Protein AF-0000000068859991 (afdb_homodimer)

Organism: Emiliania huxleyi (strain CCMP1516) (NCBI:txid280463)

pLDDT: mean 82.75, std 20.15, range [22.31, 98.75]

Secondary structure (DSSP, 8-state):
----------B-----EEEEEETTEEEEEETTEEEPPTT--EEPTTTTTTTT-TT--EEEPPTT--EE-TTTTTT-TT--EEE--TT--EE-TTTTTT---S--PPPTT--EE-TTTTTT-TT--EEE--TT--EE-TTTTTT-TT--EEE--TT--EE-TTTTTT----B--B-TT-EE-TT-S-TT-B--BS------------/----------B-----EEEEEETTEEEEEETTEEEPPTT--EEPTT-TTTTT-TT--EEEPPTT--EE-TTTTTT-TT--EEE--TT--EE-TTTTTT---S--PPPTT--EE-TTTTTT-TT--EEE--TT--EE-TTTTTT-TT--EEE--TT--EE-TTTTTT----B--B-TT-EE-TT-S-TT-B--BS------------

Solvent-accessible surface area (backbone atoms only — not comparable to full-atom values): 19111 Å² total; per-residue (Å²): 134,83,69,83,79,73,84,66,84,44,56,69,46,87,57,66,66,46,72,43,60,39,82,64,26,48,30,42,31,43,82,30,33,31,44,47,44,63,73,42,39,62,44,41,54,55,17,46,70,46,36,52,30,53,66,32,34,34,41,42,52,26,69,49,25,32,34,39,22,34,24,22,35,20,44,11,49,42,24,33,28,57,41,59,25,68,56,24,32,39,39,22,37,22,19,35,16,36,15,34,28,34,31,57,40,60,25,58,56,24,37,42,41,23,38,20,22,32,21,40,18,42,48,22,36,48,42,60,52,29,63,44,24,33,41,39,21,37,24,19,35,19,40,12,50,47,21,47,42,58,43,65,27,80,57,31,43,35,38,20,42,25,18,32,20,59,34,49,44,56,53,38,63,39,47,76,77,37,46,74,37,65,54,26,49,38,90,79,37,46,66,52,58,72,65,78,67,78,72,75,75,76,73,76,82,124,133,84,69,83,76,74,83,64,84,44,57,67,48,87,58,65,68,46,71,41,59,38,80,64,27,47,29,42,31,43,82,30,33,32,43,48,42,61,72,42,38,63,44,43,54,54,18,46,70,46,35,52,30,54,66,33,33,32,42,42,53,26,70,50,25,32,34,39,21,33,24,23,34,19,44,11,48,41,24,34,29,57,40,60,26,68,56,24,31,38,37,22,38,23,18,35,15,39,15,34,28,34,31,56,39,60,26,57,56,25,36,41,42,22,38,20,21,34,21,39,18,40,50,22,37,51,43,60,50,27,64,43,24,34,41,39,22,37,23,18,34,19,40,13,52,46,22,47,40,58,43,65,28,80,56,32,42,36,36,21,44,24,18,32,21,59,33,50,42,56,53,38,63,40,47,76,78,36,44,74,36,65,56,26,50,37,90,79,37,44,66,51,60,69,65,78,68,78,73,77,73,78,73,76,80,123

Sequence (412 aa):
MLSRLATSHSRRADSAETSGEVGGWTVVIADGHAVLPNGMKHLPDKGQGVQQCTALVSVACPRSLISIGDNAFGGCTSLTSIALPTGLTRIGDFAFGKCSLTCIGFPAHLAFIGNGAFFRCRALTSVTLPAGLTSIGARAFYGCSSLTAVKLPAGIASIGVAAFYRSSLPRVIVPTTAEIADDAFPSSVTTPSSVARPQRCAGTRRMLSRLATSHSRRADSAETSGEVGGWTVVIADGHAVLPNGMKHLPDKGQGVQQCTALVSVACPRSLISIGDNAFGGCTSLTSIALPTGLTRIGDFAFGKCSLTCIGFPAHLAFIGNGAFFRCRALTSVTLPAGLTSIGARAFYGCSSLTAVKLPAGIASIGVAAFYRSSLPRVIVPTTAEIADDAFPSSVTTPSSVARPQRCAGTRR

Nearest PDB structures (foldseek):
  6mlx-assembly3_C  TM=7.504E-01  e=5.368E-08  Treponema pallidum
  4gt6-assembly1_A  TM=8.074E-01  e=6.266E-07  Faecalibacterium duncaniae
  4fs7-assembly1_A  TM=6.311E-01  e=7.627E-07  Bacteroides ovatus ATCC 8483
  4fdw-assembly1_A  TM=5.102E-01  e=2.481E-06  Bacteroides ovatus ATCC 8483
  4cp6-assembly1_A  TM=4.858E-01  e=5.804E-04  Streptococcus pneumoniae

Structure (mmCIF, N/CA/C/O backbone):
data_AF-0000000068859991-model_v1
#
loop_
_entity.id
_entity.type
_entity.pdbx_description
1 polymer 'Surface antigen-like protein'
#
loop_
_atom_site.group_PDB
_atom_site.id
_atom_site.type_symbol
_atom_site.label_atom_id
_atom_site.label_alt_id
_atom_site.label_comp_id
_atom_site.label_asym_id
_atom_site.label_entity_id
_atom_site.label_seq_id
_atom_site.pdbx_PDB_ins_code
_atom_site.Cartn_x
_atom_site.Cartn_y
_atom_site.Cartn_z
_atom_site.occupancy
_atom_site.B_iso_or_equiv
_atom_site.auth_seq_id
_atom_site.auth_comp_id
_atom_site.auth_asym_id
_atom_site.auth_atom_id
_atom_site.pdbx_PDB_model_num
ATOM 1 N N . MET A 1 1 ? 35.469 -18.062 14.617 1 23.16 1 MET A N 1
ATOM 2 C CA . MET A 1 1 ? 36.156 -18.312 13.367 1 23.16 1 MET A CA 1
ATOM 3 C C . MET A 1 1 ? 35.312 -17.938 12.164 1 23.16 1 MET A C 1
ATOM 5 O O . MET A 1 1 ? 34.25 -18.531 11.945 1 23.16 1 MET A O 1
ATOM 9 N N . LEU A 1 2 ? 35.219 -16.594 11.867 1 22.95 2 LEU A N 1
ATOM 10 C CA . LEU A 1 2 ? 34.562 -15.734 10.906 1 22.95 2 LEU A CA 1
ATOM 11 C C . LEU A 1 2 ? 34.938 -16.109 9.477 1 22.95 2 LEU A C 1
ATOM 13 O O . LEU A 1 2 ? 36.062 -15.93 9.062 1 22.95 2 LEU A O 1
ATOM 17 N N . SER A 1 3 ? 34.5 -17.359 9.141 1 27.64 3 SER A N 1
ATOM 18 C CA . SER A 1 3 ? 34.969 -17.969 7.902 1 27.64 3 SER A CA 1
ATOM 19 C C . SER A 1 3 ? 35.031 -16.953 6.77 1 27.64 3 SER A C 1
ATOM 21 O O . SER A 1 3 ? 34.344 -15.93 6.805 1 27.64 3 SER A O 1
ATOM 23 N N . ARG A 1 4 ? 36.125 -16.953 5.945 1 29.2 4 ARG A N 1
ATOM 24 C CA . ARG A 1 4 ? 36.5 -16.297 4.699 1 29.2 4 ARG A CA 1
ATOM 25 C C . ARG A 1 4 ? 35.344 -16.281 3.715 1 29.2 4 ARG A C 1
ATOM 27 O O . ARG A 1 4 ? 34.969 -17.312 3.166 1 29.2 4 ARG A O 1
ATOM 34 N N . LEU A 1 5 ? 34.344 -15.406 3.93 1 26.94 5 LEU A N 1
ATOM 35 C CA . LEU A 1 5 ? 33.281 -15.016 3.006 1 26.94 5 LEU A CA 1
ATOM 36 C C . LEU A 1 5 ? 33.844 -14.828 1.598 1 26.94 5 LEU A C 1
ATOM 38 O O . LEU A 1 5 ? 34.594 -13.883 1.347 1 26.94 5 LEU A O 1
ATOM 42 N N . ALA A 1 6 ? 34.125 -15.93 0.85 1 31.06 6 ALA A N 1
ATOM 43 C CA . ALA A 1 6 ? 34.594 -16.016 -0.534 1 31.06 6 ALA A CA 1
ATOM 44 C C . ALA A 1 6 ? 33.875 -14.984 -1.412 1 31.06 6 ALA A C 1
ATOM 46 O O . ALA A 1 6 ? 32.688 -14.781 -1.293 1 31.06 6 ALA A O 1
ATOM 47 N N . THR A 1 7 ? 34.531 -14.07 -2.084 1 34.72 7 THR A N 1
ATOM 48 C CA . THR A 1 7 ? 34.375 -12.961 -3.02 1 34.72 7 THR A CA 1
ATOM 49 C C . THR A 1 7 ? 33.375 -13.328 -4.129 1 34.72 7 THR A C 1
ATOM 51 O O . THR A 1 7 ? 33.781 -13.898 -5.145 1 34.72 7 THR A O 1
ATOM 54 N N . SER A 1 8 ? 32.531 -14.289 -4.008 1 37.25 8 SER A N 1
ATOM 55 C CA . SER A 1 8 ? 31.734 -14.664 -5.176 1 37.25 8 SER A CA 1
ATOM 56 C C . SER A 1 8 ? 31.109 -13.445 -5.828 1 37.25 8 SER A C 1
ATOM 58 O O . SER A 1 8 ? 30.828 -12.453 -5.156 1 37.25 8 SER A O 1
ATOM 60 N N . HIS A 1 9 ? 31.359 -13.18 -7.215 1 38.22 9 HIS A N 1
ATOM 61 C CA . HIS A 1 9 ? 30.969 -12.109 -8.133 1 38.22 9 HIS A CA 1
ATOM 62 C C . HIS A 1 9 ? 29.516 -11.711 -7.926 1 38.22 9 HIS A C 1
ATOM 64 O O . HIS A 1 9 ? 28.594 -12.438 -8.32 1 38.22 9 HIS A O 1
ATOM 70 N N . SER A 1 10 ? 29.141 -11.367 -6.816 1 44.16 10 SER A N 1
ATOM 71 C CA . SER A 1 10 ? 27.844 -10.773 -6.516 1 44.16 10 SER A CA 1
ATOM 72 C C . SER A 1 10 ? 27.438 -9.75 -7.566 1 44.16 10 SER A C 1
ATOM 74 O O . SER A 1 10 ? 28.234 -8.875 -7.922 1 44.16 10 SER A O 1
ATOM 76 N N . ARG A 1 11 ? 26.797 -10.18 -8.633 1 46.38 11 ARG A N 1
ATOM 77 C CA . ARG A 1 11 ? 26.359 -9.328 -9.727 1 46.38 11 ARG A CA 1
ATOM 78 C C . ARG A 1 11 ? 25.766 -8.023 -9.203 1 46.38 11 ARG A C 1
ATOM 80 O O . ARG A 1 11 ? 24.797 -8.039 -8.43 1 46.38 11 ARG A O 1
ATOM 87 N N . ARG A 1 12 ? 26.672 -7.078 -8.781 1 48.84 12 ARG A N 1
ATOM 88 C CA . ARG A 1 12 ? 26.141 -5.727 -8.594 1 48.84 12 ARG A CA 1
ATOM 89 C C . ARG A 1 12 ? 25.531 -5.199 -9.891 1 48.84 12 ARG A C 1
ATOM 91 O O . ARG A 1 12 ? 26.203 -5.164 -10.93 1 48.84 12 ARG A O 1
ATOM 98 N N . ALA A 1 13 ? 24.344 -5.402 -10.18 1 49.22 13 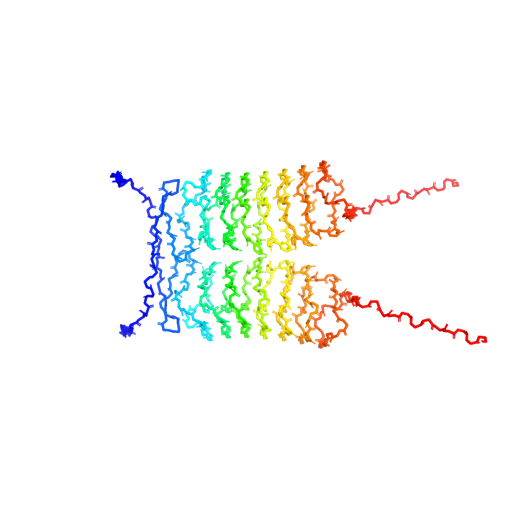ALA A N 1
ATOM 99 C CA . ALA A 1 13 ? 23.828 -4.734 -11.375 1 49.22 13 ALA A CA 1
ATOM 100 C C . ALA A 1 13 ? 24.172 -3.246 -11.359 1 49.22 13 ALA A C 1
ATOM 102 O O . ALA A 1 13 ? 24.25 -2.631 -10.297 1 49.22 13 ALA A O 1
ATOM 103 N N . ASP A 1 14 ? 24.922 -2.686 -12.336 1 47.09 14 ASP A N 1
ATOM 104 C CA . ASP A 1 14 ? 25.188 -1.27 -12.578 1 47.09 14 ASP A CA 1
ATOM 105 C C . ASP A 1 14 ? 23.984 -0.419 -12.164 1 47.09 14 ASP A C 1
ATOM 107 O O . ASP A 1 14 ? 22.984 -0.362 -12.883 1 47.09 14 ASP A O 1
ATOM 111 N N . SER A 1 15 ? 23.5 -0.625 -11.008 1 50.78 15 SER A N 1
ATOM 112 C CA . SER A 1 15 ? 22.406 0.263 -10.633 1 50.78 15 SER A CA 1
ATOM 113 C C . SER A 1 15 ? 22.844 1.726 -10.695 1 50.78 15 SER A C 1
ATOM 115 O O . SER A 1 15 ? 23.859 2.102 -10.125 1 50.78 15 SER A O 1
ATOM 117 N N . ALA A 1 16 ? 22.672 2.412 -11.812 1 49.88 16 ALA A N 1
ATOM 118 C CA . ALA A 1 16 ? 22.922 3.846 -11.93 1 49.88 16 ALA A CA 1
ATOM 119 C C . ALA A 1 16 ? 22.328 4.609 -10.75 1 49.88 16 ALA A C 1
ATOM 121 O O . ALA A 1 16 ? 21.109 4.605 -10.562 1 49.88 16 ALA A O 1
ATOM 122 N N . GLU A 1 17 ? 23.062 4.57 -9.625 1 62.12 17 GLU A N 1
ATOM 123 C CA . GLU A 1 17 ? 22.688 5.41 -8.492 1 62.12 17 GLU A CA 1
ATOM 124 C C . GLU A 1 17 ? 22.797 6.891 -8.836 1 62.12 17 GLU A C 1
ATOM 126 O O . GLU A 1 17 ? 23.812 7.332 -9.391 1 62.12 17 GLU A O 1
ATOM 131 N N . THR A 1 18 ? 21.594 7.539 -9.039 1 66.94 18 THR A N 1
ATOM 132 C CA . THR A 1 18 ? 21.609 8.992 -9.125 1 66.94 18 THR A CA 1
ATOM 133 C C . THR A 1 18 ? 21.266 9.617 -7.777 1 66.94 18 THR A C 1
ATOM 135 O O . THR A 1 18 ? 20.688 8.953 -6.91 1 66.94 18 THR A O 1
ATOM 138 N N . SER A 1 19 ? 22.047 10.562 -7.363 1 66.31 19 SER A N 1
ATOM 139 C CA . SER A 1 19 ? 21.734 11.273 -6.125 1 66.31 19 SER A CA 1
ATOM 140 C C . SER A 1 19 ? 21.234 12.688 -6.41 1 66.31 19 SER A C 1
ATOM 142 O O . SER A 1 19 ? 21.5 13.25 -7.473 1 66.31 19 SER A O 1
ATOM 144 N N . GLY A 1 20 ? 20.203 13.062 -5.668 1 67.44 20 GLY A N 1
ATOM 145 C CA . GLY A 1 20 ? 19.688 14.422 -5.715 1 67.44 20 GLY A CA 1
ATOM 146 C C . GLY A 1 20 ? 19.641 15.102 -4.355 1 67.44 20 GLY A C 1
ATOM 147 O O . GLY A 1 20 ? 19.906 14.461 -3.334 1 67.44 20 GLY A O 1
ATOM 148 N N . GLU A 1 21 ? 19.609 16.484 -4.43 1 71.25 21 GLU A N 1
ATOM 149 C CA . GLU A 1 21 ? 19.531 17.25 -3.191 1 71.25 21 GLU A CA 1
ATOM 150 C C . GLU A 1 21 ? 18.094 17.672 -2.9 1 71.25 21 GLU A C 1
ATOM 152 O O . GLU A 1 21 ? 17.422 18.219 -3.773 1 71.25 21 GLU A O 1
ATOM 157 N N . VAL A 1 22 ? 17.672 17.266 -1.759 1 72.31 22 VAL A N 1
ATOM 158 C CA . VAL A 1 22 ? 16.328 17.641 -1.306 1 72.31 22 VAL A CA 1
ATOM 159 C C . VAL A 1 22 ? 16.406 18.281 0.076 1 72.31 22 VAL A C 1
ATOM 161 O O . VAL A 1 22 ? 16.75 17.609 1.06 1 72.31 22 VAL A O 1
ATOM 164 N N . GLY A 1 23 ? 16.047 19.547 0.162 1 73.25 23 GLY A N 1
ATOM 165 C CA . GLY A 1 23 ? 16.016 20.219 1.45 1 73.25 23 GLY A CA 1
ATOM 166 C C . GLY A 1 23 ? 17.344 20.156 2.184 1 73.25 23 GLY A C 1
ATOM 167 O O . GLY A 1 23 ? 17.375 19.953 3.4 1 73.25 23 GLY A O 1
ATOM 168 N N . GLY A 1 24 ? 18.453 20.078 1.496 1 76.19 24 GLY A N 1
ATOM 169 C CA . GLY A 1 24 ? 19.766 20.016 2.109 1 76.19 24 GLY A CA 1
ATOM 170 C C . GLY A 1 24 ? 20.266 18.594 2.322 1 76.19 24 GLY A C 1
ATOM 171 O O . GLY A 1 24 ? 21.359 18.391 2.828 1 76.19 24 GLY A O 1
ATOM 172 N N . TRP A 1 25 ? 19.375 17.672 1.886 1 80.12 25 TRP A N 1
ATOM 173 C CA . TRP A 1 25 ? 19.75 16.266 2.039 1 80.12 25 TRP A CA 1
ATOM 174 C C . TRP A 1 25 ? 20.062 15.633 0.688 1 80.12 25 TRP A C 1
ATOM 176 O O . TRP A 1 25 ? 19.484 16.016 -0.334 1 80.12 25 TRP A O 1
ATOM 186 N N . THR A 1 26 ? 20.984 14.773 0.757 1 77 26 THR A N 1
ATOM 187 C CA . THR A 1 26 ? 21.25 13.969 -0.43 1 77 26 THR A CA 1
ATOM 188 C C . THR A 1 26 ? 20.312 12.766 -0.491 1 77 26 THR A C 1
ATOM 190 O O . THR A 1 26 ? 20.25 11.969 0.45 1 77 26 THR A O 1
ATOM 193 N N . VAL A 1 27 ? 19.516 12.766 -1.576 1 77.44 27 VAL A N 1
ATOM 194 C CA . VAL A 1 27 ? 18.609 11.641 -1.781 1 77.44 27 VAL A CA 1
ATOM 195 C C . VAL A 1 27 ? 19.188 10.695 -2.834 1 77.44 27 VAL A C 1
ATOM 197 O O . VAL A 1 27 ? 19.578 11.133 -3.916 1 77.44 27 VAL A O 1
ATOM 200 N N . VAL A 1 28 ? 19.219 9.461 -2.418 1 72.69 28 VAL A N 1
ATOM 201 C CA . VAL A 1 28 ? 19.734 8.445 -3.334 1 72.69 28 VAL A CA 1
ATOM 202 C C . VAL A 1 28 ? 18.578 7.801 -4.09 1 72.69 28 VAL A C 1
ATOM 204 O O . VAL A 1 28 ? 17.594 7.391 -3.486 1 72.69 28 VAL A O 1
ATOM 207 N N . ILE A 1 29 ? 18.688 7.871 -5.422 1 76.75 29 ILE A N 1
ATOM 208 C CA . ILE A 1 29 ? 17.719 7.184 -6.277 1 76.75 29 ILE A CA 1
ATOM 209 C C . ILE A 1 29 ? 18.422 6.09 -7.074 1 76.75 29 ILE A C 1
ATOM 211 O O . ILE A 1 29 ? 19.391 6.363 -7.793 1 76.75 29 ILE A O 1
ATOM 215 N N . ALA A 1 30 ? 18.047 4.875 -6.746 1 74.75 30 ALA A N 1
ATOM 216 C CA . ALA A 1 30 ? 18.609 3.734 -7.473 1 74.75 30 ALA A CA 1
ATOM 217 C C . ALA A 1 30 ? 17.5 2.957 -8.188 1 74.75 30 ALA A C 1
ATOM 219 O O . ALA A 1 30 ? 16.578 2.447 -7.551 1 74.75 30 ALA A O 1
ATOM 220 N N . ASP A 1 31 ? 17.547 2.93 -9.484 1 78.12 31 ASP A N 1
ATOM 221 C CA . ASP A 1 31 ? 16.625 2.164 -10.305 1 78.12 31 ASP A CA 1
ATOM 222 C C . ASP A 1 31 ? 15.172 2.531 -9.984 1 78.12 31 ASP A C 1
ATOM 224 O O . ASP A 1 31 ? 14.328 1.651 -9.805 1 78.12 31 ASP A O 1
ATOM 228 N N . GLY A 1 32 ? 14.906 3.816 -9.789 1 85.25 32 GLY A N 1
ATOM 229 C CA . GLY A 1 32 ? 13.562 4.324 -9.57 1 85.25 32 GLY A CA 1
ATOM 230 C C . GLY A 1 32 ? 13.125 4.242 -8.117 1 85.25 32 GLY A C 1
ATOM 231 O O . GLY A 1 32 ? 11.969 4.512 -7.801 1 85.25 32 GLY A O 1
ATOM 232 N N . HIS A 1 33 ? 14.062 3.918 -7.27 1 86.19 33 HIS A N 1
ATOM 233 C CA . HIS A 1 33 ? 13.734 3.812 -5.855 1 86.19 33 HIS A CA 1
ATOM 234 C C . HIS A 1 33 ? 14.547 4.805 -5.027 1 86.19 33 HIS A C 1
ATOM 236 O O . HIS A 1 33 ? 15.781 4.801 -5.078 1 86.19 33 HIS A O 1
ATOM 242 N N . ALA A 1 34 ? 13.82 5.613 -4.363 1 85.5 34 ALA A N 1
ATOM 243 C CA . ALA A 1 34 ? 14.484 6.648 -3.57 1 85.5 34 ALA A CA 1
ATOM 244 C C . ALA A 1 34 ? 14.492 6.285 -2.088 1 85.5 34 ALA A C 1
ATOM 246 O O . ALA A 1 34 ? 13.5 5.77 -1.565 1 85.5 34 ALA A O 1
ATOM 247 N N . VAL A 1 35 ? 15.594 6.516 -1.494 1 83.5 35 VAL A N 1
ATOM 248 C CA . VAL A 1 35 ? 15.719 6.3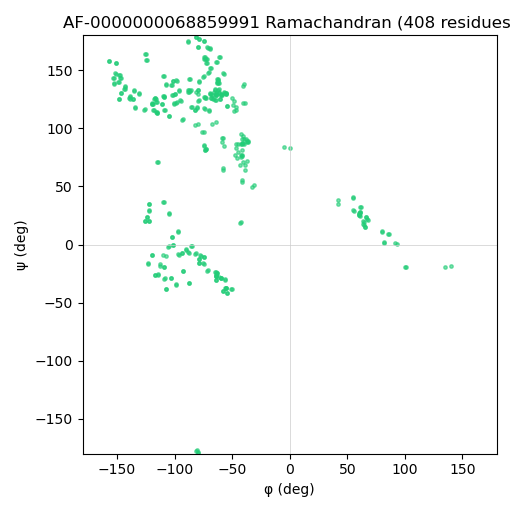98 -0.045 1 83.5 35 VAL A CA 1
ATOM 249 C C . VAL A 1 35 ? 16.031 7.766 0.559 1 83.5 35 VAL A C 1
ATOM 251 O O . VAL A 1 35 ? 17.062 8.375 0.242 1 83.5 35 VAL A O 1
ATOM 254 N N . LEU A 1 36 ? 15.102 8.258 1.329 1 87.12 36 LEU A N 1
ATOM 255 C CA . LEU A 1 36 ? 15.328 9.531 2.014 1 87.12 36 LEU A CA 1
ATOM 256 C C . LEU A 1 36 ? 16.266 9.344 3.197 1 87.12 36 LEU A C 1
ATOM 258 O O . LEU A 1 36 ? 16.219 8.328 3.891 1 87.12 36 LEU A O 1
ATOM 262 N N . PRO A 1 37 ? 17.078 10.281 3.436 1 83.25 37 PRO A N 1
ATOM 263 C CA . PRO A 1 37 ? 18.125 10.141 4.445 1 83.25 37 PRO A CA 1
ATOM 264 C C . PRO A 1 37 ? 17.578 10.109 5.871 1 83.25 37 PRO A C 1
ATOM 266 O O . PRO A 1 37 ? 16.578 10.773 6.164 1 83.25 37 PRO A O 1
ATOM 269 N N . ASN A 1 38 ? 18.328 9.344 6.695 1 84.69 38 ASN A N 1
ATOM 270 C CA . ASN A 1 38 ? 18 9.312 8.117 1 84.69 38 ASN A CA 1
ATOM 271 C C . ASN A 1 38 ? 18.172 10.688 8.758 1 84.69 38 ASN A C 1
ATOM 273 O O . ASN A 1 38 ? 19.094 11.422 8.43 1 84.69 38 ASN A O 1
ATOM 277 N N . GLY A 1 39 ? 17.281 10.992 9.57 1 86.81 39 GLY A N 1
ATOM 278 C CA . GLY A 1 39 ? 17.359 12.273 10.258 1 86.81 39 GLY A CA 1
ATOM 279 C C . GLY A 1 39 ? 16.438 13.328 9.656 1 86.81 39 GLY A C 1
ATOM 280 O O . GLY A 1 39 ? 16.141 14.336 10.297 1 86.81 39 GLY A O 1
ATOM 281 N N . MET A 1 40 ? 16.016 13.109 8.406 1 88.5 40 MET A N 1
ATOM 282 C CA . MET A 1 40 ? 15.109 14.062 7.773 1 88.5 40 MET A CA 1
ATOM 283 C C . MET A 1 40 ? 13.766 14.094 8.492 1 88.5 40 MET A C 1
ATOM 285 O O . MET A 1 40 ? 13.117 13.062 8.648 1 88.5 40 MET A O 1
ATOM 289 N N . LYS A 1 41 ? 13.375 15.273 8.922 1 92.44 41 LYS A N 1
ATOM 290 C CA . LYS A 1 41 ? 12.125 15.414 9.648 1 92.44 41 LYS A CA 1
ATOM 291 C C . LYS A 1 41 ? 11.023 15.992 8.758 1 92.44 41 LYS A C 1
ATOM 293 O O . LYS A 1 41 ? 9.844 15.703 8.953 1 92.44 41 LYS A O 1
ATOM 298 N N . HIS A 1 42 ? 11.5 16.781 7.789 1 91.75 42 HIS A N 1
ATOM 299 C CA . HIS A 1 42 ? 10.547 17.469 6.918 1 91.75 42 HIS A CA 1
ATOM 300 C C . HIS A 1 42 ? 10.961 17.359 5.457 1 91.75 42 HIS A C 1
ATOM 302 O O . HIS A 1 42 ? 12.078 17.719 5.094 1 91.75 42 HIS A O 1
ATOM 308 N N . LEU A 1 43 ? 10.117 16.734 4.711 1 90.56 43 LEU A N 1
ATOM 309 C CA . LEU A 1 43 ? 10.312 16.828 3.27 1 90.56 43 LEU A CA 1
ATOM 310 C C . LEU A 1 43 ? 9.766 18.141 2.73 1 90.56 43 LEU A C 1
ATOM 312 O O . LEU A 1 43 ? 8.57 18.422 2.846 1 90.56 43 LEU A O 1
ATOM 316 N N . PRO A 1 44 ? 10.586 18.922 2.178 1 87.44 44 PRO A N 1
ATOM 317 C CA . PRO A 1 44 ? 10.18 20.281 1.821 1 87.44 44 PRO A CA 1
ATOM 318 C C . PRO A 1 44 ? 9.164 20.312 0.681 1 87.44 44 PRO A C 1
ATOM 320 O O . PRO A 1 44 ? 8.898 19.281 0.057 1 87.44 44 PRO A O 1
ATOM 323 N N . ASP A 1 45 ? 8.57 21.562 0.493 1 84.25 45 ASP A N 1
ATOM 324 C CA . ASP A 1 45 ? 7.668 21.812 -0.623 1 84.25 45 ASP A CA 1
ATOM 325 C C . ASP A 1 45 ? 8.367 21.609 -1.961 1 84.25 45 ASP A C 1
ATOM 327 O O . ASP A 1 45 ? 9.586 21.781 -2.066 1 84.25 45 ASP A O 1
ATOM 331 N N . LYS A 1 46 ? 7.379 21.422 -3.016 1 73.81 46 LYS A N 1
ATOM 332 C CA . LYS A 1 46 ? 7.934 21.219 -4.352 1 73.81 46 LYS A CA 1
ATOM 333 C C . LYS A 1 46 ? 9.141 20.297 -4.312 1 73.81 46 LYS A C 1
ATOM 335 O O . LYS A 1 46 ? 10.094 20.469 -5.07 1 73.81 46 LYS A O 1
ATOM 340 N N . GLY A 1 47 ? 9.188 19.25 -3.42 1 58.75 47 GLY A N 1
ATOM 341 C CA . GLY A 1 47 ? 10.336 18.359 -3.252 1 58.75 47 GLY A CA 1
ATOM 342 C C . GLY A 1 47 ? 11.492 18.719 -4.164 1 58.75 47 GLY A C 1
ATOM 343 O O . GLY A 1 47 ? 11.398 18.578 -5.383 1 58.75 47 GLY A O 1
ATOM 344 N N . GLN A 1 48 ? 12.219 19.703 -3.629 1 60.41 48 GLN A N 1
ATOM 345 C CA . GLN A 1 48 ? 13.422 20.141 -4.324 1 60.41 48 GLN A CA 1
ATOM 346 C C . GLN A 1 48 ? 14.164 18.953 -4.938 1 60.41 48 GLN A C 1
ATOM 348 O O . GLN A 1 48 ? 15.016 18.344 -4.289 1 60.41 48 GLN A O 1
ATOM 353 N N . GLY A 1 49 ? 13.445 18.375 -6.004 1 64.06 49 GLY A N 1
ATOM 354 C CA . GLY A 1 49 ? 14.164 17.406 -6.812 1 64.06 49 GLY A CA 1
ATOM 355 C C . GLY A 1 49 ? 13.359 16.156 -7.113 1 64.06 49 GLY A C 1
ATOM 356 O O . GLY A 1 49 ? 13.602 15.477 -8.117 1 64.06 49 GLY A O 1
ATOM 357 N N . VAL A 1 50 ? 12.344 15.977 -6.273 1 78.25 50 VAL A N 1
ATOM 358 C CA . VAL A 1 50 ? 11.68 14.703 -6.566 1 78.25 50 VAL A CA 1
ATOM 359 C C . VAL A 1 50 ? 10.328 14.969 -7.215 1 78.25 50 VAL A C 1
ATOM 361 O O . VAL A 1 50 ? 9.719 14.062 -7.785 1 78.25 50 VAL A O 1
ATOM 364 N N . GLN A 1 51 ? 9.93 16.25 -7.188 1 82 51 GLN A N 1
ATOM 365 C CA . GLN A 1 51 ? 8.672 16.578 -7.855 1 82 51 GLN A CA 1
ATOM 366 C C . GLN A 1 51 ? 8.75 16.281 -9.352 1 82 51 GLN A C 1
ATOM 368 O O . GLN A 1 51 ? 9.789 16.5 -9.984 1 82 51 GLN A O 1
ATOM 373 N N . GLN A 1 52 ? 7.727 15.75 -9.867 1 85.12 52 GLN A N 1
ATOM 374 C CA . GLN A 1 52 ? 7.605 15.461 -11.297 1 85.12 52 GLN A CA 1
ATOM 375 C C . GLN A 1 52 ? 8.625 14.422 -11.742 1 85.12 52 GLN A C 1
ATOM 377 O O . GLN A 1 52 ? 8.992 14.367 -12.914 1 85.12 52 GLN A O 1
ATOM 382 N N . CYS A 1 53 ? 9.172 13.727 -10.805 1 84.31 53 CYS A N 1
ATOM 383 C CA . CYS A 1 53 ? 10.07 12.641 -11.164 1 84.31 53 CYS A CA 1
ATOM 384 C C . CYS A 1 53 ? 9.289 11.438 -11.688 1 84.31 53 CYS A C 1
ATOM 386 O O . CYS A 1 53 ? 8.938 10.539 -10.922 1 84.31 53 CYS A O 1
ATOM 388 N N . THR A 1 54 ? 9.195 11.344 -12.984 1 89.81 54 THR A N 1
ATOM 389 C CA . THR A 1 54 ? 8.328 10.367 -13.633 1 89.81 54 THR A CA 1
ATOM 390 C C . THR A 1 54 ? 8.961 8.977 -13.602 1 89.81 54 THR A C 1
ATOM 392 O O . THR A 1 54 ? 8.297 7.977 -13.875 1 89.81 54 THR A O 1
ATOM 395 N N . ALA A 1 55 ? 10.242 8.875 -13.203 1 87.38 55 ALA A N 1
ATOM 396 C CA . ALA A 1 55 ? 10.922 7.582 -13.164 1 87.38 55 ALA A CA 1
ATOM 397 C C . ALA A 1 55 ? 10.883 6.984 -11.766 1 87.38 55 ALA A C 1
ATOM 399 O O . ALA A 1 55 ? 11.273 5.832 -11.562 1 87.38 55 ALA A O 1
ATOM 400 N N . LEU A 1 56 ? 10.43 7.777 -10.797 1 89.25 56 LEU A N 1
ATOM 401 C CA . LEU A 1 56 ? 10.406 7.328 -9.414 1 89.25 56 LEU A CA 1
ATOM 402 C C . LEU A 1 56 ? 9.305 6.293 -9.195 1 89.25 56 LEU A C 1
ATOM 404 O O . LEU A 1 56 ? 8.133 6.559 -9.453 1 89.25 56 LEU A O 1
ATOM 408 N N . VAL A 1 57 ? 9.672 5.129 -8.641 1 91.25 57 VAL A N 1
ATOM 409 C CA . VAL A 1 57 ? 8.734 4.02 -8.508 1 91.25 57 VAL A CA 1
ATOM 410 C C . VAL A 1 57 ? 8.328 3.85 -7.043 1 91.25 57 VAL A C 1
ATOM 412 O O . VAL A 1 57 ? 7.18 3.525 -6.742 1 91.25 57 VAL A O 1
ATOM 415 N N . SER A 1 58 ? 9.297 4.051 -6.215 1 91.25 58 SER A N 1
ATOM 416 C CA . SER A 1 58 ? 9.008 3.916 -4.789 1 91.25 58 SER A CA 1
ATOM 417 C C . SER A 1 58 ? 9.914 4.816 -3.957 1 91.25 58 SER A C 1
ATOM 419 O O . SER A 1 58 ? 10.977 5.246 -4.422 1 91.25 58 SER A O 1
ATOM 421 N N . VAL A 1 59 ? 9.406 5.121 -2.789 1 90.19 59 VAL A N 1
ATOM 422 C CA . VAL A 1 59 ? 10.148 5.961 -1.859 1 90.19 59 VAL A CA 1
ATOM 423 C C . VAL A 1 59 ? 10.172 5.312 -0.478 1 90.19 59 VAL A C 1
ATOM 425 O O . VAL A 1 59 ? 9.141 4.859 0.02 1 90.19 59 VAL A O 1
ATOM 428 N N . ALA A 1 60 ? 11.328 5.207 0.082 1 88.62 60 ALA A N 1
ATOM 429 C CA . ALA A 1 60 ? 11.5 4.789 1.47 1 88.62 60 ALA A CA 1
ATOM 430 C C . ALA A 1 60 ? 11.742 5.988 2.379 1 88.62 60 ALA A C 1
ATOM 432 O O . ALA A 1 60 ? 12.703 6.738 2.186 1 88.62 60 ALA A O 1
ATOM 433 N N . CYS A 1 61 ? 10.852 6.098 3.33 1 91.31 61 CYS A N 1
ATOM 434 C CA . CYS A 1 61 ? 10.945 7.23 4.242 1 91.31 61 CYS A CA 1
ATOM 435 C C . CYS A 1 61 ? 11.641 6.828 5.535 1 91.31 61 CYS A C 1
ATOM 437 O O . CYS A 1 61 ? 11.43 5.73 6.047 1 91.31 61 CYS A O 1
ATOM 439 N N . PRO A 1 62 ? 12.477 7.766 6.023 1 89 62 PRO A N 1
ATOM 440 C CA . PRO A 1 62 ? 13.102 7.488 7.316 1 89 62 PRO A CA 1
ATOM 441 C C . PRO A 1 62 ? 12.117 7.59 8.484 1 89 62 PRO A C 1
ATOM 443 O O . PRO A 1 62 ? 11.07 8.242 8.359 1 89 62 PRO A O 1
ATOM 446 N N . ARG A 1 63 ? 12.469 6.969 9.586 1 89.12 63 ARG A N 1
ATOM 447 C CA . ARG A 1 63 ? 11.617 6.977 10.781 1 89.12 63 ARG A CA 1
ATOM 448 C C . ARG A 1 63 ? 11.453 8.391 11.328 1 89.12 63 ARG A C 1
ATOM 450 O O . ARG A 1 63 ? 10.453 8.688 11.984 1 89.12 63 ARG A O 1
ATOM 457 N N . SER A 1 64 ? 12.398 9.242 11.031 1 92.38 64 SER A N 1
ATOM 458 C CA . SER A 1 64 ? 12.414 10.586 11.594 1 92.38 64 SER A CA 1
ATOM 459 C C . SER A 1 64 ? 11.43 11.5 10.875 1 92.38 64 SER A C 1
ATOM 461 O O . SER A 1 64 ? 11.133 12.594 11.352 1 92.38 64 SER A O 1
ATOM 463 N N . LEU A 1 65 ? 10.914 11.086 9.742 1 93.94 65 LEU A N 1
ATOM 464 C CA . LEU A 1 65 ? 10.078 11.953 8.922 1 93.94 65 LEU A CA 1
ATOM 465 C C . LEU A 1 65 ? 8.758 12.25 9.617 1 93.94 65 LEU A C 1
ATOM 467 O O . LEU A 1 65 ? 8.031 11.328 10 1 93.94 65 LEU A O 1
ATOM 471 N N . ILE A 1 66 ? 8.391 13.57 9.719 1 96.31 66 ILE A N 1
ATOM 472 C CA . ILE A 1 66 ? 7.203 13.969 10.461 1 96.31 66 ILE A CA 1
ATOM 473 C C . ILE A 1 66 ? 6.203 14.633 9.516 1 96.31 66 ILE A C 1
ATOM 475 O O . ILE A 1 66 ? 5 14.664 9.789 1 96.31 66 ILE A O 1
ATOM 479 N N . SER A 1 67 ? 6.766 15.188 8.461 1 95.5 67 SER A N 1
ATOM 480 C CA . SER A 1 67 ? 5.859 15.867 7.543 1 95.5 67 SER A CA 1
ATOM 481 C C . SER A 1 67 ? 6.352 15.773 6.102 1 95.5 67 SER A C 1
ATOM 483 O O . SER A 1 67 ? 7.559 15.75 5.855 1 95.5 67 SER A O 1
ATOM 485 N N . ILE A 1 68 ? 5.391 15.688 5.242 1 94.88 68 ILE A N 1
ATOM 486 C CA . ILE A 1 68 ? 5.629 15.789 3.807 1 94.88 68 ILE A CA 1
ATOM 487 C C . ILE A 1 68 ? 5.066 17.109 3.279 1 94.88 68 ILE A C 1
ATOM 489 O O . ILE A 1 68 ? 3.879 17.391 3.445 1 94.88 68 ILE A O 1
ATOM 493 N N . GLY A 1 69 ? 5.852 17.828 2.6 1 94.12 69 GLY A N 1
ATOM 494 C CA . GLY A 1 69 ? 5.488 19.172 2.156 1 94.12 69 GLY A CA 1
ATOM 495 C C . GLY A 1 69 ? 4.582 19.172 0.941 1 94.12 69 GLY A C 1
ATOM 496 O O . GLY A 1 69 ? 4.289 18.109 0.378 1 94.12 69 GLY A O 1
ATOM 497 N N . ASP A 1 70 ? 4.164 20.438 0.538 1 95.31 70 ASP A N 1
ATOM 498 C CA . ASP A 1 70 ? 3.301 20.625 -0.622 1 95.31 70 ASP A CA 1
ATOM 499 C C . ASP A 1 70 ? 4 20.188 -1.907 1 95.31 70 ASP A C 1
ATOM 501 O O . ASP A 1 70 ? 5.184 20.484 -2.105 1 95.31 70 ASP A O 1
ATOM 505 N N . ASN A 1 71 ? 3.273 19.344 -2.643 1 94.94 71 ASN A N 1
ATOM 506 C CA . ASN A 1 71 ? 3.729 18.938 -3.967 1 94.94 71 ASN A CA 1
ATOM 507 C C . ASN A 1 71 ? 5.023 18.141 -3.893 1 94.94 71 ASN A C 1
ATOM 509 O O . ASN A 1 71 ? 5.746 18.016 -4.887 1 94.94 71 ASN A O 1
ATOM 513 N N . ALA A 1 72 ? 5.359 17.578 -2.75 1 92 72 ALA A N 1
ATOM 514 C CA . ALA A 1 72 ? 6.645 16.906 -2.566 1 92 72 ALA A CA 1
ATOM 515 C C . ALA A 1 72 ? 6.855 15.836 -3.625 1 92 72 ALA A C 1
ATOM 517 O O . ALA A 1 72 ? 7.949 15.703 -4.18 1 92 72 ALA A O 1
ATOM 518 N N . PHE A 1 73 ? 5.797 15.07 -3.938 1 93.62 73 PHE A N 1
ATOM 519 C CA . PHE A 1 73 ? 5.875 14.031 -4.961 1 93.62 73 PHE A CA 1
ATOM 520 C C . PHE A 1 73 ? 4.852 14.273 -6.062 1 93.62 73 PHE A C 1
ATOM 522 O O . PHE A 1 73 ? 4.445 13.344 -6.758 1 93.62 73 PHE A O 1
ATOM 529 N N . GLY A 1 74 ? 4.457 15.484 -6.094 1 95.12 74 GLY A N 1
ATOM 530 C CA . GLY A 1 74 ? 3.498 15.82 -7.133 1 95.12 74 GLY A CA 1
ATOM 531 C C . GLY A 1 74 ? 3.996 15.5 -8.531 1 95.12 74 GLY A C 1
ATOM 532 O O . GLY A 1 74 ? 5.129 15.836 -8.883 1 95.12 74 GLY A O 1
ATOM 533 N N . GLY A 1 75 ? 3.125 14.797 -9.297 1 95.12 75 GLY A N 1
ATOM 534 C CA . GLY A 1 75 ? 3.471 14.531 -10.688 1 95.12 75 GLY A CA 1
ATOM 535 C C . GLY A 1 75 ? 4.395 13.344 -10.852 1 95.12 75 GLY A C 1
ATOM 536 O O . GLY A 1 75 ? 4.867 13.07 -11.953 1 95.12 75 GLY A O 1
ATOM 537 N N . CYS A 1 76 ? 4.75 12.68 -9.836 1 94.06 76 CYS A N 1
ATOM 538 C CA . CYS A 1 76 ? 5.512 11.438 -9.953 1 94.06 76 CYS A CA 1
ATOM 539 C C . CYS A 1 76 ? 4.625 10.305 -10.445 1 94.06 76 CYS A C 1
ATOM 541 O O . CYS A 1 76 ? 4.242 9.422 -9.672 1 94.06 76 CYS A O 1
ATOM 543 N N . THR A 1 77 ? 4.422 10.25 -11.711 1 96.38 77 THR A N 1
ATOM 544 C CA . THR A 1 77 ? 3.367 9.453 -12.328 1 96.38 77 THR A CA 1
ATOM 545 C C . THR A 1 77 ? 3.723 7.973 -12.305 1 96.38 77 THR A C 1
ATOM 547 O O . THR A 1 77 ? 2.867 7.121 -12.555 1 96.38 77 THR A O 1
ATOM 550 N N . SER A 1 78 ? 4.973 7.566 -11.953 1 93.81 78 SER A N 1
ATOM 551 C CA . SER A 1 78 ? 5.352 6.156 -11.891 1 93.81 78 SER A CA 1
ATOM 552 C C . SER A 1 78 ? 5.457 5.68 -10.445 1 93.81 78 SER A C 1
ATOM 554 O O . SER A 1 78 ? 5.73 4.504 -10.195 1 93.81 78 SER A O 1
ATOM 556 N N . LEU A 1 79 ? 5.238 6.594 -9.477 1 94.44 79 LEU A N 1
ATOM 557 C CA . LEU A 1 79 ? 5.332 6.227 -8.062 1 94.44 79 LEU A CA 1
ATOM 558 C C . LEU A 1 79 ? 4.172 5.324 -7.66 1 94.44 79 LEU A C 1
ATOM 560 O O . LEU A 1 79 ? 3.02 5.762 -7.617 1 94.44 79 LEU A O 1
ATOM 564 N N . THR A 1 80 ? 4.477 4.117 -7.301 1 93.69 80 THR A N 1
ATOM 565 C CA . THR A 1 80 ? 3.426 3.137 -7.047 1 93.69 80 THR A CA 1
ATOM 566 C C . THR A 1 80 ? 3.324 2.828 -5.555 1 93.69 80 THR A C 1
ATOM 568 O O . THR A 1 80 ? 2.324 2.273 -5.098 1 93.69 80 THR A O 1
ATOM 571 N N . SER A 1 81 ? 4.391 3.141 -4.844 1 91.88 81 SER A N 1
ATOM 572 C CA . SER A 1 81 ? 4.383 2.76 -3.436 1 91.88 81 SER A CA 1
ATOM 573 C C . SER A 1 81 ? 5.266 3.691 -2.607 1 91.88 81 SER A C 1
ATOM 575 O O . SER A 1 81 ? 6.309 4.148 -3.078 1 91.88 81 SER A O 1
ATOM 577 N N . ILE A 1 82 ? 4.762 3.936 -1.422 1 91.81 82 ILE A N 1
ATOM 578 C CA . ILE A 1 82 ? 5.535 4.711 -0.457 1 91.81 82 ILE A CA 1
ATOM 579 C C . ILE A 1 82 ? 5.301 4.164 0.949 1 91.81 82 ILE A C 1
ATOM 581 O O . ILE A 1 82 ? 4.172 3.834 1.315 1 91.81 82 ILE A O 1
ATOM 585 N N . ALA A 1 83 ? 6.352 3.982 1.701 1 89.12 83 ALA A N 1
ATOM 586 C CA . ALA A 1 83 ? 6.281 3.58 3.104 1 89.12 83 ALA A CA 1
ATOM 587 C C . ALA A 1 83 ? 6.289 4.797 4.023 1 89.12 83 ALA A C 1
ATOM 589 O O . ALA A 1 83 ? 7.324 5.441 4.203 1 89.12 83 ALA A O 1
ATOM 590 N N . LEU A 1 84 ? 5.129 5.066 4.605 1 94.12 84 LEU A N 1
ATOM 591 C CA . LEU A 1 84 ? 5.047 6.195 5.523 1 94.12 84 LEU A CA 1
ATOM 592 C C . LEU A 1 84 ? 5.43 5.777 6.938 1 94.12 84 LEU A C 1
ATOM 594 O O . LEU A 1 84 ? 4.945 4.762 7.441 1 94.12 84 LEU A O 1
ATOM 598 N N . PRO A 1 85 ? 6.293 6.559 7.516 1 93.38 85 PRO A N 1
ATOM 599 C CA . PRO A 1 85 ? 6.723 6.184 8.859 1 93.38 85 PRO A CA 1
ATOM 600 C C . PRO A 1 85 ? 5.652 6.449 9.922 1 93.38 85 PRO A C 1
ATOM 602 O O . PRO A 1 85 ? 4.746 7.258 9.695 1 93.38 85 PRO A O 1
ATOM 605 N N . THR A 1 86 ? 5.789 5.773 11.055 1 91.88 86 THR A N 1
ATOM 606 C CA . THR A 1 86 ? 4.789 5.809 12.109 1 91.88 86 THR A CA 1
ATOM 607 C C . THR A 1 86 ? 4.672 7.211 12.695 1 91.88 86 THR A C 1
ATOM 609 O O . THR A 1 86 ? 3.615 7.59 13.211 1 91.88 86 THR A O 1
ATOM 612 N N . GLY A 1 87 ? 5.691 8.008 12.57 1 94.31 87 GLY A N 1
ATOM 613 C CA . GLY A 1 87 ? 5.707 9.32 13.188 1 94.31 87 GLY A CA 1
ATOM 614 C C . GLY A 1 87 ? 5.148 10.406 12.281 1 94.31 87 GLY A C 1
ATOM 615 O O . GLY A 1 87 ? 4.992 11.555 12.703 1 94.31 87 GLY A O 1
ATOM 616 N N . LEU A 1 88 ? 4.82 10.047 11.078 1 96.31 88 LEU A N 1
ATOM 617 C CA . LEU A 1 88 ? 4.324 11.047 10.141 1 96.31 88 LEU A CA 1
ATOM 618 C C . LEU A 1 88 ? 2.994 11.625 10.609 1 96.31 88 LEU A C 1
ATOM 620 O O . LEU A 1 88 ? 2.064 10.875 10.922 1 96.31 88 LEU A O 1
ATOM 624 N N . THR A 1 89 ? 2.84 13 10.586 1 96.12 89 THR A N 1
ATOM 625 C CA . THR A 1 89 ? 1.638 13.609 11.141 1 96.12 89 THR A CA 1
ATOM 626 C C . THR A 1 89 ? 0.937 14.469 10.094 1 96.12 89 THR A C 1
ATOM 628 O O . THR A 1 89 ? -0.243 14.797 10.242 1 96.12 89 THR A O 1
ATOM 631 N N . ARG A 1 90 ? 1.69 14.781 9.047 1 96.31 90 ARG A N 1
ATOM 632 C CA . ARG A 1 90 ? 1.099 15.711 8.094 1 96.31 90 ARG A CA 1
ATOM 633 C C . ARG A 1 90 ? 1.486 15.352 6.664 1 96.31 90 ARG A C 1
ATOM 635 O O . ARG A 1 90 ? 2.648 15.047 6.391 1 96.31 90 ARG A O 1
ATOM 642 N N . ILE A 1 91 ? 0.533 15.391 5.781 1 97 91 ILE A N 1
ATOM 643 C CA . ILE A 1 91 ? 0.732 15.336 4.336 1 97 91 ILE A CA 1
ATOM 644 C C . ILE A 1 91 ? 0.231 16.625 3.697 1 97 91 ILE A C 1
ATOM 646 O O . ILE A 1 91 ? -0.946 16.969 3.822 1 97 91 ILE A O 1
ATOM 650 N N . GLY A 1 92 ? 1.064 17.281 2.963 1 96.69 92 GLY A N 1
ATOM 651 C CA . GLY A 1 92 ? 0.773 18.594 2.434 1 96.69 92 GLY A CA 1
ATOM 652 C C . GLY A 1 92 ? -0.094 18.562 1.189 1 96.69 92 GLY A C 1
ATOM 653 O O . GLY A 1 92 ? -0.49 17.5 0.731 1 96.69 92 GLY A O 1
ATOM 654 N N . ASP A 1 93 ? -0.326 19.828 0.638 1 97.69 93 ASP A N 1
ATOM 655 C CA . ASP A 1 93 ? -1.171 20.016 -0.539 1 97.69 93 ASP A CA 1
ATOM 656 C C . ASP A 1 93 ? -0.527 19.391 -1.776 1 97.69 93 ASP A C 1
ATOM 658 O O . ASP A 1 93 ? 0.655 19.609 -2.045 1 97.69 93 ASP A O 1
ATOM 662 N N . PHE A 1 94 ? -1.297 18.531 -2.41 1 97.56 94 PHE A N 1
ATOM 663 C CA . PHE A 1 94 ? -0.911 17.938 -3.684 1 97.56 94 PHE A CA 1
ATOM 664 C C . PHE A 1 94 ? 0.378 17.141 -3.535 1 97.56 94 PHE A C 1
ATOM 666 O O . PHE A 1 94 ? 1.114 16.953 -4.504 1 97.56 94 PHE A O 1
ATOM 673 N N . ALA A 1 95 ? 0.674 16.672 -2.346 1 96.69 95 ALA A N 1
ATOM 674 C CA . ALA A 1 95 ? 1.923 15.969 -2.059 1 96.69 95 ALA A CA 1
ATOM 675 C C . ALA A 1 95 ? 2.107 14.773 -2.99 1 96.69 95 ALA A C 1
ATOM 677 O O . ALA A 1 95 ? 3.225 14.484 -3.422 1 96.69 95 ALA A O 1
ATOM 678 N N . PHE A 1 96 ? 1.001 14.07 -3.311 1 97.56 96 PHE A N 1
ATOM 679 C CA . PHE A 1 96 ? 1.063 12.883 -4.16 1 97.56 96 PHE A CA 1
ATOM 680 C C . PHE A 1 96 ? 0.138 13.031 -5.363 1 97.56 96 PHE A C 1
ATOM 682 O O . PHE A 1 96 ? -0.365 12.039 -5.891 1 97.56 96 PHE A O 1
ATOM 689 N N . GLY A 1 97 ? -0.16 14.266 -5.719 1 97.94 97 GLY A N 1
ATOM 690 C CA . GLY A 1 97 ? -1.019 14.477 -6.875 1 97.94 97 GLY A CA 1
ATOM 691 C C . GLY A 1 97 ? -0.499 13.805 -8.133 1 97.94 97 GLY A C 1
ATOM 692 O O . GLY A 1 97 ? 0.679 13.938 -8.477 1 97.94 97 GLY A O 1
ATOM 693 N N . LYS A 1 98 ? -1.423 13.031 -8.812 1 97.62 98 LYS A N 1
ATOM 694 C CA . LYS A 1 98 ? -1.176 12.414 -10.117 1 97.62 98 LYS A CA 1
ATOM 695 C C . LYS A 1 98 ? -0.13 11.312 -10.008 1 97.62 98 LYS A C 1
ATOM 697 O O . LYS A 1 98 ? 0.566 11.008 -10.984 1 97.62 98 LYS A O 1
ATOM 702 N N . CYS A 1 99 ? 0.081 10.766 -8.82 1 97.38 99 CYS A N 1
ATOM 703 C CA . CYS A 1 99 ? 0.91 9.57 -8.672 1 97.38 99 CYS A CA 1
ATOM 704 C C . CYS A 1 99 ? 0.131 8.312 -9.039 1 97.38 99 CYS A C 1
ATOM 706 O O . CYS A 1 99 ? -1.081 8.367 -9.25 1 97.38 99 CYS A O 1
ATOM 708 N N . SER A 1 100 ? 0.85 7.176 -9.148 1 96.75 100 SER A N 1
ATOM 709 C CA . SER A 1 100 ? 0.24 5.906 -9.531 1 96.75 100 SER A CA 1
ATOM 710 C C . SER A 1 100 ? 0.194 4.938 -8.352 1 96.75 100 SER A C 1
ATOM 712 O O . SER A 1 100 ? 0.405 3.734 -8.523 1 96.75 100 SER A O 1
ATOM 714 N N . LEU A 1 101 ? -0.05 5.477 -7.133 1 96.12 101 LEU A N 1
ATOM 715 C CA . LEU A 1 101 ? -0.108 4.641 -5.938 1 96.12 101 LEU A CA 1
ATOM 716 C C . LEU A 1 101 ? -1.194 3.58 -6.066 1 96.12 101 LEU A C 1
ATOM 718 O O . LEU A 1 101 ? -2.342 3.896 -6.387 1 96.12 101 LEU A O 1
ATOM 722 N N . THR A 1 102 ? -0.836 2.344 -5.82 1 93.12 102 THR A N 1
ATOM 723 C CA . THR A 1 102 ? -1.807 1.256 -5.871 1 93.12 102 THR A CA 1
ATOM 724 C C . THR A 1 102 ? -2.408 1 -4.492 1 93.12 102 THR A C 1
ATOM 726 O O . THR A 1 102 ? -3.475 0.393 -4.375 1 93.12 102 THR A O 1
ATOM 729 N N . CYS A 1 103 ? -1.725 1.385 -3.531 1 93.12 103 CYS A N 1
ATOM 730 C CA . CYS A 1 103 ? -2.164 1.319 -2.143 1 93.12 103 CYS A CA 1
ATOM 731 C C . CYS A 1 103 ? -1.412 2.33 -1.284 1 93.12 103 CYS A C 1
ATOM 733 O O . CYS A 1 103 ? -0.39 2.873 -1.709 1 93.12 103 CYS A O 1
ATOM 735 N N . ILE A 1 104 ? -2.021 2.67 -0.174 1 94.44 104 ILE A N 1
ATOM 736 C CA . ILE A 1 104 ? -1.341 3.543 0.776 1 94.44 104 ILE A CA 1
ATOM 737 C C . ILE A 1 104 ? -1.784 3.203 2.197 1 94.44 104 ILE A C 1
ATOM 739 O O . ILE A 1 104 ? -2.98 3.076 2.467 1 94.44 104 ILE A O 1
ATOM 743 N N . GLY A 1 105 ? -0.807 2.928 3.014 1 93.25 105 GLY A N 1
ATOM 744 C CA . GLY A 1 105 ? -1.041 2.766 4.441 1 93.25 105 GLY A CA 1
ATOM 745 C C . GLY A 1 105 ? -0.688 4 5.246 1 93.25 105 GLY A C 1
ATOM 746 O O . GLY A 1 105 ? 0.396 4.566 5.086 1 93.25 105 GLY A O 1
ATOM 747 N N . PHE A 1 106 ? -1.608 4.445 6.086 1 95.94 106 PHE A N 1
ATOM 748 C CA . PHE A 1 106 ? -1.391 5.641 6.891 1 95.94 106 PHE A CA 1
ATOM 749 C C . PHE A 1 106 ? -1.015 5.27 8.32 1 95.94 106 PHE A C 1
ATOM 751 O O . PHE A 1 106 ? -1.562 4.324 8.891 1 95.94 106 PHE A O 1
ATOM 758 N N . PRO A 1 107 ? -0.058 6.062 8.836 1 94.12 107 PRO A N 1
ATOM 759 C CA . PRO A 1 107 ? 0.205 5.871 10.266 1 94.12 107 PRO A CA 1
ATOM 760 C C . PRO A 1 107 ? -0.955 6.332 11.148 1 94.12 107 PRO A C 1
ATOM 762 O O . PRO A 1 107 ? -1.695 7.242 10.773 1 94.12 107 PRO A O 1
ATOM 765 N N . ALA A 1 108 ? -1.097 5.734 12.289 1 92 108 ALA A N 1
ATOM 766 C CA . ALA A 1 108 ? -2.24 5.918 13.172 1 92 108 ALA A CA 1
ATOM 767 C C . ALA A 1 108 ? -2.377 7.375 13.602 1 92 108 ALA A C 1
ATOM 769 O O . ALA A 1 108 ? -3.488 7.871 13.797 1 92 108 ALA A O 1
ATOM 770 N N . HIS A 1 109 ? -1.203 8.086 13.648 1 92.69 109 HIS A N 1
ATOM 771 C CA . HIS A 1 109 ? -1.237 9.422 14.227 1 92.69 109 HIS A CA 1
ATOM 772 C C . HIS A 1 109 ? -1.232 10.492 13.141 1 92.69 109 HIS A C 1
ATOM 774 O O . HIS A 1 109 ? -1.084 11.68 13.438 1 92.69 109 HIS A O 1
ATOM 780 N N . LEU A 1 110 ? -1.331 10.031 11.906 1 96.25 110 LEU A N 1
ATOM 781 C CA . LEU A 1 110 ? -1.489 11.039 10.867 1 96.25 110 LEU A CA 1
ATOM 782 C C . LEU A 1 110 ? -2.689 11.938 11.164 1 96.25 110 LEU A C 1
ATOM 784 O O . LEU A 1 110 ? -3.811 11.445 11.312 1 96.25 110 LEU A O 1
ATOM 788 N N . ALA A 1 111 ? -2.52 13.242 11.125 1 93.75 111 ALA A N 1
ATOM 789 C CA . ALA A 1 111 ? -3.557 14.156 11.609 1 93.75 111 ALA A CA 1
ATOM 790 C C . ALA A 1 111 ? -4.129 14.984 10.469 1 93.75 111 ALA A C 1
ATOM 792 O O . ALA A 1 111 ? -5.262 15.469 10.547 1 93.75 111 ALA A O 1
ATOM 793 N N . PHE A 1 112 ? -3.279 15.133 9.5 1 94.88 112 PHE A N 1
ATOM 794 C CA . PHE A 1 112 ? -3.676 16.109 8.5 1 94.88 112 PHE A CA 1
ATOM 795 C C . PHE A 1 112 ? -3.367 15.609 7.094 1 94.88 112 PHE A C 1
ATOM 797 O O . PHE A 1 112 ? -2.258 15.141 6.824 1 94.88 112 PHE A O 1
ATOM 804 N N . ILE A 1 113 ? -4.383 15.625 6.191 1 97.88 113 ILE A N 1
ATOM 805 C CA . ILE A 1 113 ? -4.234 15.43 4.754 1 97.88 113 ILE A CA 1
ATOM 806 C C . ILE A 1 113 ? -4.641 16.703 4.012 1 97.88 113 ILE A C 1
ATOM 808 O O . ILE A 1 113 ? -5.785 17.141 4.109 1 97.88 113 ILE A O 1
ATOM 812 N N . GLY A 1 114 ? -3.752 17.219 3.238 1 98 114 GLY A N 1
ATOM 813 C CA . GLY A 1 114 ? -3.949 18.5 2.596 1 98 114 GLY A CA 1
ATOM 814 C C . GLY A 1 114 ? -4.832 18.438 1.364 1 98 114 GLY A C 1
ATOM 815 O O . GLY A 1 114 ? -5.301 17.359 0.994 1 98 114 GLY A O 1
ATOM 816 N N . ASN A 1 115 ? -4.984 19.672 0.743 1 98.56 115 ASN A N 1
ATOM 817 C CA . ASN A 1 115 ? -5.77 19.75 -0.485 1 98.56 115 ASN A CA 1
ATOM 818 C C . ASN A 1 115 ? -5.113 18.984 -1.627 1 98.56 115 ASN A C 1
ATOM 820 O O . ASN A 1 115 ? -3.902 19.094 -1.835 1 98.56 115 ASN A O 1
ATOM 824 N N . GLY A 1 116 ? -5.934 18.188 -2.238 1 98.75 116 GLY A N 1
ATOM 825 C CA . GLY A 1 116 ? -5.445 17.516 -3.432 1 98.75 116 GLY A CA 1
ATOM 826 C C . GLY A 1 116 ? -4.316 16.531 -3.146 1 98.75 116 GLY A C 1
ATOM 827 O O . GLY A 1 116 ? -3.574 16.156 -4.055 1 98.75 116 GLY A O 1
ATOM 828 N N . ALA A 1 117 ? -4.105 16.156 -1.933 1 98.38 117 ALA A N 1
ATOM 829 C CA . ALA A 1 117 ? -2.947 15.344 -1.554 1 98.38 117 ALA A CA 1
ATOM 830 C C . ALA A 1 117 ? -2.812 14.117 -2.455 1 98.38 117 ALA A C 1
ATOM 832 O O . ALA A 1 117 ? -1.701 13.734 -2.82 1 98.38 117 ALA A O 1
ATOM 833 N N . PHE A 1 118 ? -3.932 13.516 -2.826 1 98.62 118 PHE A N 1
ATOM 834 C CA . PHE A 1 118 ? -3.947 12.344 -3.701 1 98.62 118 PHE A CA 1
ATOM 835 C C . PHE A 1 118 ? -4.777 12.617 -4.949 1 98.62 118 PHE A C 1
ATOM 837 O O . PHE A 1 118 ? -5.461 11.727 -5.453 1 98.62 118 PHE A O 1
ATOM 844 N N . PHE A 1 119 ? -4.715 13.867 -5.41 1 98.69 119 PHE A N 1
ATOM 845 C CA . PHE A 1 119 ? -5.41 14.328 -6.609 1 98.69 119 PHE A CA 1
ATOM 846 C C . PHE A 1 119 ? -5.059 13.453 -7.805 1 98.69 119 PHE A C 1
ATOM 848 O O . PHE A 1 119 ? -3.881 13.289 -8.133 1 98.69 119 PHE A O 1
ATOM 855 N N . ARG A 1 120 ? -6.062 12.797 -8.406 1 98.62 120 ARG A N 1
ATOM 856 C CA . ARG A 1 120 ? -5.965 11.992 -9.617 1 98.62 120 ARG A CA 1
ATOM 857 C C . ARG A 1 120 ? -5.004 10.828 -9.43 1 98.62 120 ARG A C 1
ATOM 859 O O . ARG A 1 120 ? -4.266 10.469 -10.352 1 98.62 120 ARG A O 1
ATOM 866 N N . CYS A 1 121 ? -4.895 10.281 -8.227 1 98.31 121 CYS A N 1
ATOM 867 C CA . CYS A 1 121 ? -4.266 8.977 -8.023 1 98.31 121 CYS A CA 1
ATOM 868 C C . CYS A 1 121 ? -5.18 7.855 -8.5 1 98.31 121 CYS A C 1
ATOM 870 O O . CYS A 1 121 ? -5.801 7.164 -7.691 1 98.31 121 CYS A O 1
ATOM 872 N N . ARG A 1 122 ? -5.16 7.535 -9.695 1 97.88 122 ARG A N 1
ATOM 873 C CA . ARG A 1 122 ? -6.176 6.742 -10.383 1 97.88 122 ARG A CA 1
ATOM 874 C C . ARG A 1 122 ? -6.008 5.258 -10.078 1 97.88 122 ARG A C 1
ATOM 876 O O . ARG A 1 122 ? -6.926 4.465 -10.305 1 97.88 122 ARG A O 1
ATOM 883 N N . ALA A 1 123 ? -4.875 4.824 -9.555 1 95.69 123 ALA A N 1
ATOM 884 C CA . ALA A 1 123 ? -4.609 3.402 -9.352 1 95.69 123 ALA A CA 1
ATOM 885 C C . ALA A 1 123 ? -5 2.971 -7.938 1 95.69 123 ALA A C 1
ATOM 887 O O . ALA A 1 123 ? -5.031 1.775 -7.633 1 95.69 123 ALA A O 1
ATOM 888 N N . LEU A 1 124 ? -5.367 3.904 -7.043 1 95.88 124 LEU A N 1
ATOM 889 C CA . LEU A 1 124 ? -5.785 3.557 -5.691 1 95.88 124 LEU A CA 1
ATOM 890 C C . LEU A 1 124 ? -7.133 2.846 -5.703 1 95.88 124 LEU A C 1
ATOM 892 O O . LEU A 1 124 ? -8.102 3.344 -6.289 1 95.88 124 LEU A O 1
ATOM 896 N N . THR A 1 125 ? -7.238 1.711 -5.035 1 92.56 125 THR A N 1
ATOM 897 C CA . THR A 1 125 ? -8.484 0.947 -5.094 1 92.56 125 THR A CA 1
ATOM 898 C C . THR A 1 125 ? -9.227 1.022 -3.768 1 92.56 125 THR A C 1
ATOM 900 O O . THR A 1 125 ? -10.453 0.893 -3.73 1 92.56 125 THR A O 1
ATOM 903 N N . SER A 1 126 ? -8.5 1.174 -2.746 1 92.19 126 SER A N 1
ATOM 904 C CA . SER A 1 126 ? -9.086 1.271 -1.413 1 92.19 126 SER A CA 1
ATOM 905 C C . SER A 1 126 ? -8.203 2.102 -0.484 1 92.19 126 SER A C 1
ATOM 907 O O . SER A 1 126 ? -6.988 2.166 -0.664 1 92.19 126 SER A O 1
ATOM 909 N N . VAL A 1 127 ? -8.906 2.803 0.447 1 94.44 127 VAL A N 1
ATOM 910 C CA . VAL A 1 127 ? -8.18 3.611 1.418 1 94.44 127 VAL A CA 1
ATOM 911 C C . VAL A 1 127 ? -8.836 3.486 2.791 1 94.44 127 VAL A C 1
ATOM 913 O O . VAL A 1 127 ? -10.055 3.613 2.918 1 94.44 127 VAL A O 1
ATOM 916 N N . THR A 1 128 ? -8.062 3.131 3.744 1 93.44 128 THR A N 1
ATOM 917 C CA . THR A 1 128 ? -8.477 3.191 5.141 1 93.44 128 THR A CA 1
ATOM 918 C C . THR A 1 128 ? -7.816 4.371 5.848 1 93.44 128 THR A C 1
ATOM 920 O O . THR A 1 128 ? -6.602 4.391 6.039 1 93.44 128 THR A O 1
ATOM 923 N N . LEU A 1 129 ? -8.641 5.359 6.18 1 96 129 LEU A N 1
ATOM 924 C CA . LEU A 1 129 ? -8.094 6.539 6.84 1 96 129 LEU A CA 1
ATOM 925 C C . LEU A 1 129 ? -7.855 6.27 8.32 1 96 129 LEU A C 1
ATOM 927 O O . LEU A 1 129 ? -8.633 5.555 8.961 1 96 129 LEU A O 1
ATOM 931 N N . PRO A 1 130 ? -6.758 6.793 8.82 1 95.06 130 PRO A N 1
ATOM 932 C CA . PRO A 1 130 ? -6.34 6.43 10.172 1 95.06 130 PRO A CA 1
ATOM 933 C C . PRO A 1 130 ? -7.191 7.098 11.25 1 95.06 130 PRO A C 1
ATOM 935 O O . PRO A 1 130 ? -7.816 8.133 11 1 95.06 130 PRO A O 1
ATOM 938 N N . ALA A 1 131 ? -7.16 6.562 12.445 1 92.25 131 ALA A N 1
ATOM 939 C CA . ALA A 1 131 ? -8.016 6.969 13.555 1 92.25 131 ALA A CA 1
ATOM 940 C C . ALA A 1 131 ? -7.73 8.406 13.969 1 92.25 131 ALA A C 1
ATOM 942 O O . ALA A 1 131 ? -8.633 9.125 14.414 1 92.25 131 ALA A O 1
ATOM 943 N N . GLY A 1 132 ? -6.5 8.805 13.781 1 92.69 132 GLY A N 1
ATOM 944 C CA . GLY A 1 132 ? -6.102 10.125 14.242 1 92.69 132 GLY A CA 1
ATOM 945 C C . GLY A 1 132 ? -6.469 11.234 13.273 1 92.69 132 GLY A C 1
ATOM 946 O O . GLY A 1 132 ? -6.395 12.414 13.609 1 92.69 132 GLY A O 1
ATOM 947 N N . LEU A 1 133 ? -6.93 10.875 12.125 1 96 133 LEU A N 1
ATOM 948 C CA . LEU A 1 133 ? -7.215 11.875 11.094 1 96 133 LEU A CA 1
ATOM 949 C C . LEU A 1 133 ? -8.484 12.656 11.43 1 96 133 LEU A C 1
ATOM 951 O O . LEU A 1 133 ? -9.547 12.062 11.633 1 96 133 LEU A O 1
ATOM 955 N N . THR A 1 134 ? -8.383 13.961 11.43 1 94.25 134 THR A N 1
ATOM 956 C CA . THR A 1 134 ? -9.523 14.781 11.812 1 94.25 134 THR A CA 1
ATOM 957 C C . THR A 1 134 ? -10.047 15.578 10.625 1 94.25 134 THR A C 1
ATOM 959 O O . THR A 1 134 ? -11.18 16.062 10.641 1 94.25 134 THR A O 1
ATOM 962 N N . SER A 1 135 ? -9.25 15.695 9.656 1 94.75 135 SER A N 1
ATOM 963 C CA . SER A 1 135 ? -9.688 16.5 8.516 1 94.75 135 SER A CA 1
ATOM 964 C C . SER A 1 135 ? -9.133 15.945 7.207 1 94.75 135 SER A C 1
ATOM 966 O O . SER A 1 135 ? -8.008 15.453 7.16 1 94.75 135 SER A O 1
ATOM 968 N N . ILE A 1 136 ? -9.922 16.016 6.172 1 96.69 136 ILE A N 1
ATOM 969 C CA . ILE A 1 136 ? -9.547 15.727 4.793 1 96.69 136 ILE A CA 1
ATOM 970 C C . ILE A 1 136 ? -9.68 16.984 3.941 1 96.69 136 ILE A C 1
ATOM 972 O O . ILE A 1 136 ? -10.75 17.594 3.883 1 96.69 136 ILE A O 1
ATOM 976 N N . GLY A 1 137 ? -8.641 17.328 3.289 1 98.06 137 GLY A N 1
ATOM 977 C CA . GLY A 1 137 ? -8.625 18.547 2.502 1 98.06 137 GLY A CA 1
ATOM 978 C C . GLY A 1 137 ? -9.484 18.469 1.256 1 98.06 137 GLY A C 1
ATOM 979 O O . GLY A 1 137 ? -9.945 17.375 0.883 1 98.06 137 GLY A O 1
ATOM 980 N N . ALA A 1 138 ? -9.656 19.688 0.631 1 98.56 138 ALA A N 1
ATOM 981 C CA . ALA A 1 138 ? -10.398 19.766 -0.625 1 98.56 138 ALA A CA 1
ATOM 982 C C . ALA A 1 138 ? -9.711 18.969 -1.72 1 98.56 138 ALA A C 1
ATOM 984 O O . ALA A 1 138 ? -8.484 18.984 -1.836 1 98.56 138 ALA A O 1
ATOM 985 N N . ARG A 1 139 ? -10.516 18.203 -2.398 1 98.69 139 ARG A N 1
ATOM 986 C CA . ARG A 1 139 ? -10.047 17.453 -3.561 1 98.69 139 ARG A CA 1
ATOM 987 C C . ARG A 1 139 ? -8.93 16.484 -3.178 1 98.69 139 ARG A C 1
ATOM 989 O O . ARG A 1 139 ? -8.086 16.141 -4.008 1 98.69 139 ARG A O 1
ATOM 996 N N . ALA A 1 140 ? -8.898 16.062 -1.919 1 98.56 140 ALA A N 1
ATOM 997 C CA . ALA A 1 140 ? -7.801 15.227 -1.447 1 98.56 140 ALA A CA 1
ATOM 998 C C . ALA A 1 140 ? -7.699 13.945 -2.271 1 98.56 140 ALA A C 1
ATOM 1000 O O . ALA A 1 140 ? -6.598 13.5 -2.602 1 98.56 140 ALA A O 1
ATOM 1001 N N . PHE A 1 141 ? -8.82 13.336 -2.629 1 98.5 141 PHE A N 1
ATOM 1002 C CA . PHE A 1 141 ? -8.875 12.117 -3.428 1 98.5 141 PHE A CA 1
ATOM 1003 C C . PHE A 1 141 ? -9.695 12.336 -4.695 1 98.5 141 PHE A C 1
ATOM 1005 O O . PHE A 1 141 ? -10.367 11.414 -5.168 1 98.5 141 PHE A O 1
ATOM 1012 N N . TYR A 1 142 ? -9.68 13.586 -5.156 1 98.44 142 TYR A N 1
ATOM 1013 C CA . TYR A 1 142 ? -10.375 13.906 -6.398 1 98.44 142 TYR A CA 1
ATOM 1014 C C . TYR A 1 142 ? -9.812 13.102 -7.559 1 98.44 142 TYR A C 1
ATOM 1016 O O . TYR A 1 142 ? -8.594 13.039 -7.754 1 98.44 142 TYR A O 1
ATOM 1024 N N . GLY A 1 143 ? -10.703 12.469 -8.289 1 98.25 143 GLY A N 1
ATOM 1025 C CA . GLY A 1 143 ? -10.289 11.82 -9.516 1 98.25 143 GLY A CA 1
ATOM 1026 C C . GLY A 1 143 ? -9.648 10.461 -9.289 1 98.25 143 GLY A C 1
ATOM 1027 O O . GLY A 1 143 ? -8.969 9.938 -10.172 1 98.25 143 GLY A O 1
ATOM 1028 N N . CYS A 1 144 ? -9.711 9.906 -8.102 1 97.94 144 CYS A N 1
ATOM 1029 C CA . CYS A 1 144 ? -9.289 8.531 -7.863 1 97.94 144 CYS A CA 1
ATOM 1030 C C . CYS A 1 144 ? -10.281 7.543 -8.453 1 97.94 144 CYS A C 1
ATOM 1032 O O . CYS A 1 144 ? -11.047 6.91 -7.723 1 97.94 144 CYS A O 1
ATOM 1034 N N . SER A 1 145 ? -10.203 7.273 -9.703 1 97.44 145 SER A N 1
ATOM 1035 C CA . SER A 1 145 ? -11.25 6.645 -10.5 1 97.44 145 SER A CA 1
ATOM 1036 C C . SER A 1 145 ? -11.344 5.148 -10.211 1 97.44 145 SER A C 1
ATOM 1038 O O . SER A 1 145 ? -12.344 4.508 -10.547 1 97.44 145 SER A O 1
ATOM 1040 N N . SER A 1 146 ? -10.375 4.484 -9.594 1 95.12 146 SER A N 1
ATOM 1041 C CA . SER A 1 146 ? -10.43 3.061 -9.273 1 95.12 146 SER A CA 1
ATOM 1042 C C . SER A 1 146 ? -10.773 2.834 -7.805 1 95.12 146 SER A C 1
ATOM 1044 O O . SER A 1 146 ? -10.875 1.69 -7.355 1 95.12 146 SER A O 1
ATOM 1046 N N . LEU A 1 147 ? -10.961 3.9 -7.059 1 95.12 147 LEU A N 1
ATOM 1047 C CA . LEU A 1 147 ? -11.234 3.801 -5.629 1 95.12 147 LEU A CA 1
ATOM 1048 C C . LEU A 1 147 ? -12.664 3.318 -5.379 1 95.12 147 LEU A C 1
ATOM 1050 O O . LEU A 1 147 ? -13.625 4.031 -5.68 1 95.12 147 LEU A O 1
ATOM 1054 N N . THR A 1 148 ? -12.797 2.156 -4.75 1 90.5 148 THR A N 1
ATOM 1055 C CA . THR A 1 148 ? -14.125 1.566 -4.582 1 90.5 148 THR A CA 1
ATOM 1056 C C . THR A 1 148 ? -14.461 1.398 -3.105 1 90.5 148 THR A C 1
ATOM 1058 O O . THR A 1 148 ? -15.594 1.083 -2.754 1 90.5 148 THR A O 1
ATOM 1061 N N . ALA A 1 149 ? -13.461 1.634 -2.275 1 89.81 149 ALA A N 1
ATOM 1062 C CA . ALA A 1 149 ? -13.711 1.479 -0.845 1 89.81 149 ALA A CA 1
ATOM 1063 C C . ALA A 1 149 ? -12.898 2.48 -0.031 1 89.81 149 ALA A C 1
ATOM 1065 O O . ALA A 1 149 ? -11.719 2.695 -0.302 1 89.81 149 ALA A O 1
ATOM 1066 N N . VAL A 1 150 ? -13.656 3.15 0.886 1 92.81 150 VAL A N 1
ATOM 1067 C CA . VAL A 1 150 ? -13.008 4.055 1.831 1 92.81 150 VAL A CA 1
ATOM 1068 C C . VAL A 1 150 ? -13.578 3.828 3.232 1 92.81 150 VAL A C 1
ATOM 1070 O O . VAL A 1 150 ? -14.789 3.674 3.402 1 92.81 150 VAL A O 1
ATOM 1073 N N . LYS A 1 151 ? -12.75 3.721 4.137 1 91.56 151 LYS A N 1
ATOM 1074 C CA . LYS A 1 151 ? -13.148 3.691 5.539 1 91.56 151 LYS A CA 1
ATOM 1075 C C . LYS A 1 151 ? -12.742 4.977 6.258 1 91.56 151 LYS A C 1
ATOM 1077 O O . LYS A 1 151 ? -11.547 5.25 6.414 1 91.56 151 LYS A O 1
ATOM 1082 N N . LEU A 1 152 ? -13.789 5.703 6.695 1 94 152 LEU A N 1
ATOM 1083 C CA . LEU A 1 152 ? -13.555 6.941 7.434 1 94 152 LEU A CA 1
ATOM 1084 C C . LEU A 1 152 ? -13.391 6.668 8.922 1 94 152 LEU A C 1
ATOM 1086 O O . LEU A 1 152 ? -14.039 5.766 9.469 1 94 152 LEU A O 1
ATOM 1090 N N . PRO A 1 153 ? -12.492 7.43 9.5 1 93.38 153 PRO A N 1
ATOM 1091 C CA . PRO A 1 153 ? -12.383 7.254 10.953 1 93.38 153 PRO A CA 1
ATOM 1092 C C . PRO A 1 153 ? -13.57 7.852 11.711 1 93.38 153 PRO A C 1
ATOM 1094 O O . PRO A 1 153 ? -14.195 8.805 11.234 1 93.38 153 PRO A O 1
ATOM 1097 N N . ALA A 1 154 ? -13.797 7.344 12.883 1 90.62 154 ALA A N 1
ATOM 1098 C CA . ALA A 1 154 ? -14.922 7.781 13.695 1 90.62 154 ALA A CA 1
ATOM 1099 C C . ALA A 1 154 ? -14.773 9.242 14.094 1 90.62 154 ALA A C 1
ATOM 1101 O O . ALA A 1 154 ? -15.773 9.961 14.242 1 90.62 154 ALA A O 1
ATOM 1102 N N . GLY A 1 155 ? -13.57 9.703 14.172 1 91.44 155 GLY A N 1
ATOM 1103 C CA . GLY A 1 155 ? -13.312 11.031 14.695 1 91.44 155 GLY A CA 1
ATOM 1104 C C . GLY A 1 155 ? -13.164 12.086 13.617 1 91.44 155 GLY A C 1
ATOM 1105 O O . GLY A 1 155 ? -12.773 13.219 13.898 1 91.44 155 GLY A O 1
ATOM 1106 N N . ILE A 1 156 ? -13.508 11.703 12.414 1 93.44 156 ILE A N 1
ATOM 1107 C CA . ILE A 1 156 ? -13.344 12.672 11.344 1 93.44 156 ILE A CA 1
ATOM 1108 C C . ILE A 1 156 ? -14.266 13.867 11.57 1 93.44 156 ILE A C 1
ATOM 1110 O O . ILE A 1 156 ? -15.461 13.695 11.828 1 93.44 156 ILE A O 1
ATOM 1114 N N . ALA A 1 157 ? -13.68 15.086 11.5 1 94.31 157 ALA A N 1
ATOM 1115 C CA . ALA A 1 157 ? -14.445 16.297 11.789 1 94.31 157 ALA A CA 1
ATOM 1116 C C . ALA A 1 157 ? -14.914 16.969 10.492 1 94.31 157 ALA A C 1
ATOM 1118 O O . ALA A 1 157 ? -16 17.531 10.445 1 94.31 157 ALA A O 1
ATOM 1119 N N . SER A 1 158 ? -14.133 16.906 9.477 1 95.31 158 SER A N 1
ATOM 1120 C CA . SER A 1 158 ? -14.469 17.625 8.258 1 95.31 158 SER A CA 1
ATOM 1121 C C . SER A 1 158 ? -13.961 16.906 7.02 1 95.31 158 SER A C 1
ATOM 1123 O O . SER A 1 158 ? -12.859 16.344 7.031 1 95.31 158 SER A O 1
ATOM 1125 N N . ILE A 1 159 ? -14.766 16.906 6.008 1 94.94 159 ILE A N 1
ATOM 1126 C CA . ILE A 1 159 ? -14.438 16.406 4.676 1 94.94 159 ILE A CA 1
ATOM 1127 C C . ILE A 1 159 ? -14.578 17.547 3.66 1 94.94 159 ILE A C 1
ATOM 1129 O O . ILE A 1 159 ? -15.68 18.062 3.451 1 94.94 159 ILE A O 1
ATOM 1133 N N . GLY A 1 160 ? -13.508 17.812 3.012 1 96.88 160 GLY A N 1
ATOM 1134 C CA . GLY A 1 160 ? -13.43 19 2.182 1 96.88 160 GLY A CA 1
ATOM 1135 C C . GLY A 1 160 ? -14.203 18.875 0.884 1 96.88 160 GLY A C 1
ATOM 1136 O O . GLY A 1 160 ? -14.695 17.781 0.55 1 96.88 160 GLY A O 1
ATOM 1137 N N . VAL A 1 161 ? -14.211 20.047 0.162 1 97.38 161 VAL A N 1
ATOM 1138 C CA . VAL A 1 161 ? -14.922 20.156 -1.108 1 97.38 161 VAL A CA 1
ATOM 1139 C C . VAL A 1 161 ? -14.352 19.156 -2.105 1 97.38 161 VAL A C 1
ATOM 1141 O O . VAL A 1 161 ? -13.133 19.062 -2.273 1 97.38 161 VAL A O 1
ATOM 1144 N N . ALA A 1 162 ? -15.234 18.344 -2.631 1 97.69 162 ALA A N 1
ATOM 1145 C CA . ALA A 1 162 ? -14.883 17.438 -3.715 1 97.69 162 ALA A CA 1
ATOM 1146 C C . ALA A 1 162 ? -13.797 16.453 -3.277 1 97.69 162 ALA A C 1
ATOM 1148 O O . ALA A 1 162 ? -12.984 16.016 -4.094 1 97.69 162 ALA A O 1
ATOM 1149 N N . ALA A 1 163 ? -13.734 16.141 -1.979 1 97.38 163 ALA A N 1
ATOM 1150 C CA . ALA A 1 163 ? -12.664 15.32 -1.424 1 97.38 163 ALA A CA 1
ATOM 1151 C C . ALA A 1 163 ? -12.562 13.977 -2.148 1 97.38 163 ALA A C 1
ATOM 1153 O O . ALA A 1 163 ? -11.461 13.484 -2.408 1 97.38 163 ALA A O 1
ATOM 1154 N N . PHE A 1 164 ? -13.68 13.375 -2.541 1 97.31 164 PHE A N 1
ATOM 1155 C CA . PHE A 1 164 ? -13.703 12.078 -3.199 1 97.31 164 PHE A CA 1
ATOM 1156 C C . PHE A 1 164 ? -14.469 12.148 -4.516 1 97.31 164 PHE A C 1
ATOM 1158 O O . PHE A 1 164 ? -15.008 11.141 -4.984 1 97.31 164 PHE A O 1
ATOM 1165 N N . TYR A 1 165 ? -14.594 13.352 -5.027 1 96.38 165 TYR A N 1
ATOM 1166 C CA . TYR A 1 165 ? -15.312 13.523 -6.285 1 96.38 165 TYR A CA 1
ATOM 1167 C C . TYR A 1 165 ? -14.617 12.773 -7.414 1 96.38 165 TYR A C 1
ATOM 1169 O O . TYR A 1 165 ? -13.391 12.648 -7.43 1 96.38 165 TYR A O 1
ATOM 1177 N N . ARG A 1 166 ? -15.461 12.133 -8.367 1 96.44 166 ARG A N 1
ATOM 1178 C CA . ARG A 1 166 ? -15.008 11.375 -9.531 1 96.44 166 ARG A CA 1
ATOM 1179 C C . ARG A 1 166 ? -14.281 10.102 -9.102 1 96.44 166 ARG A C 1
ATOM 1181 O O . ARG A 1 166 ? -13.336 9.672 -9.758 1 96.44 166 ARG A O 1
ATOM 1188 N N . SER A 1 167 ? -14.555 9.594 -7.906 1 95.31 167 SER A N 1
ATOM 1189 C CA . SER A 1 167 ? -14.164 8.242 -7.52 1 95.31 167 SER A CA 1
ATOM 1190 C C . SER A 1 167 ? -15.242 7.227 -7.902 1 95.31 167 SER A C 1
ATOM 1192 O O . SER A 1 167 ? -16.297 7.598 -8.43 1 95.31 167 SER A O 1
ATOM 1194 N N . SER A 1 168 ? -14.977 5.914 -7.695 1 93.62 168 SER A N 1
ATOM 1195 C CA . SER A 1 168 ? -15.922 4.852 -8.008 1 93.62 168 SER A CA 1
ATOM 1196 C C . SER A 1 168 ? -16.562 4.289 -6.738 1 93.62 168 SER A C 1
ATOM 1198 O O . SER A 1 168 ? -16.953 3.121 -6.699 1 93.62 168 SER A O 1
ATOM 1200 N N . LEU A 1 169 ? -16.625 5.121 -5.691 1 91.25 169 LEU A N 1
ATOM 1201 C CA . LEU A 1 169 ? -17.172 4.691 -4.414 1 91.25 169 LEU A CA 1
ATOM 1202 C C . LEU A 1 169 ? -18.672 4.457 -4.527 1 91.25 169 LEU A C 1
ATOM 1204 O O . LEU A 1 169 ? -19.422 5.367 -4.891 1 91.25 169 LEU A O 1
ATOM 1208 N N . PRO A 1 170 ? -19.109 3.281 -4.145 1 84.44 170 PRO A N 1
ATOM 1209 C CA . PRO A 1 170 ? -20.562 3.049 -4.168 1 84.44 170 PRO A CA 1
ATOM 1210 C C . PRO A 1 170 ? -21.25 3.488 -2.877 1 84.44 170 PRO A C 1
ATOM 1212 O O . PRO A 1 170 ? -22.422 3.869 -2.9 1 84.44 170 PRO A O 1
ATOM 1215 N N . ARG A 1 171 ? -20.594 3.371 -1.779 1 83.5 171 ARG A N 1
ATOM 1216 C CA . ARG A 1 171 ? -21.125 3.641 -0.452 1 83.5 171 ARG A CA 1
ATOM 1217 C C . ARG A 1 171 ? -20.031 4.055 0.518 1 83.5 171 ARG A C 1
ATOM 1219 O O . ARG A 1 171 ? -18.938 3.488 0.5 1 83.5 171 ARG A O 1
ATOM 1226 N N . VAL A 1 172 ? -20.406 5.043 1.305 1 87.25 172 VAL A N 1
ATOM 1227 C CA . VAL A 1 172 ? -19.469 5.477 2.344 1 87.25 172 VAL A CA 1
ATOM 1228 C C . VAL A 1 172 ? -20.23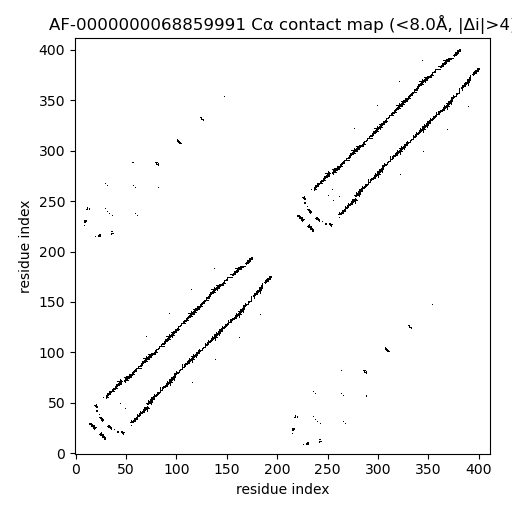4 5.691 3.654 1 87.25 172 VAL A C 1
ATOM 1230 O O . VAL A 1 172 ? -21.234 6.395 3.686 1 87.25 172 VAL A O 1
ATOM 1233 N N . ILE A 1 173 ? -19.797 5.047 4.664 1 85.06 173 ILE A N 1
ATOM 1234 C CA . ILE A 1 173 ? -20.344 5.309 5.988 1 85.06 173 ILE A CA 1
ATOM 1235 C C . ILE A 1 173 ? -19.672 6.539 6.594 1 85.06 173 ILE A C 1
ATOM 1237 O O . ILE A 1 173 ? -18.469 6.543 6.828 1 85.06 173 ILE A O 1
ATOM 1241 N N . VAL A 1 174 ? -20.484 7.559 6.793 1 90.5 174 VAL A N 1
ATOM 1242 C CA . VAL A 1 174 ? -19.953 8.82 7.297 1 90.5 174 VAL A CA 1
ATOM 1243 C C . VAL A 1 174 ? -20.422 9.039 8.734 1 90.5 174 VAL A C 1
ATOM 1245 O O . VAL A 1 174 ? -21.609 8.898 9.047 1 90.5 174 VAL A O 1
ATOM 1248 N N . PRO A 1 175 ? -19.469 9.273 9.539 1 89.44 175 PRO A N 1
ATOM 1249 C CA . PRO A 1 175 ? -19.891 9.609 10.906 1 89.44 175 PRO A CA 1
ATOM 1250 C C . PRO A 1 175 ? -20.828 10.82 10.945 1 89.44 175 PRO A C 1
ATOM 1252 O O . PRO A 1 175 ? -20.656 11.766 10.18 1 89.44 175 PRO A O 1
ATOM 1255 N N . THR A 1 176 ? -21.781 10.883 11.859 1 87.94 176 THR A N 1
ATOM 1256 C CA . THR A 1 176 ? -22.828 11.898 11.93 1 87.94 176 THR A CA 1
ATOM 1257 C C . THR A 1 176 ? -22.25 13.242 12.359 1 87.94 176 THR A C 1
ATOM 1259 O O . THR A 1 176 ? -22.844 14.289 12.078 1 87.94 176 THR A O 1
ATOM 1262 N N . THR A 1 177 ? -21.125 13.188 12.984 1 89.81 177 THR A N 1
ATOM 1263 C CA . THR A 1 177 ? -20.562 14.422 13.523 1 89.81 177 THR A CA 1
ATOM 1264 C C . THR A 1 177 ? -19.688 15.117 12.484 1 89.81 177 THR A C 1
ATOM 1266 O O . THR A 1 177 ? -19.25 16.25 12.695 1 89.81 177 THR A O 1
ATOM 1269 N N . ALA A 1 178 ? -19.5 14.461 11.414 1 91.19 178 ALA A N 1
ATOM 1270 C CA . ALA A 1 178 ? -18.594 15.008 10.414 1 91.19 178 ALA A CA 1
ATOM 1271 C C . ALA A 1 178 ? -19.266 16.094 9.586 1 91.19 178 ALA A C 1
ATOM 1273 O O . ALA A 1 178 ? -20.422 15.945 9.188 1 9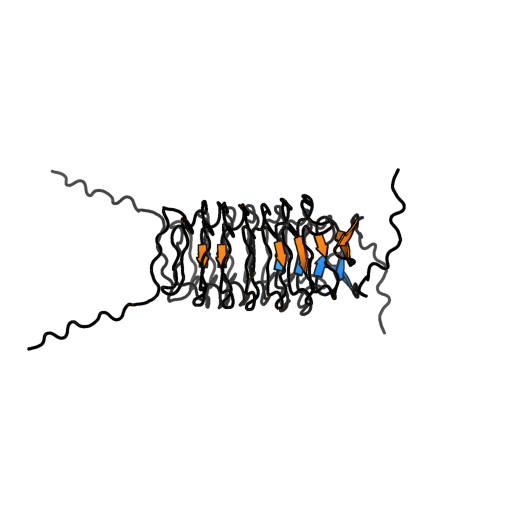1.19 178 ALA A O 1
ATOM 1274 N N . GLU A 1 179 ? -18.562 17.25 9.391 1 93.81 179 GLU A N 1
ATOM 1275 C CA . GLU A 1 179 ? -18.984 18.266 8.422 1 93.81 179 GLU A CA 1
ATOM 1276 C C . GLU A 1 179 ? -18.594 17.875 7.004 1 93.81 179 GLU A C 1
ATOM 1278 O O . GLU A 1 179 ? -17.406 17.688 6.711 1 93.81 179 GLU A O 1
ATOM 1283 N N . ILE A 1 180 ? -19.562 17.828 6.164 1 92.06 180 ILE A N 1
ATOM 1284 C CA . ILE A 1 180 ? -19.328 17.422 4.785 1 92.06 180 ILE A CA 1
ATOM 1285 C C . ILE A 1 180 ? -19.516 18.609 3.85 1 92.06 180 ILE A C 1
ATOM 1287 O O . ILE A 1 180 ? -20.609 19.188 3.785 1 92.06 180 ILE A O 1
ATOM 1291 N N . ALA A 1 181 ? -18.453 18.906 3.135 1 94.56 181 ALA A N 1
ATOM 1292 C CA . ALA A 1 181 ? -18.516 20.031 2.211 1 94.56 181 ALA A CA 1
ATOM 1293 C C . ALA A 1 181 ? -19.188 19.625 0.902 1 94.56 181 ALA A C 1
ATOM 1295 O O . ALA A 1 181 ? -19.562 18.469 0.717 1 94.56 181 ALA A O 1
ATOM 1296 N N . ASP A 1 182 ? -19.312 20.625 -0.004 1 93 182 ASP A N 1
ATOM 1297 C CA . ASP A 1 182 ? -20 20.438 -1.281 1 93 182 ASP A CA 1
ATOM 1298 C C . ASP A 1 182 ? -19.297 19.375 -2.123 1 93 182 ASP A C 1
ATOM 1300 O O . ASP A 1 182 ? -18.062 19.359 -2.217 1 93 182 ASP A O 1
ATOM 1304 N N . ASP A 1 183 ? -20.062 18.422 -2.646 1 93.69 183 ASP A N 1
ATOM 1305 C CA . ASP A 1 183 ? -19.594 17.438 -3.611 1 93.69 183 ASP A CA 1
ATOM 1306 C C . ASP A 1 183 ? -18.453 16.594 -3.031 1 93.69 183 ASP A C 1
ATOM 1308 O O . ASP A 1 183 ? -17.547 16.188 -3.754 1 93.69 183 ASP A O 1
ATOM 1312 N N . ALA A 1 184 ? -18.422 16.453 -1.721 1 93.06 184 ALA A N 1
ATOM 1313 C CA . ALA A 1 184 ? -17.344 15.672 -1.098 1 93.06 184 ALA A CA 1
ATOM 1314 C C . ALA A 1 184 ? -17.297 14.258 -1.676 1 93.06 184 ALA A C 1
ATOM 1316 O O . ALA A 1 184 ? -16.219 13.664 -1.769 1 93.06 184 ALA A O 1
ATOM 1317 N N . PHE A 1 185 ? -18.453 13.727 -2.107 1 92.88 185 PHE A N 1
ATOM 1318 C CA . PHE A 1 185 ? -18.578 12.391 -2.682 1 92.88 185 PHE A CA 1
ATOM 1319 C C . PHE A 1 185 ? -19.25 12.453 -4.047 1 92.88 185 PHE A C 1
ATOM 1321 O O . PHE A 1 185 ? -19.859 13.461 -4.398 1 92.88 185 PHE A O 1
ATOM 1328 N N . PRO A 1 186 ? -19.016 11.242 -4.703 1 89.62 186 PRO A N 1
ATOM 1329 C CA . PRO A 1 186 ? -19.766 11.188 -5.965 1 89.62 186 PRO A CA 1
ATOM 1330 C C . PRO A 1 186 ? -21.281 11.219 -5.758 1 89.62 186 PRO A C 1
ATOM 1332 O O . PRO A 1 186 ? -21.766 10.836 -4.691 1 89.62 186 PRO A O 1
ATOM 1335 N N . SER A 1 187 ? -22.016 11.641 -6.777 1 83.31 187 SER A N 1
ATOM 1336 C CA . SER A 1 187 ? -23.469 11.758 -6.699 1 83.31 187 SER A CA 1
ATOM 1337 C C . SER A 1 187 ? -24.125 10.391 -6.5 1 83.31 187 SER A C 1
ATOM 1339 O O . SER A 1 187 ? -25.203 10.289 -5.914 1 83.31 187 SER A O 1
ATOM 1341 N N . SER A 1 188 ? -23.547 9.32 -6.883 1 79.44 188 SER A N 1
ATOM 1342 C CA . SER A 1 188 ? -24.109 7.977 -6.84 1 79.44 188 SER A CA 1
ATOM 1343 C C . SER A 1 188 ? -23.875 7.32 -5.484 1 79.44 188 SER A C 1
ATOM 1345 O O . SER A 1 188 ? -24.438 6.262 -5.195 1 79.44 188 SER A O 1
ATOM 1347 N N . VAL A 1 189 ? -23.172 8.047 -4.559 1 81.38 189 VAL A N 1
ATOM 1348 C CA . VAL A 1 189 ? -22.734 7.395 -3.328 1 81.38 189 VAL A CA 1
ATOM 1349 C C . VAL A 1 189 ? -23.812 7.504 -2.264 1 81.38 189 VAL A C 1
ATOM 1351 O O . VAL A 1 189 ? -24.438 8.555 -2.107 1 81.38 189 VAL A O 1
ATOM 1354 N N . THR A 1 190 ? -24.125 6.434 -1.609 1 76.75 190 THR A N 1
ATOM 1355 C CA . THR A 1 190 ? -24.953 6.477 -0.409 1 76.75 190 THR A CA 1
ATOM 1356 C C . THR A 1 190 ? -24.094 6.699 0.833 1 76.75 190 THR A C 1
ATOM 1358 O O . THR A 1 190 ? -22.984 6.172 0.93 1 76.75 190 THR A O 1
ATOM 1361 N N . THR A 1 191 ? -24.547 7.629 1.653 1 77.19 191 THR A N 1
ATOM 1362 C CA . THR A 1 191 ? -23.797 7.965 2.854 1 77.19 191 THR A CA 1
ATOM 1363 C C . THR A 1 191 ? -24.578 7.605 4.109 1 77.19 191 THR A C 1
ATOM 1365 O O . THR A 1 191 ? -25.109 8.484 4.793 1 77.19 191 THR A O 1
ATOM 1368 N N . PRO A 1 192 ? -24.734 6.348 4.406 1 68.44 192 PRO A N 1
ATOM 1369 C CA . PRO A 1 192 ? -25.438 6.027 5.66 1 68.44 192 PRO A CA 1
ATOM 1370 C C . PRO A 1 192 ? -24.688 6.531 6.891 1 68.44 192 PRO A C 1
ATOM 1372 O O . PRO A 1 192 ? -23.469 6.781 6.82 1 68.44 192 PRO A O 1
ATOM 1375 N N . SER A 1 193 ? -25.516 7.027 7.898 1 66.19 193 SER A N 1
ATOM 1376 C CA . SER A 1 193 ? -24.906 7.477 9.148 1 66.19 193 SER A CA 1
ATOM 1377 C C . SER A 1 193 ? -24.625 6.301 10.07 1 66.19 193 SER A C 1
ATOM 1379 O O . SER A 1 193 ? -25.312 5.285 10.031 1 66.19 193 SER A O 1
ATOM 1381 N N . SER A 1 194 ? -23.516 6.121 10.641 1 58.88 194 SER A N 1
ATOM 1382 C CA . SER A 1 194 ? -23.281 5.125 11.68 1 58.88 194 SER A CA 1
ATOM 1383 C C . SER A 1 194 ? -24.156 5.387 12.898 1 58.88 194 SER A C 1
ATOM 1385 O O . SER A 1 194 ? -24.188 4.57 13.828 1 58.88 194 SER A O 1
ATOM 1387 N N . VAL A 1 195 ? -24.641 6.422 13.352 1 45.62 195 VAL A N 1
ATOM 1388 C CA . VAL A 1 195 ? -25.312 6.652 14.633 1 45.62 195 VAL A CA 1
ATOM 1389 C C . VAL A 1 195 ? -26.766 6.172 14.555 1 45.62 195 VAL A C 1
ATOM 1391 O O . VAL A 1 195 ? -27.5 6.559 13.641 1 45.62 195 VAL A O 1
ATOM 1394 N N . ALA A 1 196 ? -27.062 5.035 15.141 1 42.72 196 ALA A N 1
ATOM 1395 C CA . ALA A 1 196 ? -28.406 4.785 15.648 1 42.72 196 ALA A CA 1
ATOM 1396 C C . ALA A 1 196 ? -28.969 6.023 16.344 1 42.72 196 ALA A C 1
ATOM 1398 O O . ALA A 1 196 ? -28.422 6.484 17.344 1 42.72 196 ALA A O 1
ATOM 1399 N N . ARG A 1 197 ? -29.578 6.926 15.672 1 36.69 197 ARG A N 1
ATOM 1400 C CA . ARG A 1 197 ? -30.328 7.867 16.5 1 36.69 197 ARG A CA 1
ATOM 1401 C C . ARG A 1 197 ? -31.188 7.133 17.531 1 36.69 197 ARG A C 1
ATOM 1403 O O . ARG A 1 197 ? -31.875 6.164 17.188 1 36.69 197 ARG A O 1
ATOM 1410 N N . PRO A 1 198 ? -30.953 7.242 18.844 1 36.12 198 PRO A N 1
ATOM 1411 C CA . PRO A 1 198 ? -31.984 6.75 19.75 1 36.12 198 PRO A CA 1
ATOM 1412 C C . PRO A 1 198 ? -33.406 7.098 19.297 1 36.12 198 PRO A C 1
ATOM 1414 O O . PRO A 1 198 ? -33.656 8.234 18.875 1 36.12 198 PRO A O 1
ATOM 1417 N N . GLN A 1 199 ? -34.031 6.223 18.578 1 35.88 199 GLN A N 1
ATOM 1418 C CA . GLN A 1 199 ? -35.469 6.422 18.422 1 35.88 199 GLN A CA 1
ATOM 1419 C C . GLN A 1 199 ? -36.094 6.973 19.703 1 35.88 199 GLN A C 1
ATOM 1421 O O . GLN A 1 199 ? -35.938 6.387 20.781 1 35.88 199 GLN A O 1
ATOM 1426 N N . ARG A 1 200 ? -36.156 8.266 19.922 1 32.44 200 ARG A N 1
ATOM 1427 C CA . ARG A 1 200 ? -37 8.781 20.969 1 32.44 200 ARG A CA 1
ATOM 1428 C C . ARG A 1 200 ? -38.312 7.992 21.047 1 32.44 200 ARG A C 1
ATOM 1430 O O . ARG A 1 200 ? -39 7.82 20.031 1 32.44 200 ARG A O 1
ATOM 1437 N N . CYS A 1 201 ? -38.312 6.934 21.875 1 34.81 201 CYS A N 1
ATOM 1438 C CA . CYS A 1 201 ? -39.562 6.309 22.281 1 34.81 201 CYS A CA 1
ATOM 1439 C C . CYS A 1 201 ? -40.656 7.355 22.562 1 34.81 201 CYS A C 1
ATOM 1441 O O . CYS A 1 201 ? -40.406 8.281 23.359 1 34.81 201 CYS A O 1
ATOM 1443 N N . ALA A 1 202 ? -41.438 7.824 21.594 1 37.16 202 ALA A N 1
ATOM 1444 C CA . ALA A 1 202 ? -42.719 8.523 21.859 1 37.16 202 ALA A CA 1
ATOM 1445 C C . ALA A 1 202 ? -43.438 7.898 23.031 1 37.16 202 ALA A C 1
ATOM 1447 O O . ALA A 1 202 ? -43.844 6.734 22.969 1 37.16 202 ALA A O 1
ATOM 1448 N N . GLY A 1 203 ? -42.969 8.062 24.281 1 34.44 203 GLY A N 1
ATOM 1449 C CA . GLY A 1 203 ? -43.812 7.809 25.438 1 34.44 203 GLY A CA 1
ATOM 1450 C C . GLY A 1 203 ? -45.25 8.234 25.219 1 34.44 203 GLY A C 1
ATOM 1451 O O . GLY A 1 203 ? -45.531 9.391 24.875 1 34.44 203 GLY A O 1
ATOM 1452 N N . THR A 1 204 ? -46.125 7.336 24.656 1 35.22 204 THR A N 1
ATOM 1453 C CA . THR A 1 204 ? -47.562 7.453 24.766 1 35.22 204 THR A CA 1
ATOM 1454 C C . THR A 1 204 ? -47.969 7.781 26.203 1 35.22 204 THR A C 1
ATOM 1456 O O . THR A 1 204 ? -47.594 7.066 27.141 1 35.22 204 THR A O 1
ATOM 1459 N N . ARG A 1 205 ? -48 9.039 26.594 1 32.75 205 ARG A N 1
ATOM 1460 C CA . ARG A 1 205 ? -48.75 9.523 27.75 1 32.75 205 ARG A CA 1
ATOM 1461 C C . ARG A 1 205 ? -50.156 8.961 27.766 1 32.75 205 ARG A C 1
ATOM 1463 O O . ARG A 1 205 ? -50.969 9.25 26.875 1 32.75 205 ARG A O 1
ATOM 1470 N N . ARG A 1 206 ? -50.25 7.59 28.141 1 25.72 206 ARG A N 1
ATOM 1471 C CA . ARG A 1 206 ? -51.5 7.41 28.922 1 25.72 206 ARG A CA 1
ATOM 1472 C C . ARG A 1 206 ? -51.375 8.039 30.297 1 25.72 206 ARG A C 1
ATOM 1474 O O . ARG A 1 206 ? -50.281 8.008 30.906 1 25.72 206 ARG A O 1
ATOM 1481 N N . MET B 1 1 ? 26.969 24.953 -20.047 1 22.31 1 MET B N 1
ATOM 1482 C CA . MET B 1 1 ? 27.781 25.453 -18.938 1 22.31 1 MET B CA 1
ATOM 1483 C C . MET B 1 1 ? 27.219 24.984 -17.594 1 22.31 1 MET B C 1
ATOM 1485 O O . MET B 1 1 ? 26.109 25.375 -17.219 1 22.31 1 MET B O 1
ATOM 1489 N N . LEU B 1 2 ? 27.438 23.656 -17.297 1 23.52 2 LEU B N 1
ATOM 1490 C CA . LEU B 1 2 ? 27.109 22.766 -16.203 1 23.52 2 LEU B CA 1
ATOM 1491 C C . LEU B 1 2 ? 27.672 23.297 -14.883 1 23.52 2 LEU B C 1
ATOM 1493 O O . LEU B 1 2 ? 28.891 23.328 -14.688 1 23.52 2 LEU B O 1
ATOM 1497 N N . SER B 1 3 ? 27.078 24.469 -14.516 1 28.28 3 SER B N 1
ATOM 1498 C CA . SER B 1 3 ? 27.609 25.25 -13.398 1 28.28 3 SER B CA 1
ATOM 1499 C C . SER B 1 3 ? 28.062 24.344 -12.258 1 28.28 3 SER B C 1
ATOM 1501 O O . SER B 1 3 ? 27.578 23.203 -12.133 1 28.28 3 SER B O 1
ATOM 1503 N N . ARG B 1 4 ? 29.234 24.641 -11.633 1 30.09 4 ARG B N 1
ATOM 1504 C CA . ARG B 1 4 ? 29.938 24.172 -10.445 1 30.09 4 ARG B CA 1
ATOM 1505 C C . ARG B 1 4 ? 28.984 24 -9.273 1 30.09 4 ARG B C 1
ATOM 1507 O O . ARG B 1 4 ? 28.531 24.984 -8.68 1 30.09 4 ARG B O 1
ATOM 1514 N N . LEU B 1 5 ? 28.078 23.016 -9.336 1 27.5 5 LEU B N 1
ATOM 1515 C CA . LEU B 1 5 ? 27.281 22.547 -8.211 1 27.5 5 LEU B CA 1
ATOM 1516 C C . LEU B 1 5 ? 28.125 22.453 -6.949 1 27.5 5 LEU B C 1
ATOM 1518 O O . LEU B 1 5 ? 29.031 21.609 -6.867 1 27.5 5 LEU B O 1
ATOM 1522 N N . ALA B 1 6 ? 28.359 23.562 -6.223 1 31.11 6 ALA B N 1
ATOM 1523 C CA . ALA B 1 6 ? 29.047 23.781 -4.949 1 31.11 6 ALA B CA 1
ATOM 1524 C C . ALA B 1 6 ? 28.75 22.656 -3.967 1 31.11 6 ALA B C 1
ATOM 1526 O O . ALA B 1 6 ? 27.609 22.188 -3.875 1 31.11 6 ALA B O 1
ATOM 1527 N N . THR B 1 7 ? 29.672 21.906 -3.426 1 34.97 7 THR B N 1
ATOM 1528 C CA . THR B 1 7 ? 29.938 20.828 -2.482 1 34.97 7 THR B CA 1
ATOM 1529 C C . THR B 1 7 ? 29.125 21.016 -1.207 1 34.97 7 THR B C 1
ATOM 1531 O O . THR B 1 7 ? 29.562 21.672 -0.271 1 34.97 7 THR B O 1
ATOM 1534 N N . SER B 1 8 ? 28.078 21.766 -1.166 1 37.62 8 SER B N 1
ATOM 1535 C CA . SER B 1 8 ? 27.453 22.016 0.125 1 37.62 8 SER B CA 1
ATOM 1536 C C . SER B 1 8 ? 27.219 20.719 0.883 1 37.62 8 SER B C 1
ATOM 1538 O O . SER B 1 8 ? 27.062 19.656 0.275 1 37.62 8 SER B O 1
ATOM 1540 N N . HIS B 1 9 ? 27.734 20.578 2.223 1 38.53 9 HIS B N 1
ATOM 1541 C CA . HIS B 1 9 ? 27.781 19.5 3.193 1 38.53 9 HIS B CA 1
ATOM 1542 C C . HIS B 1 9 ? 26.453 18.734 3.223 1 38.53 9 HIS B C 1
ATOM 1544 O O . HIS B 1 9 ? 25.469 19.203 3.805 1 38.53 9 HIS B O 1
ATOM 1550 N N . SER B 1 10 ? 26 18.281 2.184 1 44.16 10 SER B N 1
ATOM 1551 C CA . SER B 1 10 ? 24.875 17.375 2.096 1 44.16 10 SER B CA 1
ATOM 1552 C C . SER B 1 10 ? 24.953 16.297 3.17 1 44.16 10 SER B C 1
ATOM 1554 O O . SER B 1 10 ? 25.984 15.664 3.352 1 44.16 10 SER B O 1
ATOM 1556 N N . ARG B 1 11 ? 24.438 16.562 4.344 1 46.56 11 ARG B N 1
ATOM 1557 C CA . ARG B 1 11 ? 24.438 15.633 5.473 1 46.56 11 ARG B CA 1
ATOM 1558 C C . ARG B 1 11 ? 24.109 14.219 5.012 1 46.56 11 ARG B C 1
ATOM 1560 O O . ARG B 1 11 ? 23.062 13.984 4.402 1 46.56 11 ARG B O 1
ATOM 1567 N N . ARG B 1 12 ? 25.141 13.516 4.367 1 48.84 12 ARG B N 1
ATOM 1568 C CA . ARG B 1 12 ? 24.953 12.078 4.234 1 48.84 12 ARG B CA 1
ATOM 1569 C C . ARG B 1 12 ? 24.734 11.422 5.594 1 48.84 12 ARG B C 1
ATOM 1571 O O . ARG B 1 12 ? 25.578 11.555 6.492 1 48.84 12 ARG B O 1
ATOM 1578 N N . ALA B 1 13 ? 23.625 11.367 6.137 1 49.47 13 ALA B N 1
ATOM 1579 C CA . ALA B 1 13 ? 23.516 10.602 7.371 1 49.47 13 ALA B CA 1
ATOM 1580 C C . ALA B 1 13 ? 24.203 9.242 7.238 1 49.47 13 ALA B C 1
ATOM 1582 O O . ALA B 1 13 ? 24.25 8.672 6.148 1 49.47 13 ALA B O 1
ATOM 1583 N N . ASP B 1 14 ? 25.25 8.898 8.031 1 47.72 14 ASP B N 1
ATOM 1584 C CA . ASP B 1 14 ? 25.891 7.594 8.172 1 47.72 14 ASP B CA 1
ATOM 1585 C C . ASP B 1 14 ? 24.891 6.465 7.953 1 47.72 14 ASP B C 1
ATOM 1587 O O . ASP B 1 14 ? 24.094 6.156 8.836 1 47.72 14 ASP B O 1
ATOM 1591 N N . SER B 1 15 ? 24.219 6.543 6.898 1 51.84 15 SER B N 1
ATOM 1592 C CA . SER B 1 15 ? 23.312 5.402 6.703 1 51.84 15 SER B CA 1
ATOM 1593 C C . SER B 1 15 ? 24.094 4.094 6.66 1 51.84 15 SER B C 1
ATOM 1595 O O . SER B 1 15 ? 25.047 3.953 5.891 1 51.84 15 SER B O 1
ATOM 1597 N N . ALA B 1 16 ? 24.266 3.432 7.82 1 49.81 16 ALA B N 1
ATOM 1598 C CA . ALA B 1 16 ? 24.891 2.117 7.863 1 49.81 16 ALA B CA 1
ATOM 1599 C C . ALA B 1 16 ? 24.312 1.192 6.801 1 49.81 16 ALA B C 1
ATOM 1601 O O . ALA B 1 16 ? 23.125 0.862 6.836 1 49.81 16 ALA B O 1
ATOM 1602 N N . GLU B 1 17 ? 24.859 1.325 5.527 1 63.12 17 GLU B N 1
ATOM 1603 C CA . GLU B 1 17 ? 24.516 0.402 4.453 1 63.12 17 GLU B CA 1
ATOM 1604 C C . GLU B 1 17 ? 25.062 -0.996 4.723 1 63.12 17 GLU B C 1
ATOM 1606 O O . GLU B 1 17 ? 26.234 -1.152 5.062 1 63.12 17 GLU B O 1
ATOM 1611 N N . THR B 1 18 ? 24.125 -1.925 5.145 1 67.25 18 THR B N 1
ATOM 1612 C CA . THR B 1 18 ? 24.531 -3.326 5.184 1 67.25 18 THR B CA 1
ATOM 1613 C C . THR B 1 18 ? 24.109 -4.043 3.904 1 67.25 18 THR B C 1
ATOM 1615 O O . THR B 1 18 ? 23.219 -3.582 3.184 1 67.25 18 THR B O 1
ATOM 1618 N N . SER B 1 19 ? 25.016 -4.777 3.352 1 66.19 19 SER B N 1
ATOM 1619 C CA . SER B 1 19 ? 24.688 -5.566 2.17 1 66.19 19 SER B CA 1
ATOM 1620 C C . SER B 1 19 ? 24.609 -7.055 2.502 1 66.19 19 SER B C 1
ATOM 1622 O O . SER B 1 19 ? 25.203 -7.504 3.486 1 66.19 19 SER B O 1
ATOM 1624 N N . GLY B 1 20 ? 23.609 -7.688 1.951 1 67.62 20 GLY B N 1
ATOM 1625 C CA . GLY B 1 20 ? 23.469 -9.133 2.057 1 67.62 20 GLY B CA 1
ATOM 1626 C C . GLY B 1 20 ? 23.375 -9.82 0.71 1 67.62 20 GLY B C 1
ATOM 1627 O O . GLY B 1 20 ? 23.266 -9.164 -0.326 1 67.62 20 GLY B O 1
ATOM 1628 N N . GLU B 1 21 ? 23.703 -11.164 0.761 1 71.06 21 GLU B N 1
ATOM 1629 C CA . GLU B 1 21 ? 23.609 -11.961 -0.461 1 71.06 21 GLU B CA 1
ATOM 1630 C C . GLU B 1 21 ? 22.297 -12.75 -0.511 1 71.06 21 GLU B C 1
ATOM 1632 O O . GLU B 1 21 ? 21.938 -13.422 0.454 1 71.06 21 GLU B O 1
ATOM 1637 N N . VAL B 1 22 ? 21.594 -12.477 -1.555 1 72.56 22 VAL B N 1
ATOM 1638 C CA . VAL B 1 22 ? 20.328 -13.188 -1.776 1 72.56 22 VAL B CA 1
ATOM 1639 C C . VAL B 1 22 ? 20.344 -13.82 -3.166 1 72.56 22 VAL B C 1
ATOM 1641 O O . VAL B 1 22 ? 20.312 -13.109 -4.176 1 72.56 22 VAL B O 1
ATOM 1644 N N . GLY B 1 23 ? 20.297 -15.125 -3.211 1 73.5 23 GLY B N 1
ATOM 1645 C CA . GLY B 1 23 ? 20.219 -15.812 -4.488 1 73.5 23 GLY B CA 1
ATOM 1646 C C . GLY B 1 23 ? 21.328 -15.43 -5.441 1 73.5 23 GLY B C 1
ATOM 1647 O O . GLY B 1 23 ? 21.109 -15.258 -6.641 1 73.5 23 GLY B O 1
ATOM 1648 N N . GLY B 1 24 ? 22.484 -15.078 -4.965 1 76.38 24 GLY B N 1
ATOM 1649 C CA . GLY B 1 24 ? 23.609 -14.695 -5.797 1 76.38 24 GLY B CA 1
ATOM 1650 C C . GLY B 1 24 ? 23.672 -13.203 -6.062 1 76.38 24 GLY B C 1
ATOM 1651 O O . GLY B 1 24 ? 24.578 -12.734 -6.754 1 76.38 24 GLY B O 1
ATOM 1652 N N . TRP B 1 25 ? 22.688 -12.516 -5.441 1 80.25 25 TRP B N 1
ATOM 1653 C CA . TRP B 1 25 ? 22.641 -11.07 -5.629 1 80.25 25 TRP B CA 1
ATOM 1654 C C . TRP B 1 25 ? 23.016 -10.344 -4.34 1 80.25 25 TRP B C 1
ATOM 1656 O O . TRP B 1 25 ? 22.734 -10.828 -3.242 1 80.25 25 TRP B O 1
ATOM 1666 N N . THR B 1 26 ? 23.656 -9.273 -4.551 1 77 26 THR B N 1
ATOM 1667 C CA . THR B 1 26 ? 23.906 -8.406 -3.408 1 77 26 THR B CA 1
ATOM 1668 C C . THR B 1 26 ? 22.734 -7.473 -3.16 1 77 26 THR B C 1
ATOM 1670 O O . THR B 1 26 ? 22.312 -6.734 -4.059 1 77 26 THR B O 1
ATOM 1673 N N . VAL B 1 27 ? 22.156 -7.648 -1.947 1 77.5 27 VAL B N 1
ATOM 1674 C CA . VAL B 1 27 ? 21.047 -6.785 -1.562 1 77.5 27 VAL B CA 1
ATOM 1675 C C . VAL B 1 27 ? 21.531 -5.707 -0.602 1 77.5 27 VAL B C 1
ATOM 1677 O O . VAL B 1 27 ? 22.219 -6.004 0.382 1 77.5 27 VAL B O 1
ATOM 1680 N N . VAL B 1 28 ? 21.172 -4.512 -0.995 1 72.88 28 VAL B N 1
ATOM 1681 C CA . VAL B 1 28 ? 21.578 -3.383 -0.157 1 72.88 28 VAL B CA 1
ATOM 1682 C C . VAL B 1 28 ? 20.438 -3.031 0.801 1 72.88 28 VAL B C 1
ATOM 1684 O O . VAL B 1 28 ? 19.281 -2.896 0.385 1 72.88 28 VAL B O 1
ATOM 1687 N N . ILE B 1 29 ? 20.781 -3.043 2.098 1 76.75 29 ILE B N 1
ATOM 1688 C CA . ILE B 1 29 ? 19.844 -2.602 3.119 1 76.75 29 ILE B CA 1
ATOM 1689 C C . ILE B 1 29 ? 20.375 -1.349 3.809 1 76.75 29 ILE B C 1
ATOM 1691 O O . ILE B 1 29 ? 21.484 -1.353 4.348 1 76.75 29 ILE B O 1
ATOM 1695 N N . ALA B 1 30 ? 19.656 -0.268 3.572 1 74.69 30 ALA B N 1
ATOM 1696 C CA . ALA B 1 30 ? 20.016 0.991 4.219 1 74.69 30 ALA B CA 1
ATOM 1697 C C . ALA B 1 30 ? 18.891 1.476 5.137 1 74.69 30 ALA B C 1
ATOM 1699 O O . ALA B 1 30 ? 17.781 1.728 4.684 1 74.69 30 ALA B O 1
ATOM 1700 N N . ASP B 1 31 ? 19.172 1.535 6.418 1 78.06 31 ASP B N 1
ATOM 1701 C CA . ASP B 1 31 ? 18.234 2.055 7.41 1 78.06 31 ASP B CA 1
ATOM 1702 C C . ASP B 1 31 ? 16.891 1.329 7.336 1 78.06 31 ASP B C 1
ATOM 1704 O O . ASP B 1 31 ? 15.836 1.965 7.324 1 78.06 31 ASP B O 1
ATOM 1708 N N . GLY B 1 32 ? 16.922 0.002 7.141 1 85 32 GLY B N 1
ATOM 1709 C CA . GLY B 1 32 ? 15.727 -0.834 7.145 1 85 32 GLY B CA 1
ATOM 1710 C C . GLY B 1 32 ? 15.039 -0.899 5.793 1 85 32 GLY B C 1
ATOM 1711 O O . GLY B 1 32 ? 13.953 -1.461 5.672 1 85 32 GLY B O 1
ATOM 1712 N N . HIS B 1 33 ? 15.695 -0.365 4.797 1 86.06 33 HIS B N 1
ATOM 1713 C CA . HIS B 1 33 ? 15.117 -0.374 3.461 1 86.06 33 HIS B CA 1
ATOM 1714 C C . HIS B 1 33 ? 16 -1.144 2.482 1 86.06 33 HIS B C 1
ATOM 1716 O O . HIS B 1 33 ? 17.172 -0.823 2.318 1 86.06 33 HIS B O 1
ATOM 1722 N N . ALA B 1 34 ? 15.398 -2.125 1.939 1 85.31 34 ALA B N 1
ATOM 1723 C CA . ALA B 1 34 ? 16.156 -2.975 1.021 1 85.31 34 ALA B CA 1
ATOM 1724 C C . ALA B 1 34 ? 15.812 -2.65 -0.431 1 85.31 34 ALA B C 1
ATOM 1726 O O . ALA B 1 34 ? 14.648 -2.414 -0.764 1 85.31 34 ALA B O 1
ATOM 1727 N N . VAL B 1 35 ? 16.828 -2.611 -1.211 1 83.38 35 VAL B N 1
ATOM 1728 C CA . VAL B 1 35 ? 16.672 -2.494 -2.656 1 83.38 35 VAL B CA 1
ATOM 1729 C C . VAL B 1 35 ? 17.219 -3.75 -3.338 1 83.38 35 VAL B C 1
ATOM 1731 O O . VAL B 1 35 ? 18.391 -4.07 -3.215 1 83.38 35 VAL B O 1
ATOM 1734 N N . LEU B 1 36 ? 16.312 -4.48 -3.947 1 87.19 36 LEU B N 1
ATOM 1735 C CA . LEU B 1 36 ? 16.734 -5.664 -4.691 1 87.19 36 LEU B CA 1
ATOM 1736 C C . LEU B 1 36 ? 17.391 -5.273 -6.012 1 87.19 36 LEU B C 1
ATOM 1738 O O . LEU B 1 36 ? 16.953 -4.316 -6.66 1 87.19 36 LEU B O 1
ATOM 1742 N N . PRO B 1 37 ? 18.344 -5.984 -6.41 1 83.38 37 PRO B N 1
ATOM 1743 C CA . PRO B 1 37 ? 19.141 -5.602 -7.582 1 83.38 37 PRO B CA 1
ATOM 1744 C C . PRO B 1 37 ? 18.375 -5.738 -8.891 1 83.38 37 PRO B C 1
ATOM 1746 O O . PRO B 1 37 ? 17.531 -6.637 -9.023 1 83.38 37 PRO B O 1
ATOM 1749 N N . ASN B 1 38 ? 18.734 -4.84 -9.812 1 84.69 38 ASN B N 1
ATOM 1750 C CA . ASN B 1 38 ? 18.188 -4.922 -11.164 1 84.69 38 ASN B CA 1
ATOM 1751 C C . ASN B 1 38 ? 18.578 -6.223 -11.852 1 84.69 38 ASN B C 1
ATOM 1753 O O . ASN B 1 38 ? 19.703 -6.691 -11.711 1 84.69 38 ASN B O 1
ATOM 1757 N N . GLY B 1 39 ? 17.672 -6.754 -12.508 1 86.94 39 GLY B N 1
ATOM 1758 C CA . GLY B 1 39 ? 17.938 -7.988 -13.234 1 86.94 39 GLY B CA 1
ATOM 1759 C C . GLY B 1 39 ? 17.438 -9.227 -12.5 1 86.94 39 GLY B C 1
ATOM 1760 O O . GLY B 1 39 ? 17.297 -10.289 -13.102 1 86.94 39 GLY B O 1
ATOM 1761 N N . MET B 1 40 ? 17.203 -9.102 -11.188 1 88.56 40 MET B N 1
ATOM 1762 C CA . MET B 1 40 ? 16.688 -10.242 -10.43 1 88.56 40 MET B CA 1
ATOM 1763 C C . MET B 1 40 ? 15.305 -10.633 -10.914 1 88.56 40 MET B C 1
ATOM 1765 O O . MET B 1 40 ? 14.391 -9.805 -10.93 1 88.56 40 MET B O 1
ATOM 1769 N N . LYS B 1 41 ? 15.156 -11.883 -11.289 1 92.31 41 LYS B N 1
ATOM 1770 C CA . LYS B 1 41 ? 13.875 -12.359 -11.797 1 92.31 41 LYS B CA 1
ATOM 1771 C C . LYS B 1 41 ? 13.133 -13.172 -10.742 1 92.31 41 LYS B C 1
ATOM 1773 O O . LYS B 1 41 ? 11.898 -13.188 -10.711 1 92.31 41 LYS B O 1
ATOM 1778 N N . HIS B 1 42 ? 13.945 -13.797 -9.891 1 91.62 42 HIS B N 1
ATOM 1779 C CA . HIS B 1 42 ? 13.359 -14.672 -8.883 1 91.62 42 HIS B CA 1
ATOM 1780 C C . HIS B 1 42 ? 13.984 -14.422 -7.508 1 91.62 42 HIS B C 1
ATOM 1782 O O . HIS B 1 42 ? 15.203 -14.5 -7.352 1 91.62 42 HIS B O 1
ATOM 1788 N N . LEU B 1 43 ? 13.148 -14.023 -6.613 1 90.44 43 LEU B N 1
ATOM 1789 C CA . LEU B 1 43 ? 13.602 -14.031 -5.227 1 90.44 43 LEU B CA 1
ATOM 1790 C C . LEU B 1 43 ? 13.508 -15.43 -4.629 1 90.44 43 LEU B C 1
ATOM 1792 O O . LEU B 1 43 ? 12.422 -15.992 -4.535 1 90.44 43 LEU B O 1
ATOM 1796 N N . PRO B 1 44 ? 14.578 -15.961 -4.258 1 87.12 44 PRO B N 1
ATOM 1797 C CA . PRO B 1 44 ? 14.594 -17.375 -3.871 1 87.12 44 PRO B CA 1
ATOM 1798 C C . PRO B 1 44 ? 13.844 -17.641 -2.568 1 87.12 44 PRO B C 1
ATOM 1800 O O . PRO B 1 44 ? 13.438 -16.703 -1.885 1 87.12 44 PRO B O 1
ATOM 1803 N N . ASP B 1 45 ? 13.648 -19 -2.318 1 83.25 45 ASP B N 1
ATOM 1804 C CA . ASP B 1 45 ? 13.047 -19.453 -1.068 1 83.25 45 ASP B CA 1
ATOM 1805 C C . ASP B 1 45 ? 13.898 -19.047 0.131 1 83.25 45 ASP B C 1
ATOM 1807 O O . ASP B 1 45 ? 15.117 -18.906 0.014 1 83.25 45 ASP B O 1
ATOM 1811 N N . LYS B 1 46 ? 13.117 -19.094 1.351 1 72.44 46 LYS B N 1
ATOM 1812 C CA . LYS B 1 46 ? 13.844 -18.734 2.566 1 72.44 46 LYS B CA 1
ATOM 1813 C C . LYS B 1 46 ? 14.758 -17.531 2.328 1 72.44 46 LYS B C 1
ATOM 1815 O O . LYS B 1 46 ? 15.922 -17.547 2.734 1 72.44 46 LYS B O 1
ATOM 1820 N N . GLY B 1 47 ? 14.344 -16.5 1.537 1 58.56 47 GLY B N 1
ATOM 1821 C CA . GLY B 1 47 ? 15.18 -15.367 1.199 1 58.56 47 GLY B CA 1
ATOM 1822 C C . GLY B 1 47 ? 16.516 -15.375 1.914 1 58.56 47 GLY B C 1
ATOM 1823 O O . GLY B 1 47 ? 16.578 -15.258 3.141 1 58.56 47 GLY B O 1
ATOM 1824 N N . GLN B 1 48 ? 17.422 -16.156 1.246 1 59.78 48 GLN B N 1
ATOM 1825 C CA . GLN B 1 48 ? 18.797 -16.25 1.721 1 59.78 48 GLN B CA 1
ATOM 1826 C C . GLN B 1 48 ? 19.297 -14.891 2.219 1 59.78 48 GLN B C 1
ATOM 1828 O O . GLN B 1 48 ? 19.828 -14.094 1.443 1 59.78 48 GLN B O 1
ATOM 1833 N N . GLY B 1 49 ? 18.578 -14.43 3.332 1 63.56 49 GLY B N 1
ATOM 1834 C CA . GLY B 1 49 ? 19.156 -13.289 4.027 1 63.56 49 GLY B CA 1
ATOM 1835 C C . GLY B 1 49 ? 18.109 -12.281 4.488 1 63.56 49 GLY B C 1
ATOM 1836 O O . GLY B 1 49 ? 18.328 -11.547 5.449 1 63.56 49 GLY B O 1
ATOM 1837 N N . VAL B 1 50 ? 16.953 -12.438 3.842 1 77.75 50 VAL B N 1
ATOM 1838 C CA . VAL B 1 50 ? 16.047 -11.375 4.266 1 77.75 50 VAL B CA 1
ATOM 1839 C C . VAL B 1 50 ? 14.922 -11.961 5.129 1 77.75 50 VAL B C 1
ATOM 1841 O O . VAL B 1 50 ? 14.203 -11.227 5.809 1 77.75 50 VAL B O 1
ATOM 1844 N N . GLN B 1 51 ? 14.883 -13.305 5.152 1 81.62 51 GLN B N 1
ATOM 1845 C CA . GLN B 1 51 ? 13.891 -13.93 6.02 1 81.62 51 GLN B CA 1
ATOM 1846 C C . GLN B 1 51 ? 14.148 -13.594 7.484 1 81.62 51 GLN B C 1
ATOM 1848 O O . GLN B 1 51 ? 15.297 -13.531 7.922 1 81.62 51 GLN B O 1
ATOM 1853 N N . GLN B 1 52 ? 13.125 -13.344 8.195 1 84.44 52 GLN B N 1
ATOM 1854 C CA . GLN B 1 52 ? 13.18 -13.07 9.625 1 84.44 52 GLN B CA 1
ATOM 1855 C C . GLN B 1 52 ? 13.969 -11.789 9.914 1 84.44 52 GLN B C 1
ATOM 1857 O O . GLN B 1 52 ? 14.508 -11.617 11.008 1 84.44 52 GLN B O 1
ATOM 1862 N N . CYS B 1 53 ? 14.133 -10.992 8.906 1 84 53 CYS B N 1
ATOM 1863 C CA . CYS B 1 53 ? 14.781 -9.703 9.133 1 84 53 CYS B CA 1
ATOM 1864 C C . CYS B 1 53 ? 13.82 -8.727 9.812 1 84 53 CYS B C 1
ATOM 1866 O O . CYS B 1 53 ? 13.109 -7.984 9.133 1 84 53 CYS B O 1
ATOM 1868 N N . THR B 1 54 ? 13.922 -8.625 11.102 1 89.69 54 THR B N 1
ATOM 1869 C CA . THR B 1 54 ? 12.961 -7.883 11.906 1 89.69 54 THR B CA 1
ATOM 1870 C C . THR B 1 54 ? 13.219 -6.383 11.797 1 89.69 54 THR B C 1
ATOM 1872 O O . THR B 1 54 ? 12.375 -5.574 12.195 1 89.69 54 THR B O 1
ATOM 1875 N N . ALA B 1 55 ? 14.344 -5.98 11.18 1 87.19 55 ALA B N 1
ATOM 1876 C CA . ALA B 1 55 ? 14.656 -4.562 11.047 1 87.19 55 ALA B CA 1
ATOM 1877 C C . ALA B 1 55 ? 14.227 -4.023 9.688 1 87.19 55 ALA B C 1
ATOM 1879 O O . ALA B 1 55 ? 14.266 -2.816 9.453 1 87.19 55 ALA B O 1
ATOM 1880 N N . LEU B 1 56 ? 13.82 -4.934 8.812 1 89.19 56 LEU B N 1
ATOM 1881 C CA . LEU B 1 56 ? 13.445 -4.535 7.457 1 89.19 56 LEU B CA 1
ATOM 1882 C C . LEU B 1 56 ? 12.102 -3.816 7.449 1 89.19 56 LEU B C 1
ATOM 1884 O O . LEU B 1 56 ? 11.094 -4.367 7.906 1 89.19 56 LEU B O 1
ATOM 1888 N N . VAL B 1 57 ? 12.062 -2.615 6.871 1 91.12 57 VAL B N 1
ATOM 1889 C CA . VAL B 1 57 ? 10.859 -1.786 6.93 1 91.12 57 VAL B CA 1
ATOM 1890 C C . VAL B 1 57 ? 10.188 -1.758 5.559 1 91.12 57 VAL B C 1
ATOM 1892 O O . VAL B 1 57 ? 8.961 -1.747 5.461 1 91.12 57 VAL B O 1
ATOM 1895 N N . SER B 1 58 ? 11.008 -1.721 4.57 1 91.19 58 SER B N 1
ATOM 1896 C CA . SER B 1 58 ? 10.453 -1.693 3.221 1 91.19 58 SER B CA 1
ATOM 1897 C C . SER B 1 58 ? 11.406 -2.352 2.221 1 91.19 58 SER B C 1
ATOM 1899 O O . SER B 1 58 ? 12.594 -2.494 2.49 1 91.19 58 SER B O 1
ATOM 1901 N N . VAL B 1 59 ? 10.797 -2.801 1.156 1 90.12 59 VAL B N 1
ATOM 1902 C CA . VAL B 1 59 ? 11.562 -3.445 0.093 1 90.12 59 VAL B CA 1
ATOM 1903 C C . VAL B 1 59 ? 11.18 -2.84 -1.256 1 90.12 59 VAL B C 1
ATOM 1905 O O . VAL B 1 59 ? 10 -2.668 -1.557 1 90.12 59 VAL B O 1
ATOM 1908 N N . ALA B 1 60 ? 12.156 -2.467 -1.999 1 88.56 60 ALA B N 1
ATOM 1909 C CA . ALA B 1 60 ? 11.984 -2.045 -3.387 1 88.56 60 ALA B CA 1
ATOM 1910 C C . ALA B 1 60 ? 12.359 -3.164 -4.352 1 88.56 60 ALA B C 1
ATOM 1912 O O . ALA B 1 60 ? 13.492 -3.646 -4.34 1 88.56 60 ALA B O 1
ATOM 1913 N N . CYS B 1 61 ? 11.375 -3.508 -5.145 1 91.38 61 CYS B N 1
ATOM 1914 C CA . CYS B 1 61 ? 11.602 -4.598 -6.086 1 91.38 61 CYS B CA 1
ATOM 1915 C C . CYS B 1 61 ? 11.945 -4.062 -7.473 1 91.38 61 CYS B C 1
ATOM 1917 O O . CYS B 1 61 ? 11.375 -3.062 -7.914 1 91.38 61 CYS B O 1
ATOM 1919 N N . PRO B 1 62 ? 12.883 -4.773 -8.117 1 89.12 62 PRO B N 1
ATOM 1920 C CA . PRO B 1 62 ? 13.188 -4.379 -9.492 1 89.12 62 PRO B CA 1
ATOM 1921 C C . PRO B 1 62 ? 12.078 -4.754 -10.469 1 89.12 62 PRO B C 1
ATOM 1923 O O . PRO B 1 62 ? 11.266 -5.641 -10.188 1 89.12 62 PRO B O 1
ATOM 1926 N N . ARG B 1 63 ? 12.062 -4.094 -11.609 1 89.19 63 ARG B N 1
ATOM 1927 C CA . ARG B 1 63 ? 11.055 -4.34 -12.633 1 89.19 63 ARG B CA 1
ATOM 1928 C C . ARG B 1 63 ? 11.156 -5.762 -13.172 1 89.19 63 ARG B C 1
ATOM 1930 O O . ARG B 1 63 ? 10.18 -6.316 -13.672 1 89.19 63 ARG B O 1
ATOM 1937 N N . SER B 1 64 ? 12.32 -6.344 -13.062 1 92.44 64 SER B N 1
ATOM 1938 C CA . SER B 1 64 ? 12.586 -7.652 -13.648 1 92.44 64 SER B CA 1
ATOM 1939 C C . SER B 1 64 ? 12.008 -8.773 -12.797 1 92.44 64 SER B C 1
ATOM 1941 O O . SER B 1 64 ? 11.922 -9.922 -13.234 1 92.44 64 SER B O 1
ATOM 1943 N N . LEU B 1 65 ? 11.602 -8.477 -11.578 1 93.94 65 LEU B N 1
ATOM 1944 C CA . LEU B 1 65 ? 11.172 -9.516 -10.648 1 93.94 65 LEU B CA 1
ATOM 1945 C C . LEU B 1 65 ? 9.875 -10.156 -11.109 1 93.94 65 LEU B C 1
ATOM 1947 O O . LEU B 1 65 ? 8.883 -9.461 -11.344 1 93.94 65 LEU B O 1
ATOM 1951 N N . ILE B 1 66 ? 9.844 -11.523 -11.172 1 96.31 66 ILE B N 1
ATOM 1952 C CA . ILE B 1 66 ? 8.688 -12.234 -11.711 1 96.31 66 ILE B CA 1
ATOM 1953 C C . ILE B 1 66 ? 8.062 -13.109 -10.617 1 96.31 66 ILE B C 1
ATOM 1955 O O . ILE B 1 66 ? 6.883 -13.453 -10.688 1 96.31 66 ILE B O 1
ATOM 1959 N N . SER B 1 67 ? 8.922 -13.469 -9.688 1 95.44 67 SER B N 1
ATOM 1960 C CA . SER B 1 67 ? 8.391 -14.344 -8.641 1 95.44 67 SER B CA 1
ATOM 1961 C C . SER B 1 67 ? 9.086 -14.086 -7.305 1 95.44 67 SER B C 1
ATOM 1963 O O . SER B 1 67 ? 10.266 -13.75 -7.27 1 95.44 67 SER B O 1
ATOM 1965 N N . ILE B 1 68 ? 8.289 -14.234 -6.285 1 94.81 68 ILE B N 1
ATOM 1966 C CA . ILE B 1 68 ? 8.789 -14.234 -4.914 1 94.81 68 ILE B CA 1
ATOM 1967 C C . ILE B 1 68 ? 8.68 -15.641 -4.328 1 94.81 68 ILE B C 1
ATOM 1969 O O . ILE B 1 68 ? 7.594 -16.219 -4.293 1 94.81 68 ILE B O 1
ATOM 1973 N N . GLY B 1 69 ? 9.727 -16.125 -3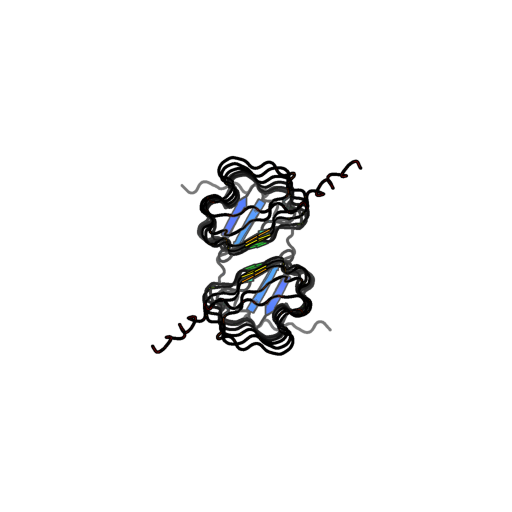.812 1 94 69 GLY B N 1
ATOM 1974 C CA . GLY B 1 69 ? 9.797 -17.5 -3.348 1 94 69 GLY B CA 1
ATOM 1975 C C . GLY B 1 69 ? 9.148 -17.703 -1.991 1 94 69 GLY B C 1
ATOM 1976 O O . GLY B 1 69 ? 8.695 -16.75 -1.362 1 94 69 GLY B O 1
ATOM 1977 N N . ASP B 1 70 ? 9.148 -19.031 -1.552 1 95.19 70 ASP B N 1
ATOM 1978 C CA . ASP B 1 70 ? 8.578 -19.406 -0.264 1 95.19 70 ASP B CA 1
ATOM 1979 C C . ASP B 1 70 ? 9.352 -18.781 0.889 1 95.19 70 ASP B C 1
ATOM 1981 O O . ASP B 1 70 ? 10.586 -18.75 0.874 1 95.19 70 ASP B O 1
ATOM 1985 N N . ASN B 1 71 ? 8.562 -18.125 1.767 1 94.69 71 ASN B N 1
ATOM 1986 C CA . ASN B 1 71 ? 9.117 -17.578 3.002 1 94.69 71 ASN B CA 1
ATOM 1987 C C . ASN B 1 71 ? 10.141 -16.484 2.721 1 94.69 71 ASN B C 1
ATOM 1989 O O . ASN B 1 71 ? 10.969 -16.172 3.572 1 94.69 71 ASN B O 1
ATOM 1993 N N . ALA B 1 72 ? 10.117 -15.891 1.544 1 91.81 72 ALA B N 1
ATOM 1994 C CA . ALA B 1 72 ? 11.133 -14.914 1.155 1 91.81 72 ALA B CA 1
ATOM 1995 C C . ALA B 1 72 ? 11.242 -13.789 2.182 1 91.81 72 ALA B C 1
ATOM 1997 O O . ALA B 1 72 ? 12.344 -13.375 2.541 1 91.81 72 ALA B O 1
ATOM 1998 N N . PHE B 1 73 ? 10.094 -13.312 2.689 1 93.56 73 PHE B N 1
ATOM 1999 C CA . PHE B 1 73 ? 10.078 -12.266 3.703 1 93.56 73 PHE B CA 1
ATOM 2000 C C . PHE B 1 73 ? 9.352 -12.734 4.961 1 93.56 73 PHE B C 1
ATOM 2002 O O . PHE B 1 73 ? 8.852 -11.922 5.734 1 93.56 73 PHE B O 1
ATOM 2009 N N . GLY B 1 74 ? 9.297 -14 5.027 1 94.94 74 GLY B N 1
ATOM 2010 C CA . GLY B 1 74 ? 8.641 -14.539 6.211 1 94.94 74 GLY B CA 1
ATOM 2011 C C . GLY B 1 74 ? 9.281 -14.078 7.508 1 94.94 74 GLY B C 1
ATOM 2012 O O . GLY B 1 74 ? 10.5 -14.102 7.648 1 94.94 74 GLY B O 1
ATOM 2013 N N . GLY B 1 75 ? 8.406 -13.602 8.438 1 94.88 75 GLY B N 1
ATOM 2014 C CA . GLY B 1 75 ? 8.906 -13.227 9.75 1 94.88 75 GLY B CA 1
ATOM 2015 C C . GLY B 1 75 ? 9.516 -11.836 9.781 1 94.88 75 GLY B C 1
ATOM 2016 O O . GLY B 1 75 ? 10.086 -11.422 10.797 1 94.88 75 GLY B O 1
ATOM 2017 N N . CYS B 1 76 ? 9.516 -11.133 8.719 1 93.88 76 CYS B N 1
ATOM 2018 C CA . CYS B 1 76 ? 9.945 -9.734 8.734 1 93.88 76 CYS B CA 1
ATOM 2019 C C . CYS B 1 76 ? 8.898 -8.852 9.398 1 93.88 76 CYS B C 1
ATOM 2021 O O . CYS B 1 76 ? 8.18 -8.117 8.719 1 93.88 76 CYS B O 1
ATOM 2023 N N . THR B 1 77 ? 8.898 -8.828 10.68 1 96.31 77 THR B N 1
ATOM 2024 C CA . THR B 1 77 ? 7.793 -8.32 11.484 1 96.31 77 THR B CA 1
ATOM 2025 C C . THR B 1 77 ? 7.75 -6.797 11.438 1 96.31 77 THR B C 1
ATOM 2027 O O . THR B 1 77 ? 6.762 -6.184 11.852 1 96.31 77 THR B O 1
ATOM 2030 N N . SER B 1 78 ? 8.781 -6.086 10.891 1 93.69 78 SER B N 1
ATOM 2031 C CA . SER B 1 78 ? 8.766 -4.633 10.797 1 93.69 78 SER B CA 1
ATOM 2032 C C . SER B 1 78 ? 8.5 -4.176 9.367 1 93.69 78 SER B C 1
ATOM 2034 O O . SER B 1 78 ? 8.422 -2.975 9.094 1 93.69 78 SER B O 1
ATOM 2036 N N . LEU B 1 79 ? 8.352 -5.141 8.422 1 94.38 79 LEU B N 1
ATOM 2037 C CA . LEU B 1 79 ? 8.102 -4.793 7.023 1 94.38 79 LEU B CA 1
ATOM 2038 C C . LEU B 1 79 ? 6.699 -4.219 6.848 1 94.38 79 LEU B C 1
ATOM 2040 O O . LEU B 1 79 ? 5.707 -4.934 6.996 1 94.38 79 LEU B O 1
ATOM 2044 N N . THR B 1 80 ? 6.625 -2.98 6.477 1 93.69 80 THR B N 1
ATOM 2045 C CA . THR B 1 80 ? 5.332 -2.303 6.43 1 93.69 80 THR B CA 1
ATOM 2046 C C . THR B 1 80 ? 4.902 -2.059 4.984 1 93.69 80 THR B C 1
ATOM 2048 O O . THR B 1 80 ? 3.732 -1.783 4.719 1 93.69 80 THR B O 1
ATOM 2051 N N . SER B 1 81 ? 5.875 -2.115 4.082 1 91.75 81 SER B N 1
ATOM 2052 C CA . SER B 1 81 ? 5.527 -1.777 2.707 1 91.75 81 SER B CA 1
ATOM 2053 C C . SER B 1 81 ? 6.457 -2.473 1.717 1 91.75 81 SER B C 1
ATOM 2055 O O . SER B 1 81 ? 7.648 -2.641 1.988 1 91.75 81 SER B O 1
ATOM 2057 N N . ILE B 1 82 ? 5.836 -2.859 0.623 1 91.81 82 ILE B N 1
ATOM 2058 C CA . ILE B 1 82 ? 6.598 -3.436 -0.48 1 91.81 82 ILE B CA 1
ATOM 2059 C C . ILE B 1 82 ? 5.996 -2.99 -1.812 1 91.81 82 ILE B C 1
ATOM 2061 O O . ILE B 1 82 ? 4.773 -2.961 -1.968 1 91.81 82 ILE B O 1
ATOM 2065 N N . ALA B 1 83 ? 6.832 -2.568 -2.73 1 89.12 83 ALA B N 1
ATOM 2066 C CA . ALA B 1 83 ? 6.422 -2.227 -4.09 1 89.12 83 ALA B CA 1
ATOM 2067 C C . ALA B 1 83 ? 6.582 -3.422 -5.027 1 89.12 83 ALA B C 1
ATOM 2069 O O . ALA B 1 83 ? 7.699 -3.773 -5.406 1 89.12 83 ALA B O 1
ATOM 2070 N N . LEU B 1 84 ? 5.449 -3.996 -5.391 1 94.06 84 LEU B N 1
ATOM 2071 C CA . LEU B 1 84 ? 5.504 -5.133 -6.305 1 94.06 84 LEU B CA 1
ATOM 2072 C C . LEU B 1 84 ? 5.52 -4.66 -7.758 1 94.06 84 LEU B C 1
ATOM 2074 O O . LEU B 1 84 ? 4.715 -3.814 -8.148 1 94.06 84 LEU B O 1
ATOM 2078 N N . PRO B 1 85 ? 6.438 -5.223 -8.484 1 93.31 85 PRO B N 1
ATOM 2079 C CA . PRO B 1 85 ? 6.523 -4.785 -9.883 1 93.31 85 PRO B CA 1
ATOM 2080 C C . PRO B 1 85 ? 5.395 -5.336 -10.75 1 93.31 85 PRO B C 1
ATOM 2082 O O . PRO B 1 85 ? 4.773 -6.344 -10.391 1 93.31 85 PRO B O 1
ATOM 2085 N N . THR B 1 86 ? 5.156 -4.68 -11.867 1 91.81 86 THR B N 1
ATOM 2086 C CA . THR B 1 86 ? 4.031 -4.988 -12.742 1 91.81 86 THR B CA 1
ATOM 2087 C C . THR B 1 86 ? 4.176 -6.391 -13.328 1 91.81 86 THR B C 1
ATOM 2089 O O . THR B 1 86 ? 3.176 -7.035 -13.656 1 91.81 86 THR B O 1
ATOM 2092 N N . GLY B 1 87 ? 5.371 -6.887 -13.398 1 94.31 87 GLY B N 1
ATOM 2093 C CA . GLY B 1 87 ? 5.617 -8.172 -14.039 1 94.31 87 GLY B CA 1
ATOM 2094 C C . GLY B 1 87 ? 5.516 -9.344 -13.078 1 94.31 87 GLY B C 1
ATOM 2095 O O . GLY B 1 87 ? 5.582 -10.5 -13.492 1 94.31 87 GLY B O 1
ATOM 2096 N N . LEU B 1 88 ? 5.316 -9.055 -11.82 1 96.31 88 LEU B N 1
ATOM 2097 C CA . LEU B 1 88 ? 5.258 -10.133 -10.836 1 96.31 88 LEU B CA 1
ATOM 2098 C C . LEU B 1 88 ? 4.059 -11.031 -11.086 1 96.31 88 LEU B C 1
ATOM 2100 O O . LEU B 1 88 ? 2.93 -10.555 -11.211 1 96.31 88 LEU B O 1
ATOM 2104 N N . THR B 1 89 ? 4.266 -12.406 -11.062 1 96.12 89 THR B N 1
ATOM 2105 C CA . THR B 1 89 ? 3.18 -13.32 -11.406 1 96.12 89 THR B CA 1
ATOM 2106 C C . THR B 1 89 ? 2.916 -14.305 -10.273 1 96.12 89 THR B C 1
ATOM 2108 O O . THR B 1 89 ? 1.853 -14.93 -10.219 1 96.12 89 THR B O 1
ATOM 2111 N N . ARG B 1 90 ? 3.889 -14.375 -9.391 1 96.31 90 ARG B N 1
ATOM 2112 C CA . ARG B 1 90 ? 3.729 -15.414 -8.375 1 96.31 90 ARG B CA 1
ATOM 2113 C C . ARG B 1 90 ? 4.254 -14.93 -7.023 1 96.31 90 ARG B C 1
ATOM 2115 O O . ARG B 1 90 ? 5.328 -14.336 -6.945 1 96.31 90 ARG B O 1
ATOM 2122 N N . ILE B 1 91 ? 3.502 -15.188 -5.984 1 96.94 91 ILE B N 1
ATOM 2123 C CA . ILE B 1 91 ? 3.926 -15.055 -4.594 1 96.94 91 ILE B CA 1
ATOM 2124 C C . ILE B 1 91 ? 3.889 -16.422 -3.908 1 96.94 91 ILE B C 1
ATOM 2126 O O . ILE B 1 91 ? 2.836 -17.062 -3.836 1 96.94 91 ILE B O 1
ATOM 2130 N N . GLY B 1 92 ? 4.977 -16.797 -3.332 1 96.62 92 GLY B N 1
ATOM 2131 C CA . GLY B 1 92 ? 5.129 -18.141 -2.791 1 96.62 92 GLY B CA 1
ATOM 2132 C C . GLY B 1 92 ? 4.508 -18.312 -1.416 1 96.62 92 GLY B C 1
ATOM 2133 O O . GLY B 1 92 ? 3.943 -17.359 -0.869 1 96.62 92 GLY B O 1
ATOM 2134 N N . ASP B 1 93 ? 4.703 -19.594 -0.87 1 97.62 93 ASP B N 1
ATOM 2135 C CA . ASP B 1 93 ? 4.148 -19.953 0.43 1 97.62 93 ASP B CA 1
ATOM 2136 C C . ASP B 1 93 ? 4.812 -19.156 1.552 1 97.62 93 ASP B C 1
ATOM 2138 O O . ASP B 1 93 ? 6.039 -19.047 1.604 1 97.62 93 ASP B O 1
ATOM 2142 N N . PHE B 1 94 ? 3.977 -18.516 2.326 1 97.44 94 PHE B N 1
ATOM 2143 C CA . PHE B 1 94 ? 4.41 -17.797 3.525 1 97.44 94 PHE B CA 1
ATOM 2144 C C . PHE B 1 94 ? 5.406 -16.703 3.176 1 97.44 94 PHE B C 1
ATOM 2146 O O . PHE B 1 94 ? 6.215 -16.297 4.012 1 97.44 94 PHE B O 1
ATOM 2153 N N . ALA B 1 95 ? 5.371 -16.203 1.965 1 96.62 95 ALA B N 1
ATOM 2154 C CA . ALA B 1 95 ? 6.328 -15.219 1.483 1 96.62 95 ALA B CA 1
ATOM 2155 C C . ALA B 1 95 ? 6.355 -13.992 2.395 1 96.62 95 ALA B C 1
ATOM 2157 O O . ALA B 1 95 ? 7.414 -13.414 2.635 1 96.62 95 ALA B O 1
ATOM 2158 N N . PHE B 1 96 ? 5.172 -13.586 2.914 1 97.5 96 PHE B N 1
ATOM 2159 C CA . PHE B 1 96 ? 5.07 -12.406 3.766 1 97.5 96 PHE B CA 1
ATOM 2160 C C . PHE B 1 96 ? 4.43 -12.758 5.105 1 97.5 96 PHE B C 1
ATOM 2162 O O . PHE B 1 96 ? 3.773 -11.914 5.723 1 97.5 96 PHE B O 1
ATOM 2169 N N . GLY B 1 97 ? 4.531 -14.016 5.484 1 97.88 97 GLY B N 1
ATOM 2170 C CA . GLY B 1 97 ? 3.969 -14.406 6.766 1 97.88 97 GLY B CA 1
ATOM 2171 C C . GLY B 1 97 ? 4.508 -13.594 7.926 1 97.88 97 GLY B C 1
ATOM 2172 O O . GLY B 1 97 ? 5.719 -13.406 8.047 1 97.88 97 GLY B O 1
ATOM 2173 N N . LYS B 1 98 ? 3.545 -13.07 8.781 1 97.56 98 LYS B N 1
ATOM 2174 C CA . LYS B 1 98 ? 3.844 -12.375 10.031 1 97.56 98 LYS B CA 1
ATOM 2175 C C . LYS B 1 98 ? 4.539 -11.047 9.766 1 97.56 98 LYS B C 1
ATOM 2177 O O . LYS B 1 98 ? 5.289 -10.555 10.609 1 97.56 98 LYS B O 1
ATOM 2182 N N . CYS B 1 99 ? 4.395 -10.492 8.57 1 97.25 99 CYS B N 1
ATOM 2183 C CA . CYS B 1 99 ? 4.855 -9.133 8.305 1 97.25 99 CYS B CA 1
ATOM 2184 C C . CYS B 1 99 ? 3.859 -8.102 8.836 1 97.25 99 CYS B C 1
ATOM 2186 O O . CYS B 1 99 ? 2.76 -8.461 9.258 1 97.25 99 CYS B O 1
ATOM 2188 N N . SER B 1 100 ? 4.27 -6.82 8.836 1 96.69 100 SER B N 1
ATOM 2189 C CA . SER B 1 100 ? 3.434 -5.738 9.352 1 96.69 100 SER B CA 1
ATOM 2190 C C . SER B 1 100 ? 2.939 -4.84 8.219 1 96.69 100 SER B C 1
ATOM 2192 O O . SER B 1 100 ? 2.861 -3.619 8.383 1 96.69 100 SER B O 1
ATOM 2194 N N . LEU B 1 101 ? 2.633 -5.449 7.051 1 96 101 LEU B N 1
ATOM 2195 C CA . LEU B 1 101 ? 2.16 -4.684 5.902 1 96 101 LEU B CA 1
ATOM 2196 C C . LEU B 1 101 ? 0.876 -3.936 6.242 1 96 101 LEU B C 1
ATOM 2198 O O . LEU B 1 101 ? -0.079 -4.527 6.746 1 96 101 LEU B O 1
ATOM 2202 N N . THR B 1 102 ? 0.858 -2.65 5.969 1 93.12 102 THR B N 1
ATOM 2203 C CA . THR B 1 102 ? -0.335 -1.848 6.211 1 93.12 102 THR B CA 1
ATOM 2204 C C . THR B 1 102 ? -1.21 -1.788 4.961 1 93.12 102 THR B C 1
ATOM 2206 O O . THR B 1 102 ? -2.398 -1.475 5.047 1 93.12 102 THR B O 1
ATOM 2209 N N . CYS B 1 103 ? -0.625 -2.002 3.889 1 93.25 103 CYS B N 1
ATOM 2210 C CA . CYS B 1 103 ? -1.298 -2.088 2.598 1 93.25 103 CYS B CA 1
ATOM 2211 C C . CYS B 1 103 ? -0.469 -2.889 1.602 1 93.25 103 CYS B C 1
ATOM 2213 O O . CYS B 1 103 ? 0.715 -3.143 1.834 1 93.25 103 CYS B O 1
ATOM 2215 N N . ILE B 1 104 ? -1.155 -3.406 0.602 1 94.44 104 ILE B N 1
ATOM 2216 C CA . ILE B 1 104 ? -0.447 -4.098 -0.47 1 94.44 104 ILE B CA 1
ATOM 2217 C C . ILE B 1 104 ? -1.197 -3.91 -1.787 1 94.44 104 ILE B C 1
ATOM 2219 O O . ILE B 1 104 ? -2.416 -4.094 -1.847 1 94.44 104 ILE B O 1
ATOM 2223 N N . GLY B 1 105 ? -0.471 -3.416 -2.754 1 93.19 105 GLY B N 1
ATOM 2224 C CA . GLY B 1 105 ? -0.979 -3.348 -4.117 1 93.19 105 GLY B CA 1
ATOM 2225 C C . GLY B 1 105 ? -0.466 -4.469 -5 1 93.19 105 GLY B C 1
ATOM 2226 O O . GLY B 1 105 ? 0.739 -4.723 -5.051 1 93.19 105 GLY B O 1
ATOM 2227 N N . PHE B 1 106 ? -1.376 -5.152 -5.68 1 95.94 106 PHE B N 1
ATOM 2228 C CA . PHE B 1 106 ? -1.001 -6.27 -6.535 1 95.94 106 PHE B CA 1
ATOM 2229 C C . PHE B 1 106 ? -0.984 -5.848 -8 1 95.94 106 PHE B C 1
ATOM 2231 O O . PHE B 1 106 ? -1.845 -5.086 -8.438 1 95.94 106 PHE B O 1
ATOM 2238 N N . PRO B 1 107 ? 0.046 -6.391 -8.688 1 94.06 107 PRO B N 1
ATOM 2239 C CA . PRO B 1 107 ? 0.003 -6.168 -10.141 1 94.06 107 PRO B CA 1
ATOM 2240 C C . PRO B 1 107 ? -1.132 -6.934 -10.82 1 94.06 107 PRO B C 1
ATOM 2242 O O . PRO B 1 107 ? -1.543 -7.992 -10.336 1 94.06 107 PRO B O 1
ATOM 2245 N N . ALA B 1 108 ? -1.612 -6.418 -11.906 1 92.06 108 ALA B N 1
ATOM 2246 C CA . ALA B 1 108 ? -2.809 -6.902 -12.586 1 92.06 108 ALA B CA 1
ATOM 2247 C C . ALA B 1 108 ? -2.643 -8.359 -13.016 1 92.06 108 ALA B C 1
ATOM 2249 O O . ALA B 1 108 ? -3.611 -9.125 -13.031 1 92.06 108 ALA B O 1
ATOM 2250 N N . HIS B 1 109 ? -1.354 -8.758 -13.273 1 92.75 109 HIS B N 1
ATOM 2251 C CA . HIS B 1 109 ? -1.149 -10.07 -13.867 1 92.75 109 HIS B CA 1
ATOM 2252 C C . HIS B 1 109 ? -0.687 -11.078 -12.82 1 92.75 109 HIS B C 1
ATOM 2254 O O . HIS B 1 109 ? -0.299 -12.203 -13.156 1 92.75 109 HIS B O 1
ATOM 2260 N N . LEU B 1 110 ? -0.682 -10.625 -11.562 1 96.31 110 LEU B N 1
ATOM 2261 C CA . LEU B 1 110 ? -0.399 -11.617 -10.539 1 96.31 110 LEU B CA 1
ATOM 2262 C C . LEU B 1 110 ? -1.368 -12.789 -10.641 1 96.31 110 LEU B C 1
ATOM 2264 O O . LEU B 1 110 ? -2.586 -12.602 -10.578 1 96.31 110 LEU B O 1
ATOM 2268 N N . ALA B 1 111 ? -0.863 -14.016 -10.672 1 93.75 111 ALA B N 1
ATOM 2269 C CA . ALA B 1 111 ? -1.705 -15.164 -10.984 1 93.75 111 ALA B CA 1
ATOM 2270 C C . ALA B 1 111 ? -1.838 -16.094 -9.781 1 93.75 111 ALA B C 1
ATOM 2272 O O . ALA B 1 111 ? -2.809 -16.844 -9.672 1 93.75 111 ALA B O 1
ATOM 2273 N N . PHE B 1 112 ? -0.833 -15.992 -8.977 1 94.81 112 PHE B N 1
ATOM 2274 C CA . PHE B 1 112 ? -0.785 -17.016 -7.945 1 94.81 112 PHE B CA 1
ATOM 2275 C C . PHE B 1 112 ? -0.38 -16.422 -6.602 1 94.81 112 PHE B C 1
ATOM 2277 O O . PHE B 1 112 ? 0.604 -15.68 -6.52 1 94.81 112 PHE B O 1
ATOM 2284 N N . ILE B 1 113 ? -1.185 -16.672 -5.547 1 97.88 113 ILE B N 1
ATOM 2285 C CA . ILE B 1 113 ? -0.847 -16.422 -4.152 1 97.88 113 ILE B CA 1
ATOM 2286 C C . ILE B 1 113 ? -0.781 -17.734 -3.381 1 97.88 113 ILE B C 1
ATOM 2288 O O . ILE B 1 113 ? -1.775 -18.453 -3.291 1 97.88 113 ILE B O 1
ATOM 2292 N N . GLY B 1 114 ? 0.33 -18 -2.775 1 98 114 GLY B N 1
ATOM 2293 C CA . GLY B 1 114 ? 0.584 -19.281 -2.139 1 98 114 GLY B CA 1
ATOM 2294 C C . GLY B 1 114 ? -0.063 -19.406 -0.771 1 98 114 GLY B C 1
ATOM 2295 O O . GLY B 1 114 ? -0.72 -18.469 -0.302 1 98 114 GLY B O 1
ATOM 2296 N N . ASN B 1 115 ? 0.207 -20.625 -0.176 1 98.56 115 ASN B N 1
ATOM 2297 C CA . ASN B 1 115 ? -0.304 -20.891 1.166 1 98.56 115 ASN B CA 1
ATOM 2298 C C . ASN B 1 115 ? 0.321 -19.938 2.195 1 98.56 115 ASN B C 1
ATOM 2300 O O . ASN B 1 115 ? 1.535 -19.734 2.191 1 98.56 115 ASN B O 1
ATOM 2304 N N . GLY B 1 116 ? -0.555 -19.359 2.959 1 98.75 116 GLY B N 1
ATOM 2305 C CA . GLY B 1 116 ? -0.054 -18.562 4.062 1 98.75 116 GLY B CA 1
ATOM 2306 C C . GLY B 1 116 ? 0.72 -17.328 3.609 1 98.75 116 GLY B C 1
ATOM 2307 O O . GLY B 1 116 ? 1.488 -16.75 4.383 1 98.75 116 GLY B O 1
ATOM 2308 N N . ALA B 1 117 ? 0.611 -16.938 2.389 1 98.38 117 ALA B N 1
ATOM 2309 C CA . ALA B 1 117 ? 1.44 -15.867 1.831 1 98.38 117 ALA B CA 1
ATOM 2310 C C . ALA B 1 117 ? 1.413 -14.625 2.723 1 98.38 117 ALA B C 1
ATOM 2312 O O . ALA B 1 117 ? 2.434 -13.961 2.898 1 98.38 117 ALA B O 1
ATOM 2313 N N . PHE B 1 118 ? 0.261 -14.32 3.297 1 98.62 118 PHE B N 1
ATOM 2314 C CA . PHE B 1 118 ? 0.099 -13.172 4.188 1 98.62 118 PHE B CA 1
ATOM 2315 C C . PHE B 1 118 ? -0.407 -13.617 5.555 1 98.62 118 PHE B C 1
ATOM 2317 O O . PHE B 1 118 ? -1.202 -12.922 6.188 1 98.62 118 PHE B O 1
ATOM 2324 N N . PHE B 1 119 ? 0.055 -14.805 5.969 1 98.69 119 PHE B N 1
ATOM 2325 C CA . PHE B 1 119 ? -0.288 -15.398 7.254 1 98.69 119 PHE B CA 1
ATOM 2326 C C . PHE B 1 119 ? 0.028 -14.438 8.398 1 98.69 119 PHE B C 1
ATOM 2328 O O . PHE B 1 119 ? 1.16 -13.969 8.523 1 98.69 119 PHE B O 1
ATOM 2335 N N . ARG B 1 120 ? -0.989 -14.039 9.164 1 98.62 120 ARG B N 1
ATOM 2336 C CA . ARG B 1 120 ? -0.897 -13.211 10.367 1 98.62 120 ARG B CA 1
ATOM 2337 C C . ARG B 1 120 ? -0.314 -11.844 10.039 1 98.62 120 ARG B C 1
ATOM 2339 O O . ARG B 1 120 ? 0.45 -11.281 10.828 1 98.62 120 ARG B O 1
ATOM 2346 N N . CYS B 1 121 ? -0.555 -11.305 8.852 1 98.31 121 CYS B N 1
ATOM 2347 C CA . CYS B 1 121 ? -0.328 -9.891 8.578 1 98.31 121 CYS B CA 1
ATOM 2348 C C . CYS B 1 121 ? -1.402 -9.031 9.227 1 98.31 121 CYS B C 1
ATOM 2350 O O . CYS B 1 121 ? -2.307 -8.539 8.547 1 98.31 121 CYS B O 1
ATOM 2352 N N . ARG B 1 122 ? -1.256 -8.688 10.406 1 97.81 122 ARG B N 1
ATOM 2353 C CA . ARG B 1 122 ? -2.307 -8.156 11.273 1 97.81 122 ARG B CA 1
ATOM 2354 C C . ARG B 1 122 ? -2.578 -6.688 10.977 1 97.81 122 ARG B C 1
ATOM 2356 O O . ARG B 1 122 ? -3.615 -6.148 11.367 1 97.81 122 ARG B O 1
ATOM 2363 N N . ALA B 1 123 ? -1.701 -6.004 10.273 1 95.75 123 ALA B N 1
ATOM 2364 C CA . ALA B 1 123 ? -1.845 -4.566 10.055 1 95.75 123 ALA B CA 1
ATOM 2365 C C . ALA B 1 123 ? -2.566 -4.281 8.742 1 95.75 123 ALA B C 1
ATOM 2367 O O . ALA B 1 123 ? -2.945 -3.139 8.477 1 95.75 123 ALA B O 1
ATOM 2368 N N . LEU B 1 124 ? -2.836 -5.285 7.902 1 95.88 124 LEU B N 1
ATOM 2369 C CA . LEU B 1 124 ? -3.557 -5.09 6.648 1 95.88 124 LEU B CA 1
ATOM 2370 C C . LEU B 1 124 ? -5.02 -4.742 6.914 1 95.88 124 LEU B C 1
ATOM 2372 O O . LEU B 1 124 ? -5.707 -5.453 7.645 1 95.88 124 LEU B O 1
ATOM 2376 N N . THR B 1 125 ? -5.527 -3.705 6.297 1 92.56 125 THR B N 1
ATOM 2377 C CA . THR B 1 125 ? -6.891 -3.281 6.586 1 92.56 125 THR B CA 1
ATOM 2378 C C . THR B 1 125 ? -7.809 -3.572 5.402 1 92.56 125 THR B C 1
ATOM 2380 O O . THR B 1 125 ? -9.016 -3.758 5.574 1 92.56 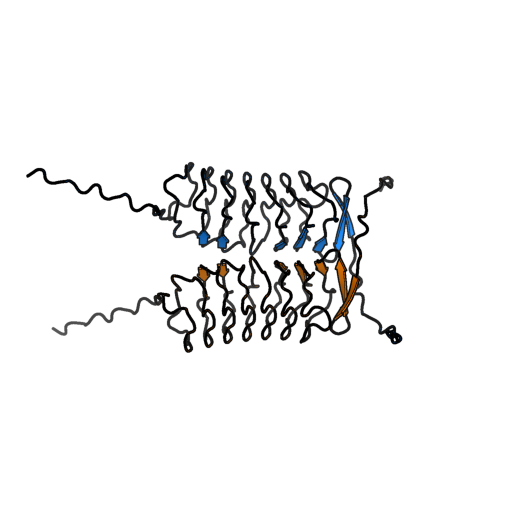125 THR B O 1
ATOM 2383 N N . SER B 1 126 ? -7.254 -3.547 4.27 1 92.19 126 SER B N 1
ATOM 2384 C CA . SER B 1 126 ? -8.016 -3.816 3.053 1 92.19 126 SER B CA 1
ATOM 2385 C C . SER B 1 126 ? -7.129 -4.422 1.97 1 92.19 126 SER B C 1
ATOM 2387 O O . SER B 1 126 ? -5.922 -4.168 1.935 1 92.19 126 SER B O 1
ATOM 2389 N N . VAL B 1 127 ? -7.773 -5.312 1.173 1 94.5 127 VAL B N 1
ATOM 2390 C CA . VAL B 1 127 ? -7.039 -5.938 0.078 1 94.5 127 VAL B CA 1
ATOM 2391 C C . VAL B 1 127 ? -7.926 -6.016 -1.162 1 94.5 127 VAL B C 1
ATOM 2393 O O . VAL B 1 127 ? -9.078 -6.449 -1.084 1 94.5 127 VAL B O 1
ATOM 2396 N N . THR B 1 128 ? -7.438 -5.488 -2.229 1 93.5 128 THR B N 1
ATOM 2397 C CA . THR B 1 128 ? -8.055 -5.688 -3.533 1 93.5 128 THR B CA 1
ATOM 2398 C C . THR B 1 128 ? -7.254 -6.68 -4.371 1 93.5 128 THR B C 1
ATOM 2400 O O . THR B 1 128 ? -6.125 -6.391 -4.77 1 93.5 128 THR B O 1
ATOM 2403 N N . LEU B 1 129 ? -7.848 -7.852 -4.574 1 96.06 129 LEU B N 1
ATOM 2404 C CA . LEU B 1 129 ? -7.141 -8.867 -5.344 1 96.06 129 LEU B CA 1
ATOM 2405 C C . LEU B 1 129 ? -7.234 -8.586 -6.84 1 96.06 129 LEU B C 1
ATOM 2407 O O . LEU B 1 129 ? -8.266 -8.109 -7.32 1 96.06 129 LEU B O 1
ATOM 2411 N N . PRO B 1 130 ? -6.141 -8.812 -7.531 1 95.06 130 PRO B N 1
ATOM 2412 C CA . PRO B 1 130 ? -6.07 -8.391 -8.93 1 95.06 130 PRO B CA 1
ATOM 2413 C C . PRO B 1 130 ? -6.895 -9.273 -9.859 1 95.06 130 PRO B C 1
ATOM 2415 O O . PRO B 1 130 ? -7.184 -10.43 -9.523 1 95.06 130 PRO B O 1
ATOM 2418 N N . ALA B 1 131 ? -7.207 -8.781 -11.023 1 92.25 131 ALA B N 1
ATOM 2419 C CA . ALA B 1 131 ? -8.117 -9.414 -11.977 1 92.25 131 ALA B CA 1
ATOM 2420 C C . ALA B 1 131 ? -7.547 -10.742 -12.469 1 92.25 131 ALA B C 1
ATOM 2422 O O . ALA B 1 131 ? -8.297 -11.672 -12.766 1 92.25 131 ALA B O 1
ATOM 2423 N N . GLY B 1 132 ? -6.238 -10.805 -12.516 1 92.69 132 GLY B N 1
ATOM 2424 C CA . GLY B 1 132 ? -5.602 -11.992 -13.062 1 92.69 132 GLY B CA 1
ATOM 2425 C C . GLY B 1 132 ? -5.496 -13.133 -12.07 1 92.69 132 GLY B C 1
ATOM 2426 O O . GLY B 1 132 ? -5.172 -14.258 -12.445 1 92.69 132 GLY B O 1
ATOM 2427 N N . LEU B 1 133 ? -5.836 -12.875 -10.852 1 96.06 133 LEU B N 1
ATOM 2428 C CA . LEU B 1 133 ? -5.668 -13.891 -9.812 1 96.06 133 LEU B CA 1
ATOM 2429 C C . LEU B 1 133 ? -6.73 -14.977 -9.938 1 96.06 133 LEU B C 1
ATOM 2431 O O . LEU B 1 133 ? -7.93 -14.688 -9.945 1 96.06 133 LEU B O 1
ATOM 2435 N N . THR B 1 134 ? -6.301 -16.219 -9.992 1 94.25 134 THR B N 1
ATOM 2436 C CA . THR B 1 134 ? -7.242 -17.312 -10.195 1 94.25 134 THR B CA 1
ATOM 2437 C C . THR B 1 134 ? -7.324 -18.203 -8.945 1 94.25 134 THR B C 1
ATOM 2439 O O . THR B 1 134 ? -8.281 -18.953 -8.781 1 94.25 134 THR B O 1
ATOM 2442 N N . SER B 1 135 ? -6.383 -18.078 -8.125 1 94.75 135 SER B N 1
ATOM 2443 C CA . SER B 1 135 ? -6.395 -18.938 -6.953 1 94.75 135 SER B CA 1
ATOM 2444 C C . SER B 1 135 ? -5.789 -18.234 -5.742 1 94.75 135 SER B C 1
ATOM 2446 O O . SER B 1 135 ? -4.832 -17.469 -5.879 1 94.75 135 SER B O 1
ATOM 2448 N N . ILE B 1 136 ? -6.34 -18.484 -4.598 1 96.75 136 ILE B N 1
ATOM 2449 C CA . ILE B 1 136 ? -5.82 -18.078 -3.299 1 96.75 136 ILE B CA 1
ATOM 2450 C C . ILE B 1 136 ? -5.484 -19.312 -2.463 1 96.75 136 ILE B C 1
ATOM 2452 O O . ILE B 1 136 ? -6.34 -20.172 -2.234 1 96.75 136 ILE B O 1
ATOM 2456 N N . GLY B 1 137 ? -4.289 -19.344 -1.997 1 98.06 137 GLY B N 1
ATOM 2457 C CA . GLY B 1 137 ? -3.832 -20.516 -1.248 1 98.06 137 GLY B CA 1
ATOM 2458 C C . GLY B 1 137 ? -4.461 -20.609 0.129 1 98.06 137 GLY B C 1
ATOM 2459 O O . GLY B 1 137 ? -5.102 -19.672 0.598 1 98.06 137 GLY B O 1
ATOM 2460 N N . ALA B 1 138 ? -4.211 -21.828 0.745 1 98.56 138 ALA B N 1
ATOM 2461 C CA . ALA B 1 138 ? -4.68 -22.062 2.107 1 98.56 138 ALA B CA 1
ATOM 2462 C C . ALA B 1 138 ? -4.043 -21.078 3.084 1 98.56 138 ALA B C 1
ATOM 2464 O O . ALA B 1 138 ? -2.848 -20.797 2.986 1 98.56 138 ALA B O 1
ATOM 2465 N N . ARG B 1 139 ? -4.879 -20.531 3.91 1 98.69 139 ARG B N 1
ATOM 2466 C CA . ARG B 1 139 ? -4.422 -19.656 4.992 1 98.69 139 ARG B CA 1
ATOM 2467 C C . ARG B 1 139 ? -3.674 -18.453 4.441 1 98.69 139 ARG B C 1
ATOM 2469 O O . ARG B 1 139 ? -2.818 -17.891 5.125 1 98.69 139 ARG B O 1
ATOM 2476 N N . ALA B 1 140 ? -3.969 -18.062 3.207 1 98.56 140 ALA B N 1
ATOM 2477 C CA . ALA B 1 140 ? -3.223 -16.984 2.572 1 98.56 140 ALA B CA 1
ATOM 2478 C C . ALA B 1 140 ? -3.309 -15.703 3.398 1 98.56 140 ALA B C 1
ATOM 2480 O O . ALA B 1 140 ? -2.316 -14.984 3.547 1 98.56 140 ALA B O 1
ATOM 2481 N N . PHE B 1 141 ? -4.473 -15.391 3.957 1 98.5 141 PHE B N 1
ATOM 2482 C CA . PHE B 1 141 ? -4.691 -14.211 4.781 1 98.5 141 PHE B CA 1
ATOM 2483 C C . PHE B 1 141 ? -5.203 -14.602 6.164 1 98.5 141 PHE B C 1
ATOM 2485 O O . PHE B 1 141 ? -5.992 -13.875 6.77 1 98.5 141 PHE B O 1
ATOM 2492 N N . TYR B 1 142 ? -4.785 -15.805 6.582 1 98.44 142 TYR B N 1
ATOM 2493 C CA . TYR B 1 142 ? -5.148 -16.266 7.918 1 98.44 142 TYR B CA 1
ATOM 2494 C C . TYR B 1 142 ? -4.625 -15.312 8.984 1 98.44 142 TYR B C 1
ATOM 2496 O O . TYR B 1 142 ? -3.447 -14.945 8.977 1 98.44 142 TYR B O 1
ATOM 2504 N N . GLY B 1 143 ? -5.508 -14.906 9.867 1 98.25 143 GLY B N 1
ATOM 2505 C CA . GLY B 1 143 ? -5.07 -14.141 11.023 1 98.25 143 GLY B CA 1
ATOM 2506 C C . GLY B 1 143 ? -4.84 -12.672 10.719 1 98.25 143 GLY B C 1
ATOM 2507 O O . GLY B 1 143 ? -4.176 -11.969 11.477 1 98.25 143 GLY B O 1
ATOM 2508 N N . CYS B 1 144 ? -5.254 -12.188 9.57 1 97.94 144 CYS B N 1
ATOM 2509 C CA . CYS B 1 144 ? -5.242 -10.758 9.289 1 97.94 144 CYS B CA 1
ATOM 2510 C C . CYS B 1 144 ? -6.34 -10.039 10.062 1 97.94 144 CYS B C 1
ATOM 2512 O O . CYS B 1 144 ? -7.352 -9.641 9.484 1 97.94 144 CYS B O 1
ATOM 2514 N N . SER B 1 145 ? -6.121 -9.727 11.281 1 97.38 145 SER B N 1
ATOM 2515 C CA . SER B 1 145 ? -7.141 -9.359 12.258 1 97.38 145 SER B CA 1
ATOM 2516 C C . SER B 1 145 ? -7.664 -7.949 12.016 1 97.38 145 SER B C 1
ATOM 2518 O O . SER B 1 145 ? -8.719 -7.578 12.531 1 97.38 145 SER B O 1
ATOM 2520 N N . SER B 1 146 ? -7.016 -7.078 11.266 1 95.06 146 SER B N 1
ATOM 2521 C CA . SER B 1 146 ? -7.488 -5.727 11 1 95.06 146 SER B CA 1
ATOM 2522 C C . SER B 1 146 ? -8.125 -5.629 9.617 1 95.06 146 SER B C 1
ATOM 2524 O O . SER B 1 146 ? -8.594 -4.562 9.219 1 95.06 146 SER B O 1
ATOM 2526 N N . LEU B 1 147 ? -8.156 -6.73 8.883 1 95.12 147 LEU B N 1
ATOM 2527 C CA . LEU B 1 147 ? -8.688 -6.738 7.523 1 95.12 147 LEU B CA 1
ATOM 2528 C C . LEU B 1 147 ? -10.203 -6.641 7.531 1 95.12 147 LEU B C 1
ATOM 2530 O O . LEU B 1 147 ? -10.891 -7.566 7.98 1 95.12 147 LEU B O 1
ATOM 2534 N N . THR B 1 148 ? -10.742 -5.562 6.965 1 90.38 148 THR B N 1
ATOM 2535 C CA . THR B 1 148 ? -12.18 -5.332 7.043 1 90.38 148 THR B CA 1
ATOM 2536 C C . THR B 1 148 ? -12.797 -5.289 5.648 1 90.38 148 THR B C 1
ATOM 2538 O O . THR B 1 148 ? -14.023 -5.285 5.504 1 90.38 148 THR B O 1
ATOM 2541 N N . ALA B 1 149 ? -11.93 -5.281 4.648 1 89.75 149 ALA B N 1
ATOM 2542 C CA . ALA B 1 149 ? -12.461 -5.234 3.289 1 89.75 149 ALA B CA 1
ATOM 2543 C C . ALA B 1 149 ? -11.57 -6.012 2.326 1 89.75 149 ALA B C 1
ATOM 2545 O O . ALA B 1 149 ? -10.344 -5.906 2.385 1 89.75 149 ALA B O 1
ATOM 2546 N N . VAL B 1 150 ? -12.273 -6.879 1.548 1 92.75 150 VAL B N 1
ATOM 2547 C CA . VAL B 1 150 ? -11.586 -7.609 0.487 1 92.75 150 VAL B CA 1
ATOM 2548 C C . VAL B 1 150 ? -12.422 -7.574 -0.791 1 92.75 150 VAL B C 1
ATOM 2550 O O . VAL B 1 150 ? -13.641 -7.738 -0.745 1 92.75 150 VAL B O 1
ATOM 2553 N N . LYS B 1 151 ? -11.828 -7.266 -1.828 1 91.56 151 LYS B N 1
ATOM 2554 C CA . LYS B 1 151 ? -12.461 -7.371 -3.141 1 91.56 151 LYS B CA 1
ATOM 2555 C C . LYS B 1 151 ? -11.859 -8.523 -3.943 1 91.56 151 LYS B C 1
ATOM 2557 O O . LYS B 1 151 ? -10.688 -8.492 -4.309 1 91.56 151 LYS B O 1
ATOM 2562 N N . LEU B 1 152 ? -12.742 -9.516 -4.223 1 93.94 152 LEU B N 1
ATOM 2563 C CA . LEU B 1 152 ? -12.328 -10.664 -5.012 1 93.94 152 LEU B CA 1
ATOM 2564 C C . LEU B 1 152 ? -12.5 -10.398 -6.504 1 93.94 152 LEU B C 1
ATOM 2566 O O . LEU B 1 152 ? -13.43 -9.695 -6.906 1 93.94 152 LEU B O 1
ATOM 2570 N N . PRO B 1 153 ? -11.555 -10.906 -7.242 1 93.31 153 PRO B N 1
ATOM 2571 C CA . PRO B 1 153 ? -11.742 -10.75 -8.688 1 93.31 153 PRO B CA 1
ATOM 2572 C C . PRO B 1 153 ? -12.852 -11.648 -9.242 1 93.31 153 PRO B C 1
ATOM 2574 O O . PRO B 1 153 ? -13.125 -12.711 -8.68 1 93.31 153 PRO B O 1
ATOM 2577 N N . ALA B 1 154 ? -13.398 -11.242 -10.344 1 90.62 154 ALA B N 1
ATOM 2578 C CA . ALA B 1 154 ? -14.5 -11.977 -10.961 1 90.62 154 ALA B CA 1
ATOM 2579 C C . ALA B 1 154 ? -14.055 -13.359 -11.414 1 90.62 154 ALA B C 1
ATOM 2581 O O . ALA B 1 154 ? -14.844 -14.312 -11.398 1 90.62 154 ALA B O 1
ATOM 2582 N N . GLY B 1 155 ? -12.797 -13.492 -11.703 1 91.31 155 GLY B N 1
ATOM 2583 C CA . GLY B 1 155 ? -12.305 -14.727 -12.297 1 91.31 155 GLY B CA 1
ATOM 2584 C C . GLY B 1 155 ? -11.711 -15.68 -11.281 1 91.31 155 GLY B C 1
ATOM 2585 O O . GLY B 1 155 ? -11.094 -16.688 -11.648 1 91.31 155 GLY B O 1
ATOM 2586 N N . ILE B 1 156 ? -11.93 -15.375 -10.039 1 93.44 156 ILE B N 1
ATOM 2587 C CA . ILE B 1 156 ? -11.344 -16.25 -9.023 1 93.44 156 ILE B CA 1
ATOM 2588 C C . ILE B 1 156 ? -11.953 -17.641 -9.125 1 93.44 156 ILE B C 1
ATOM 2590 O O . ILE B 1 156 ? -13.18 -17.781 -9.164 1 93.44 156 ILE B O 1
ATOM 2594 N N . ALA B 1 157 ? -11.07 -18.672 -9.188 1 94.31 157 ALA B N 1
ATOM 2595 C CA . ALA B 1 157 ? -11.539 -20.047 -9.359 1 94.31 157 ALA B CA 1
ATOM 2596 C C . ALA B 1 157 ? -11.586 -20.781 -8.023 1 94.31 157 ALA B C 1
ATOM 2598 O O . ALA B 1 157 ? -12.477 -21.594 -7.797 1 94.31 157 ALA B O 1
ATOM 2599 N N . SER B 1 158 ? -10.688 -20.484 -7.156 1 95.31 158 SER B N 1
ATOM 2600 C CA . SER B 1 158 ? -10.617 -21.25 -5.914 1 95.31 158 SER B CA 1
ATOM 2601 C C . SER B 1 158 ? -10.102 -20.391 -4.766 1 95.31 158 SER B C 1
ATOM 2603 O O . SER B 1 158 ? -9.211 -19.562 -4.957 1 95.31 158 SER B O 1
ATOM 2605 N N . ILE B 1 159 ? -10.695 -20.578 -3.627 1 94.94 159 ILE B N 1
ATOM 2606 C CA . ILE B 1 159 ? -10.289 -19.984 -2.361 1 94.94 159 ILE B CA 1
ATOM 2607 C C . ILE B 1 159 ? -9.953 -21.094 -1.358 1 94.94 159 ILE B C 1
ATOM 2609 O O . ILE B 1 159 ? -10.828 -21.875 -0.975 1 94.94 159 ILE B O 1
ATOM 2613 N N . GLY B 1 160 ? -8.75 -21.047 -0.911 1 96.88 160 GLY B N 1
ATOM 2614 C CA . GLY B 1 160 ? -8.227 -22.156 -0.13 1 96.88 160 GLY B CA 1
ATOM 2615 C C . GLY B 1 160 ? -8.781 -22.203 1.283 1 96.88 160 GLY B C 1
ATOM 2616 O O . GLY B 1 160 ? -9.461 -21.266 1.72 1 96.88 160 GLY B O 1
ATOM 2617 N N . VAL B 1 161 ? -8.359 -23.328 1.973 1 97.38 161 VAL B N 1
ATOM 2618 C CA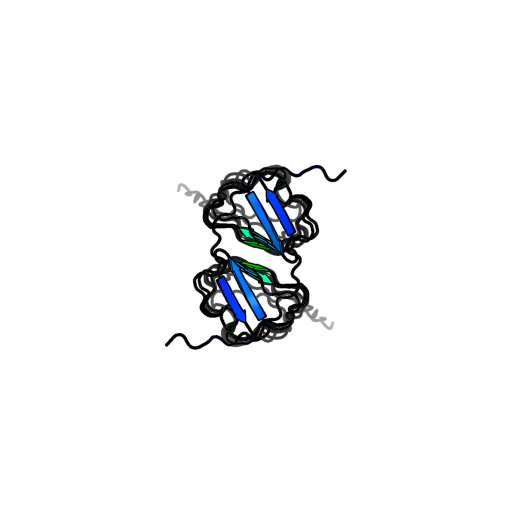 . VAL B 1 161 ? -8.797 -23.594 3.342 1 97.38 161 VAL B CA 1
ATOM 2619 C C . VAL B 1 161 ? -8.336 -22.453 4.25 1 97.38 161 VAL B C 1
ATOM 2621 O O . VAL B 1 161 ? -7.176 -22.047 4.211 1 97.38 161 VAL B O 1
ATOM 2624 N N . ALA B 1 162 ? -9.289 -21.891 4.934 1 97.69 162 ALA B N 1
ATOM 2625 C CA . ALA B 1 162 ? -9 -20.891 5.961 1 97.69 162 ALA B CA 1
ATOM 2626 C C . ALA B 1 162 ? -8.297 -19.672 5.367 1 97.69 162 ALA B C 1
ATOM 2628 O O . ALA B 1 162 ? -7.5 -19.016 6.043 1 97.69 162 ALA B O 1
ATOM 2629 N N . ALA B 1 163 ? -8.539 -19.375 4.09 1 97.31 163 ALA B N 1
ATOM 2630 C CA . ALA B 1 163 ? -7.816 -18.328 3.377 1 97.31 163 ALA B CA 1
ATOM 2631 C C . ALA B 1 163 ? -7.941 -16.984 4.105 1 97.31 163 ALA B C 1
ATOM 2633 O O . ALA B 1 163 ? -6.973 -16.234 4.184 1 97.31 163 ALA B O 1
ATOM 2634 N N . PHE B 1 164 ? -9.102 -16.688 4.691 1 97.31 164 PHE B N 1
ATOM 2635 C CA . PHE B 1 164 ? -9.344 -15.422 5.371 1 97.31 164 PHE B CA 1
ATOM 2636 C C . PHE B 1 164 ? -9.828 -15.664 6.797 1 97.31 164 PHE B C 1
ATOM 2638 O O . PHE B 1 164 ? -10.516 -14.812 7.375 1 97.31 164 PHE B O 1
ATOM 2645 N N . TYR B 1 165 ? -9.555 -16.844 7.301 1 96.31 165 TYR B N 1
ATOM 2646 C CA . TYR B 1 165 ? -9.977 -17.156 8.656 1 96.31 165 TYR B CA 1
ATOM 2647 C C . TYR B 1 165 ? -9.32 -16.234 9.672 1 96.31 165 TYR B C 1
ATOM 2649 O O . TYR B 1 165 ? -8.18 -15.805 9.484 1 96.31 165 TYR B O 1
ATOM 2657 N N . ARG B 1 166 ? -10.109 -15.812 10.773 1 96.38 166 ARG B N 1
ATOM 2658 C CA . ARG B 1 166 ? -9.672 -14.938 11.852 1 96.38 166 ARG B CA 1
ATOM 2659 C C . ARG B 1 166 ? -9.383 -13.531 11.336 1 96.38 166 ARG B C 1
ATOM 2661 O O . ARG B 1 166 ? -8.461 -12.867 11.82 1 96.38 166 ARG B O 1
ATOM 2668 N N . SER B 1 167 ? -9.977 -13.133 10.219 1 95.25 167 SER B N 1
ATOM 2669 C CA . SER B 1 167 ? -10.023 -11.734 9.797 1 95.25 167 SER B CA 1
ATOM 2670 C C . SER B 1 167 ? -11.234 -11.016 10.375 1 95.25 167 SER B C 1
ATOM 2672 O O . SER B 1 167 ? -12.055 -11.625 11.062 1 95.25 167 SER B O 1
ATOM 2674 N N . SER B 1 168 ? -11.344 -9.688 10.164 1 93.56 168 SER B N 1
ATOM 2675 C CA . SER B 1 168 ? -12.469 -8.898 10.656 1 93.56 168 SER B CA 1
ATOM 2676 C C . SER B 1 168 ? -13.43 -8.539 9.523 1 93.56 168 SER B C 1
ATOM 2678 O O . SER B 1 168 ? -14.102 -7.512 9.578 1 93.56 168 SER B O 1
ATOM 2680 N N . LEU B 1 169 ? -13.453 -9.383 8.484 1 91.19 169 LEU B N 1
ATOM 2681 C CA . LEU B 1 169 ? -14.312 -9.141 7.328 1 91.19 169 LEU B CA 1
ATOM 2682 C C . LEU B 1 169 ? -15.781 -9.289 7.699 1 91.19 169 LEU B C 1
ATOM 2684 O O . LEU B 1 169 ? -16.203 -10.352 8.172 1 91.19 169 LEU B O 1
ATOM 2688 N N . PRO B 1 170 ? -16.562 -8.281 7.418 1 84.19 170 PRO B N 1
ATOM 2689 C CA . PRO B 1 170 ? -18 -8.422 7.695 1 84.19 170 PRO B CA 1
ATOM 2690 C C . PRO B 1 170 ? -18.766 -9.047 6.535 1 84.19 170 PRO B C 1
ATOM 2692 O O . PRO B 1 170 ? -19.781 -9.719 6.75 1 84.19 170 PRO B O 1
ATOM 2695 N N . ARG B 1 171 ? -18.359 -8.789 5.348 1 83.19 171 ARG B N 1
ATOM 2696 C CA . ARG B 1 171 ? -19.031 -9.219 4.129 1 83.19 171 ARG B CA 1
ATOM 2697 C C . ARG B 1 171 ? -18.047 -9.359 2.975 1 83.19 171 ARG B C 1
ATOM 2699 O O . ARG B 1 171 ? -17.141 -8.539 2.814 1 83.19 171 ARG B O 1
ATOM 2706 N N . VAL B 1 172 ? -18.281 -10.445 2.244 1 87.31 172 VAL B N 1
ATOM 2707 C CA . VAL B 1 172 ? -17.469 -10.648 1.052 1 87.31 172 VAL B CA 1
ATOM 2708 C C . VAL B 1 172 ? -18.359 -11.086 -0.113 1 87.31 172 VAL B C 1
ATOM 2710 O O . VAL B 1 172 ? -19.141 -12.023 0.015 1 87.31 172 VAL B O 1
ATOM 2713 N N . ILE B 1 173 ? -18.266 -10.367 -1.17 1 84.94 173 ILE B N 1
ATOM 2714 C CA . ILE B 1 173 ? -18.953 -10.797 -2.387 1 84.94 173 ILE B CA 1
ATOM 2715 C C . ILE B 1 173 ? -18.109 -11.828 -3.123 1 84.94 173 ILE B C 1
ATOM 2717 O O . ILE B 1 173 ? -17 -11.531 -3.561 1 84.94 173 ILE B O 1
ATOM 2721 N N . VAL B 1 174 ? -18.656 -13.023 -3.201 1 90.44 174 VAL B N 1
ATOM 2722 C CA . VAL B 1 174 ? -17.922 -14.125 -3.816 1 90.44 174 VAL B CA 1
ATOM 2723 C C . VAL B 1 174 ? -18.562 -14.484 -5.156 1 90.44 174 VAL B C 1
ATOM 2725 O O . VAL B 1 174 ? -19.781 -14.656 -5.25 1 90.44 174 VAL B O 1
ATOM 2728 N N . PRO B 1 175 ? -17.734 -14.5 -6.125 1 89.38 175 PRO B N 1
ATOM 2729 C CA . PRO B 1 175 ? -18.297 -14.969 -7.398 1 89.38 175 PRO B CA 1
ATOM 2730 C C . PRO B 1 175 ? -18.875 -16.375 -7.305 1 89.38 175 PRO B C 1
ATOM 2732 O O . PRO B 1 175 ? -18.328 -17.234 -6.602 1 89.38 175 PRO B O 1
ATOM 2735 N N . THR B 1 176 ? -19.922 -16.719 -8.047 1 87.88 176 THR B N 1
ATOM 2736 C CA . THR B 1 176 ? -20.672 -17.969 -7.953 1 87.88 176 THR B CA 1
ATOM 2737 C C . THR B 1 176 ? -19.844 -19.125 -8.5 1 87.88 176 THR B C 1
ATOM 2739 O O . THR B 1 176 ? -20.094 -20.281 -8.148 1 87.88 176 THR B O 1
ATOM 2742 N N . THR B 1 177 ? -18.906 -18.797 -9.32 1 89.56 177 THR B N 1
ATOM 2743 C CA . THR B 1 177 ? -18.141 -19.844 -9.977 1 89.56 177 THR B CA 1
ATOM 2744 C C . THR B 1 177 ? -16.953 -20.266 -9.125 1 89.56 177 THR B C 1
ATOM 2746 O O . THR B 1 177 ? -16.281 -21.25 -9.43 1 89.56 177 THR B O 1
ATOM 2749 N N . ALA B 1 178 ? -16.75 -19.562 -8.086 1 91.25 178 ALA B N 1
ATOM 2750 C CA . ALA B 1 178 ? -15.57 -19.828 -7.266 1 91.25 178 ALA B CA 1
ATOM 2751 C C . ALA B 1 178 ? -15.797 -21.031 -6.355 1 91.25 178 ALA B C 1
ATOM 2753 O O . ALA B 1 178 ? -16.875 -21.172 -5.762 1 91.25 178 ALA B O 1
ATOM 2754 N N . GLU B 1 179 ? -14.797 -21.969 -6.309 1 93.75 179 GLU B N 1
ATOM 2755 C CA . GLU B 1 179 ? -14.773 -23.031 -5.309 1 93.75 179 GLU B CA 1
ATOM 2756 C C . GLU B 1 179 ? -14.258 -22.516 -3.969 1 93.75 179 GLU B C 1
ATOM 2758 O O . GLU B 1 179 ? -13.125 -22.031 -3.879 1 93.75 179 GLU B O 1
ATOM 2763 N N . ILE B 1 180 ? -15.055 -22.703 -2.973 1 92 180 ILE B N 1
ATOM 2764 C CA . ILE B 1 180 ? -14.703 -22.203 -1.644 1 92 180 ILE B CA 1
ATOM 2765 C C . ILE B 1 180 ? -14.414 -23.391 -0.716 1 92 180 ILE B C 1
ATOM 2767 O O . ILE B 1 180 ? -15.289 -24.219 -0.477 1 92 180 ILE B O 1
ATOM 2771 N N . ALA B 1 181 ? -13.195 -23.391 -0.205 1 94.5 181 ALA B N 1
ATOM 2772 C CA . ALA B 1 181 ? -12.812 -24.469 0.691 1 94.5 181 ALA B CA 1
ATOM 2773 C C . ALA B 1 181 ? -13.328 -24.219 2.105 1 94.5 181 ALA B C 1
ATOM 2775 O O . ALA B 1 181 ? -13.945 -23.188 2.377 1 94.5 181 ALA B O 1
ATOM 2776 N N . ASP B 1 182 ? -13.039 -25.203 3 1 92.81 182 ASP B N 1
ATOM 2777 C CA . ASP B 1 182 ? -13.516 -25.156 4.379 1 92.81 182 ASP B CA 1
ATOM 2778 C C . ASP B 1 182 ? -12.977 -23.938 5.113 1 92.81 182 ASP B C 1
ATOM 2780 O O . ASP B 1 182 ? -11.797 -23.609 5 1 92.81 182 ASP B O 1
ATOM 2784 N N . ASP B 1 183 ? -13.859 -23.188 5.77 1 93.5 183 ASP B N 1
ATOM 2785 C CA . ASP B 1 183 ? -13.5 -22.094 6.664 1 93.5 183 ASP B CA 1
ATOM 2786 C C . ASP B 1 183 ? -12.734 -21 5.922 1 93.5 183 ASP B C 1
ATOM 2788 O O . ASP B 1 183 ? -11.844 -20.375 6.488 1 93.5 183 ASP B O 1
ATOM 2792 N N . ALA B 1 184 ? -12.969 -20.875 4.629 1 93 184 ALA B N 1
ATOM 2793 C CA . ALA B 1 184 ? -12.258 -19.859 3.852 1 93 184 ALA B CA 1
ATOM 2794 C C . ALA B 1 184 ? -12.469 -18.469 4.445 1 93 184 ALA B C 1
ATOM 2796 O O . ALA B 1 184 ? -11.578 -17.625 4.375 1 93 184 ALA B O 1
ATOM 2797 N N . PHE B 1 185 ? -13.633 -18.25 5.062 1 92.75 185 PHE B N 1
ATOM 2798 C CA . PHE B 1 185 ? -13.992 -16.984 5.68 1 92.75 185 PHE B CA 1
ATOM 2799 C C . PHE B 1 185 ? -14.383 -17.172 7.141 1 92.75 185 PHE B C 1
ATOM 2801 O O . PHE B 1 185 ? -14.656 -18.297 7.566 1 92.75 185 PHE B O 1
ATOM 2808 N N . PRO B 1 186 ? -14.359 -15.938 7.773 1 89.62 186 PRO B N 1
ATOM 2809 C CA . PRO B 1 186 ? -14.867 -16.047 9.141 1 89.62 186 PRO B CA 1
ATOM 2810 C C . PRO B 1 186 ? -16.328 -16.469 9.195 1 89.62 186 PRO B C 1
ATOM 2812 O O . PRO B 1 186 ? -17.078 -16.25 8.234 1 89.62 186 PRO B O 1
ATOM 2815 N N . SER B 1 187 ? -16.766 -17.047 10.312 1 83.12 187 SER B N 1
ATOM 2816 C CA . SER B 1 187 ? -18.125 -17.531 10.484 1 83.12 187 SER B CA 1
ATOM 2817 C C . SER B 1 187 ? -19.125 -16.391 10.422 1 83.12 187 SER B C 1
ATOM 2819 O O . SER B 1 187 ? -20.281 -16.578 10.039 1 83.12 187 SER B O 1
ATOM 2821 N N . SER B 1 188 ? -18.797 -15.203 10.742 1 78.88 188 SER B N 1
ATOM 2822 C CA . SER B 1 188 ? -19.688 -14.047 10.82 1 78.88 188 SER B CA 1
ATOM 2823 C C . SER B 1 188 ? -19.859 -13.383 9.461 1 78.88 188 SER B C 1
ATOM 2825 O O . SER B 1 188 ? -20.703 -12.508 9.289 1 78.88 188 SER B O 1
ATOM 2827 N N . VAL B 1 189 ? -19.156 -13.922 8.398 1 80.94 189 VAL B N 1
ATOM 2828 C CA . VAL B 1 189 ? -19.109 -13.211 7.125 1 80.94 189 VAL B CA 1
ATOM 2829 C C . VAL B 1 189 ? -20.297 -13.617 6.258 1 80.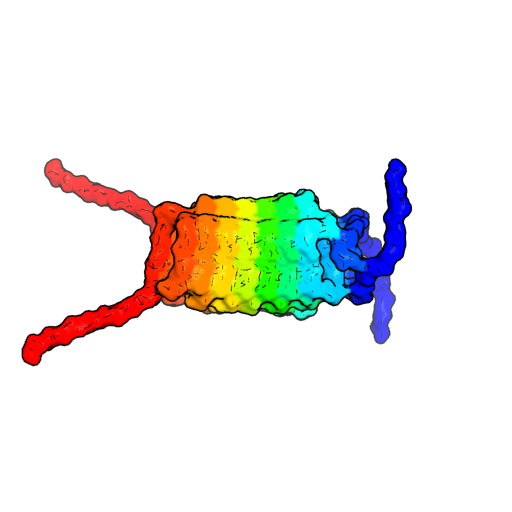94 189 VAL B C 1
ATOM 2831 O O . VAL B 1 189 ? -20.641 -14.797 6.18 1 80.94 189 VAL B O 1
ATOM 2834 N N . THR B 1 190 ? -21 -12.672 5.711 1 76.44 190 THR B N 1
ATOM 2835 C CA . THR B 1 190 ? -21.969 -12.953 4.668 1 76.44 190 THR B CA 1
ATOM 2836 C C . THR B 1 190 ? -21.312 -12.977 3.295 1 76.44 190 THR B C 1
ATOM 2838 O O . THR B 1 190 ? -20.406 -12.18 3.023 1 76.44 190 THR B O 1
ATOM 2841 N N . THR B 1 191 ? -21.641 -14.016 2.543 1 76.19 191 THR B N 1
ATOM 2842 C CA . THR B 1 191 ? -21.047 -14.172 1.222 1 76.19 191 THR B CA 1
ATOM 2843 C C . THR B 1 191 ? -22.109 -14.047 0.13 1 76.19 191 THR B C 1
ATOM 2845 O O . THR B 1 191 ? -22.5 -15.055 -0.47 1 76.19 191 THR B O 1
ATOM 2848 N N . PRO B 1 192 ? -22.625 -12.875 -0.108 1 68.12 192 PRO B N 1
ATOM 2849 C CA . PRO B 1 192 ? -23.578 -12.766 -1.216 1 68.12 192 PRO B CA 1
ATOM 2850 C C . PRO B 1 192 ? -22.953 -13.102 -2.566 1 68.12 192 PRO B C 1
ATOM 2852 O O . PRO B 1 192 ? -21.719 -13.039 -2.717 1 68.12 192 PRO B O 1
ATOM 2855 N N . SER B 1 193 ? -23.781 -13.836 -3.42 1 65.88 193 SER B N 1
ATOM 2856 C CA . SER B 1 193 ? -23.328 -14.156 -4.766 1 65.88 193 SER B CA 1
ATOM 2857 C C . SER B 1 193 ? -23.5 -12.977 -5.711 1 65.88 193 SER B C 1
ATOM 2859 O O . SER B 1 193 ? -24.406 -12.164 -5.535 1 65.88 193 SER B O 1
ATOM 2861 N N . SER B 1 194 ? -22.578 -12.539 -6.453 1 58.72 194 SER B N 1
ATOM 2862 C CA . SER B 1 194 ? -22.781 -11.547 -7.5 1 58.72 194 SER B CA 1
ATOM 2863 C C . SER B 1 194 ? -23.781 -12.047 -8.547 1 58.72 194 SER B C 1
ATOM 2865 O O . SER B 1 194 ? -24.172 -11.297 -9.445 1 58.72 194 SER B O 1
ATOM 2867 N N . VAL B 1 195 ? -24.062 -13.195 -8.93 1 45.56 195 VAL B N 1
ATOM 2868 C CA . VAL B 1 195 ? -24.859 -13.609 -10.078 1 45.56 195 VAL B CA 1
ATOM 2869 C C . VAL B 1 195 ? -26.344 -13.547 -9.727 1 45.56 195 VAL B C 1
ATOM 2871 O O . VAL B 1 195 ? -26.766 -14.102 -8.711 1 45.56 195 VAL B O 1
ATOM 2874 N N . ALA B 1 196 ? -27.031 -12.5 -10.195 1 42.75 196 ALA B N 1
ATOM 2875 C CA . ALA B 1 196 ? -28.469 -12.633 -10.438 1 42.75 196 ALA B CA 1
ATOM 2876 C C . ALA B 1 196 ? -28.797 -13.984 -11.055 1 42.75 196 ALA B C 1
ATOM 2878 O O . ALA B 1 196 ? -28.312 -14.312 -12.148 1 42.75 196 ALA B O 1
ATOM 2879 N N . ARG B 1 197 ? -29.016 -15 -10.32 1 37.06 197 ARG B N 1
ATOM 2880 C CA . ARG B 1 197 ? -29.641 -16.125 -11.023 1 37.06 197 ARG B CA 1
ATOM 2881 C C . ARG B 1 197 ? -30.812 -15.664 -11.867 1 37.06 197 ARG B C 1
ATOM 2883 O O . ARG B 1 197 ? -31.656 -14.883 -11.398 1 37.06 197 ARG B O 1
ATOM 2890 N N . PRO B 1 198 ? -30.812 -15.773 -13.219 1 36.62 198 PRO B N 1
ATOM 2891 C CA . PRO B 1 198 ? -32.094 -15.578 -13.922 1 36.62 198 PRO B CA 1
ATOM 2892 C C . PRO B 1 198 ? -33.25 -16.266 -13.219 1 36.62 198 PRO B C 1
ATOM 2894 O O . PRO B 1 198 ? -33.125 -17.406 -12.789 1 36.62 198 PRO B O 1
ATOM 2897 N N . GLN B 1 199 ? -33.969 -15.57 -12.406 1 35.75 199 GLN B N 1
ATOM 2898 C CA . GLN B 1 199 ? -35.281 -16.125 -11.992 1 35.75 199 GLN B CA 1
ATOM 2899 C C . GLN B 1 199 ? -35.938 -16.859 -13.141 1 35.75 199 GLN B C 1
ATOM 2901 O O . GLN B 1 199 ? -36.156 -16.297 -14.211 1 35.75 199 GLN B O 1
ATOM 2906 N N . ARG B 1 200 ? -35.719 -18.141 -13.359 1 32.47 200 ARG B N 1
ATOM 2907 C CA . ARG B 1 200 ? -36.594 -18.891 -14.242 1 32.47 200 ARG B CA 1
ATOM 2908 C C . ARG B 1 200 ? -38.062 -18.484 -14.055 1 32.47 200 ARG B C 1
ATOM 2910 O O . ARG B 1 200 ? -38.562 -18.5 -12.93 1 32.47 200 ARG B O 1
ATOM 2917 N N . CYS B 1 201 ? -38.5 -17.516 -14.828 1 34.97 201 CYS B N 1
ATOM 2918 C CA . CYS B 1 201 ? -39.938 -17.266 -14.984 1 34.97 201 CYS B CA 1
ATOM 2919 C C . CYS B 1 201 ? -40.688 -18.578 -15.109 1 34.97 201 CYS B C 1
ATOM 2921 O O . CYS B 1 201 ? -40.375 -19.422 -15.945 1 34.97 201 CYS B O 1
ATOM 2923 N N . ALA B 1 202 ? -41.188 -19.219 -14.031 1 37.59 202 ALA B N 1
ATOM 2924 C CA . ALA B 1 202 ? -42.219 -20.25 -14.078 1 37.59 202 ALA B CA 1
ATOM 2925 C C . ALA B 1 202 ? -43.312 -19.891 -15.094 1 37.59 202 ALA B C 1
ATOM 2927 O O . ALA B 1 202 ? -44 -18.875 -14.93 1 37.59 202 ALA B O 1
ATOM 2928 N N . GLY B 1 203 ? -43.031 -19.938 -16.406 1 35.31 203 GLY B N 1
ATOM 2929 C CA . GLY B 1 203 ? -44.094 -19.953 -17.391 1 35.31 203 GLY B CA 1
ATOM 2930 C C . GLY B 1 203 ? -45.312 -20.766 -16.938 1 35.31 203 GLY B C 1
ATOM 2931 O O . GLY B 1 203 ? -45.156 -21.938 -16.578 1 35.31 203 GLY B O 1
ATOM 2932 N N . THR B 1 204 ? -46.281 -20.141 -16.234 1 35.66 204 THR B N 1
ATOM 2933 C CA . THR B 1 204 ? -47.625 -20.672 -16.078 1 35.66 204 THR B CA 1
ATOM 2934 C C . THR B 1 204 ? -48.188 -21.141 -17.438 1 35.66 204 THR B C 1
ATOM 2936 O O . THR B 1 204 ? -48.188 -20.375 -18.391 1 35.66 204 THR B O 1
ATOM 2939 N N . ARG B 1 205 ? -47.938 -22.359 -17.859 1 32.53 205 ARG B N 1
ATOM 2940 C CA . ARG B 1 205 ? -48.719 -23.062 -18.859 1 32.53 205 ARG B CA 1
ATOM 2941 C C . ARG B 1 205 ? -50.219 -22.953 -18.547 1 32.53 205 ARG B C 1
ATOM 2943 O O . ARG B 1 205 ? -50.656 -23.469 -17.516 1 32.53 205 ARG B O 1
ATOM 2950 N N . ARG B 1 206 ? -50.781 -21.703 -18.891 1 25.41 206 ARG B N 1
ATOM 2951 C CA . ARG B 1 206 ? -52.125 -21.906 -19.406 1 25.41 206 ARG B CA 1
ATOM 2952 C C . ARG B 1 206 ? -52.094 -22.516 -20.812 1 25.41 206 ARG B C 1
ATOM 2954 O O . ARG B 1 206 ? -51.188 -22.188 -21.594 1 25.41 206 ARG B O 1
#

Foldseek 3Di:
DPPDPPPPPPCPPPQVWDWDDFPNFIWTATQQEIEGDEPDAEGEAPRRPQQLVCRHAEYEYYQNHAEYEHSNHANNQNHAYYDDHLNHAYYEANSQANYQHQEDDDHQRHAYQEHCSHQQNQNHAEEEDHQNYAEQYHNVQANNANHAYYADHQNHAEQYHLRNPNYNHQEYADEPNHHYDHNSDYPNYHHHYPDPPPPPPPPPPD/DPPPPPPPPPCPPPQVWDWDDFPNFIWTATQQEIEGDEPDAEGEAPRRPQQLVCRHAEYEYYQNHAEYEHSNHANNQNHAYYDDHLNHAYYEANSQANYQHQEDDDHQRHAYQEACSHQQNQNHAEEEDHQNYAEQYHNSQANNANHAYYADHQNHAEQYHLRNPNYNHQEYADEPNHHYDHNSDYPNYHHHYPDPPPPPPPPPPD

InterPro domains:
  IPR026906 BspA-type LRR region [PF13306] (52-168)
  IPR032675 Leucine-rich repeat domain superfamily [G3DSA:3.80.10.10] (25-198)
  IPR053139 Putative surface bspA-like protein [PTHR45661] (52-185)

Radius of gyration: 23.15 Å; Cα contacts (8 Å, |Δi|>4): 1279; chains: 2; bounding box: 89×51×48 Å